Protein AF-A0A132MLM7-F1 (afdb_monomer_lite)

InterPro domains:
  IPR025350 Protein of unknown function DUF4254 [PF14063] (19-151)
  IPR027417 P-loop containing nucleoside triphosphate hydrolase [G3DSA:3.40.50.300] (175-339)
  IPR027417 P-loop containing nucleoside triphosphate hydrolase [SSF52540] (177-334)
  IPR043519 Nucleotidyltransferase superfamily [SSF81301] (377-439)

Structure (mmCIF, N/CA/C/O backbone):
data_AF-A0A132MLM7-F1
#
_entry.id   AF-A0A132MLM7-F1
#
loop_
_atom_site.group_PDB
_atom_site.id
_atom_site.type_symbol
_atom_site.label_atom_id
_atom_site.label_alt_id
_atom_site.label_comp_id
_atom_site.label_asym_id
_atom_site.label_entity_id
_atom_site.label_seq_id
_atom_site.pdbx_PDB_ins_code
_atom_site.Cartn_x
_atom_site.Cartn_y
_atom_site.Cartn_z
_atom_site.occupancy
_atom_site.B_iso_or_equiv
_atom_site.auth_seq_id
_atom_site.auth_comp_id
_atom_site.auth_asym_id
_atom_site.auth_atom_id
_atom_site.pdbx_PDB_model_num
ATOM 1 N N . MET A 1 1 ? 36.325 6.917 -54.478 1.00 78.69 1 MET A N 1
ATOM 2 C CA . MET A 1 1 ? 35.221 6.171 -53.817 1.00 78.69 1 MET A CA 1
ATOM 3 C C . MET A 1 1 ? 33.818 6.693 -54.154 1.00 78.69 1 MET A C 1
ATOM 5 O O . MET A 1 1 ? 33.014 5.922 -54.661 1.00 78.69 1 MET A O 1
ATOM 9 N N . ALA A 1 2 ? 33.492 7.973 -53.915 1.00 78.25 2 ALA A N 1
ATOM 10 C CA . ALA A 1 2 ? 32.126 8.503 -54.102 1.00 78.25 2 ALA A CA 1
ATOM 11 C C . ALA A 1 2 ? 31.542 8.255 -55.511 1.00 78.25 2 ALA A C 1
ATOM 13 O O . ALA A 1 2 ? 30.411 7.796 -55.640 1.00 78.25 2 ALA A O 1
ATOM 14 N N . ALA A 1 3 ? 32.341 8.464 -56.561 1.00 80.19 3 ALA A N 1
ATOM 15 C CA . ALA A 1 3 ? 31.939 8.183 -57.941 1.00 80.19 3 ALA A CA 1
ATOM 16 C C . ALA A 1 3 ? 31.713 6.684 -58.226 1.00 80.19 3 ALA A C 1
ATOM 18 O O . ALA A 1 3 ? 30.869 6.340 -59.048 1.00 80.19 3 ALA A O 1
ATOM 19 N N . ALA A 1 4 ? 32.436 5.791 -57.542 1.00 80.62 4 ALA A N 1
ATOM 20 C CA . ALA A 1 4 ? 32.274 4.345 -57.687 1.00 80.62 4 ALA A CA 1
ATOM 21 C C . ALA A 1 4 ? 30.987 3.866 -57.000 1.00 80.62 4 ALA A C 1
ATOM 23 O O . ALA A 1 4 ? 30.211 3.132 -57.599 1.00 80.62 4 ALA A O 1
ATOM 24 N N . VAL A 1 5 ? 30.695 4.369 -55.794 1.00 84.00 5 VAL A N 1
ATOM 25 C CA . VAL A 1 5 ? 29.453 4.060 -55.062 1.00 84.00 5 VAL A CA 1
ATOM 26 C C . VAL A 1 5 ? 28.213 4.468 -55.860 1.00 84.00 5 VAL A C 1
ATOM 28 O O . VAL A 1 5 ? 27.213 3.763 -55.818 1.00 84.00 5 VAL A O 1
ATOM 31 N N . LEU A 1 6 ? 28.265 5.549 -56.650 1.00 85.94 6 LEU A N 1
ATOM 32 C CA . LEU A 1 6 ? 27.147 5.947 -57.516 1.00 85.94 6 LEU A CA 1
ATOM 33 C C . LEU A 1 6 ? 26.788 4.905 -58.587 1.00 85.94 6 LEU A C 1
ATOM 35 O O . LEU A 1 6 ? 25.643 4.915 -59.038 1.00 85.94 6 LEU A O 1
ATOM 39 N N . ARG A 1 7 ? 27.714 4.009 -58.952 1.00 83.38 7 ARG A N 1
ATOM 40 C CA . ARG A 1 7 ? 27.500 2.925 -59.927 1.00 83.38 7 ARG A CA 1
ATOM 41 C C . ARG A 1 7 ? 26.785 1.705 -59.338 1.00 83.38 7 ARG A C 1
ATOM 43 O O . ARG A 1 7 ? 26.352 0.844 -60.093 1.00 83.38 7 ARG A O 1
ATOM 50 N N . LEU A 1 8 ? 26.659 1.626 -58.012 1.00 84.56 8 LEU A N 1
ATOM 51 C CA . LEU A 1 8 ? 25.918 0.559 -57.341 1.00 84.56 8 LEU A CA 1
ATOM 52 C C . LEU A 1 8 ? 24.407 0.719 -57.542 1.00 84.56 8 LEU A C 1
ATOM 54 O O . LEU A 1 8 ? 23.899 1.827 -57.753 1.00 84.56 8 LEU A O 1
ATOM 58 N N . SER A 1 9 ? 23.681 -0.391 -57.390 1.00 86.56 9 SER A N 1
ATOM 59 C CA . SER A 1 9 ? 22.220 -0.370 -57.338 1.00 86.56 9 SER A CA 1
ATOM 60 C C . SER A 1 9 ? 21.731 0.569 -56.225 1.00 86.56 9 SER A C 1
ATOM 62 O O . SER A 1 9 ? 22.404 0.774 -55.212 1.00 86.56 9 SER A O 1
ATOM 64 N N . GLU A 1 10 ? 20.535 1.141 -56.373 1.00 83.19 10 GLU A N 1
ATOM 65 C CA . GLU A 1 10 ? 19.950 2.000 -55.334 1.00 83.19 10 GLU A CA 1
ATOM 66 C C . GLU A 1 10 ? 19.873 1.294 -53.971 1.00 83.19 10 GLU A C 1
ATOM 68 O O . GLU A 1 10 ? 20.215 1.874 -52.937 1.00 83.19 10 GLU A O 1
ATOM 73 N N . LYS A 1 11 ? 19.509 0.009 -53.992 1.00 72.94 11 LYS A N 1
ATOM 74 C CA . LYS A 1 11 ? 19.444 -0.861 -52.818 1.00 72.94 11 LYS A CA 1
ATOM 75 C C . LYS A 1 11 ? 20.802 -0.997 -52.126 1.00 72.94 11 LYS A C 1
ATOM 77 O O . LYS A 1 11 ? 20.870 -0.875 -50.903 1.00 72.94 11 LYS A O 1
ATOM 82 N N . ASP A 1 12 ? 21.871 -1.227 -52.883 1.00 78.50 12 ASP A N 1
ATOM 83 C CA . ASP A 1 12 ? 23.207 -1.442 -52.320 1.00 78.50 12 ASP A CA 1
ATOM 84 C C . ASP A 1 12 ? 23.856 -0.133 -51.868 1.00 78.50 12 ASP A C 1
ATOM 86 O O . ASP A 1 12 ? 24.480 -0.104 -50.808 1.00 78.50 12 ASP A O 1
ATOM 90 N N . ARG A 1 13 ? 23.608 0.985 -52.567 1.00 86.25 13 ARG A N 1
ATOM 91 C CA . ARG A 1 13 ? 23.995 2.325 -52.086 1.00 86.25 13 ARG A CA 1
ATOM 92 C C . ARG A 1 13 ? 23.377 2.635 -50.733 1.00 86.25 13 ARG A C 1
ATOM 94 O O . ARG A 1 13 ? 24.079 3.073 -49.826 1.00 86.25 13 ARG A O 1
ATOM 101 N N . ARG A 1 14 ? 22.075 2.380 -50.580 1.00 75.62 14 ARG A N 1
ATOM 102 C CA . ARG A 1 14 ? 21.373 2.611 -49.315 1.00 75.62 14 ARG A CA 1
ATOM 103 C C . ARG A 1 14 ? 21.950 1.747 -48.192 1.00 75.62 14 ARG A C 1
ATOM 105 O O . ARG A 1 14 ? 22.264 2.273 -47.127 1.00 75.62 14 ARG A O 1
ATOM 112 N N . ARG A 1 15 ? 22.141 0.447 -48.441 1.00 74.12 15 ARG A N 1
ATOM 113 C CA . ARG A 1 15 ? 22.740 -0.488 -47.471 1.00 74.12 15 ARG A CA 1
ATOM 114 C C . ARG A 1 15 ? 24.150 -0.072 -47.062 1.00 74.12 15 ARG A C 1
ATOM 116 O O . ARG A 1 15 ? 24.459 -0.105 -45.872 1.00 74.12 15 ARG A O 1
ATOM 123 N N . PHE A 1 16 ? 24.965 0.356 -48.024 1.00 88.12 16 PHE A N 1
ATOM 124 C CA . PHE A 1 16 ? 26.307 0.874 -47.786 1.00 88.12 16 PHE A CA 1
ATOM 125 C C . PHE A 1 16 ? 26.282 2.120 -46.892 1.00 88.12 16 PHE A C 1
ATOM 127 O O . PHE A 1 16 ? 26.961 2.147 -45.868 1.00 88.12 16 PHE A O 1
ATOM 134 N N . SER A 1 17 ? 25.475 3.131 -47.232 1.00 85.25 17 SER A N 1
ATOM 135 C CA . SER A 1 17 ? 25.379 4.373 -46.454 1.00 85.25 17 SER A CA 1
ATOM 136 C C . SER A 1 17 ? 24.868 4.138 -45.030 1.00 85.25 17 SER A C 1
ATOM 138 O O . SER A 1 17 ? 25.435 4.684 -44.084 1.00 85.25 17 SER A O 1
ATOM 140 N N . GLU A 1 18 ? 23.837 3.304 -44.863 1.00 76.25 18 GLU A N 1
ATOM 141 C CA . GLU A 1 18 ? 23.308 2.931 -43.545 1.00 76.25 18 GLU A CA 1
ATOM 142 C C . GLU A 1 18 ? 24.368 2.206 -42.704 1.00 76.25 18 GLU A C 1
ATOM 144 O O . GLU A 1 18 ? 24.607 2.585 -41.556 1.00 76.25 18 GLU A O 1
ATOM 149 N N . ALA A 1 19 ? 25.039 1.198 -43.273 1.00 78.00 19 ALA A N 1
ATOM 150 C CA . ALA A 1 19 ? 26.051 0.422 -42.561 1.00 78.00 19 ALA A CA 1
ATOM 151 C C . ALA A 1 19 ? 27.287 1.265 -42.205 1.00 78.00 19 ALA A C 1
ATOM 153 O O . ALA A 1 19 ? 27.805 1.139 -41.099 1.00 78.00 19 ALA A O 1
ATOM 154 N N . LEU A 1 20 ? 27.730 2.166 -43.089 1.00 92.19 20 LEU A N 1
ATOM 155 C CA . LEU A 1 20 ? 28.864 3.058 -42.832 1.00 92.19 20 LEU A CA 1
ATOM 156 C C . LEU A 1 20 ? 28.552 4.093 -41.741 1.00 92.19 20 LEU A C 1
ATOM 158 O O . LEU A 1 20 ? 29.384 4.334 -40.865 1.00 92.19 20 LEU A O 1
ATOM 162 N N . GLY A 1 21 ? 27.349 4.676 -41.755 1.00 87.19 21 GLY A N 1
ATOM 163 C CA . GLY A 1 21 ? 26.901 5.586 -40.697 1.00 87.19 21 GLY A CA 1
ATOM 164 C C . GLY A 1 21 ? 26.808 4.886 -39.338 1.00 87.19 21 GLY A C 1
ATOM 165 O O . GLY A 1 21 ? 27.305 5.402 -38.335 1.00 87.19 21 GLY A O 1
ATOM 166 N N . GLN A 1 22 ? 26.243 3.674 -39.314 1.00 78.88 22 GLN A N 1
ATOM 167 C CA . GLN A 1 22 ? 26.187 2.830 -38.117 1.00 78.88 22 GLN A CA 1
ATOM 168 C C . GLN A 1 22 ? 27.589 2.449 -37.627 1.00 78.88 22 GLN A C 1
ATOM 170 O O . GLN A 1 22 ? 27.855 2.543 -36.431 1.00 78.88 22 GLN A O 1
ATOM 175 N N . LEU A 1 23 ? 28.505 2.091 -38.531 1.00 93.06 23 LEU A N 1
ATOM 176 C CA . LEU A 1 23 ? 29.886 1.741 -38.192 1.00 93.06 23 LEU A CA 1
ATOM 177 C C . LEU A 1 23 ? 30.597 2.907 -37.500 1.00 93.06 23 LEU A C 1
ATOM 179 O O . LEU A 1 23 ? 31.260 2.709 -36.483 1.00 93.06 23 LEU A O 1
ATOM 183 N N . HIS A 1 24 ? 30.430 4.128 -38.014 1.00 95.81 24 HIS A N 1
ATOM 184 C CA . HIS A 1 24 ? 31.017 5.316 -37.399 1.00 95.81 24 HIS A CA 1
ATOM 185 C C . HIS A 1 24 ? 30.456 5.577 -35.994 1.00 95.81 24 HIS A C 1
ATOM 187 O O . HIS A 1 24 ? 31.220 5.827 -35.061 1.00 95.81 24 HIS A O 1
ATOM 193 N N . ALA A 1 25 ? 29.138 5.442 -35.817 1.00 87.00 25 ALA A N 1
ATOM 194 C CA . ALA A 1 25 ? 28.491 5.588 -34.515 1.00 87.00 25 ALA A CA 1
ATOM 195 C C . ALA A 1 25 ? 28.935 4.509 -33.508 1.00 87.00 25 ALA A C 1
ATOM 197 O O . ALA A 1 25 ? 29.196 4.824 -32.348 1.00 87.00 25 ALA A O 1
ATOM 198 N N . VAL A 1 26 ? 29.064 3.250 -33.942 1.00 86.19 26 VAL A N 1
ATOM 199 C CA . VAL A 1 26 ? 29.566 2.143 -33.108 1.00 86.19 26 VAL A CA 1
ATOM 200 C C . VAL A 1 26 ? 31.018 2.382 -32.704 1.00 86.19 26 VAL A C 1
ATOM 202 O O . VAL A 1 26 ? 31.356 2.203 -31.537 1.00 86.19 26 VAL A O 1
ATOM 205 N N . ASN A 1 27 ? 31.863 2.845 -33.626 1.00 95.88 27 ASN A N 1
ATOM 206 C CA . ASN A 1 27 ? 33.251 3.190 -33.324 1.00 95.88 27 ASN A CA 1
ATOM 207 C C . ASN A 1 27 ? 33.361 4.351 -32.315 1.00 95.88 27 ASN A C 1
ATOM 209 O O . ASN A 1 27 ? 34.233 4.312 -31.449 1.00 95.88 27 ASN A O 1
ATOM 213 N N . ALA A 1 28 ? 32.466 5.344 -32.371 1.00 92.38 28 ALA A N 1
ATOM 214 C CA . ALA A 1 28 ? 32.408 6.419 -31.377 1.00 92.38 28 ALA A CA 1
ATOM 215 C C . ALA A 1 28 ? 31.999 5.895 -29.988 1.00 92.38 28 ALA A C 1
ATOM 217 O O . ALA A 1 28 ? 32.657 6.189 -28.993 1.00 92.38 28 ALA A O 1
ATOM 218 N N . GLN A 1 29 ? 30.971 5.042 -29.920 1.00 86.81 29 GLN A N 1
ATOM 219 C CA . GLN A 1 29 ? 30.553 4.405 -28.664 1.00 86.81 29 GLN A CA 1
ATOM 220 C C . GLN A 1 29 ? 31.630 3.479 -28.086 1.00 86.81 29 GLN A C 1
ATOM 222 O O . GLN A 1 29 ? 31.764 3.370 -26.868 1.00 86.81 29 GLN A O 1
ATOM 227 N N . LEU A 1 30 ? 32.385 2.792 -28.947 1.00 92.50 30 LEU A N 1
ATOM 228 C CA . LEU A 1 30 ? 33.493 1.934 -28.537 1.00 92.50 30 LEU A CA 1
ATOM 229 C C . LEU A 1 30 ? 34.613 2.763 -27.908 1.00 92.50 30 LEU A C 1
ATOM 231 O O . LEU A 1 30 ? 35.115 2.380 -26.856 1.00 92.50 30 LEU A O 1
ATOM 235 N N . TRP A 1 31 ? 34.940 3.916 -28.501 1.00 92.88 31 TRP A N 1
ATOM 236 C CA . TRP A 1 31 ? 35.901 4.859 -27.933 1.00 92.88 31 TRP A CA 1
ATOM 237 C C . TRP A 1 31 ? 35.491 5.301 -26.522 1.00 92.88 31 TRP A C 1
ATOM 239 O O . TRP A 1 31 ? 36.283 5.190 -25.589 1.00 92.88 31 TRP A O 1
ATOM 249 N N . GLU A 1 32 ? 34.244 5.746 -26.344 1.00 89.25 32 GLU A N 1
ATOM 250 C CA . GLU A 1 32 ? 33.725 6.172 -25.036 1.00 89.25 32 GLU A CA 1
ATOM 251 C C . GLU A 1 32 ? 33.744 5.038 -24.004 1.00 89.25 32 GLU A C 1
ATOM 253 O O . GLU A 1 32 ? 34.167 5.236 -22.865 1.00 89.25 32 GLU A O 1
ATOM 258 N N . ALA A 1 33 ? 33.314 3.834 -24.394 1.00 86.44 33 ALA A N 1
ATOM 259 C CA . ALA A 1 33 ? 33.304 2.675 -23.507 1.00 86.44 33 ALA A CA 1
ATOM 260 C C . ALA A 1 33 ? 34.720 2.262 -23.075 1.00 86.44 33 ALA A C 1
ATOM 262 O O . ALA A 1 33 ? 34.916 1.879 -21.923 1.00 86.44 33 ALA A O 1
ATOM 263 N N . GLU A 1 34 ? 35.701 2.342 -23.978 1.00 91.62 34 GLU A N 1
ATOM 264 C CA . GLU A 1 34 ? 37.106 2.090 -23.656 1.00 91.62 34 GLU A CA 1
ATOM 265 C C . GLU A 1 34 ? 37.690 3.156 -22.728 1.00 91.62 34 GLU A C 1
ATOM 267 O O . GLU A 1 34 ? 38.397 2.801 -21.788 1.00 91.62 34 GLU A O 1
ATOM 272 N N . ASP A 1 35 ? 37.393 4.439 -22.948 1.00 88.00 35 ASP A N 1
ATOM 273 C CA . ASP A 1 35 ? 37.866 5.517 -22.071 1.00 88.00 35 ASP A CA 1
ATOM 274 C C . ASP A 1 35 ? 37.289 5.384 -20.655 1.00 88.00 35 ASP A C 1
ATOM 276 O O . ASP A 1 35 ? 38.031 5.496 -19.681 1.00 88.00 35 ASP A O 1
ATOM 280 N N . LEU A 1 36 ? 36.003 5.040 -20.524 1.00 86.44 36 LEU A N 1
ATOM 281 C CA . LEU A 1 36 ? 35.380 4.765 -19.224 1.00 86.44 36 LEU A CA 1
ATOM 282 C C . LEU A 1 36 ? 35.962 3.519 -18.537 1.00 86.44 36 LEU A C 1
ATOM 284 O O . LEU A 1 36 ? 36.077 3.485 -17.315 1.00 86.44 36 LEU A O 1
ATOM 288 N N . ALA A 1 37 ? 36.350 2.497 -19.305 1.00 87.69 37 ALA A N 1
ATOM 289 C CA . ALA A 1 37 ? 36.972 1.286 -18.768 1.00 87.69 37 ALA A CA 1
ATOM 290 C C . ALA A 1 37 ? 38.424 1.493 -18.301 1.00 87.69 37 ALA A C 1
ATOM 292 O O . ALA A 1 37 ? 38.935 0.667 -17.547 1.00 87.69 37 ALA A O 1
ATOM 293 N N . ARG A 1 38 ? 39.098 2.554 -18.768 1.00 86.31 38 ARG A N 1
ATOM 294 C CA . ARG A 1 38 ? 40.483 2.900 -18.397 1.00 86.31 38 ARG A CA 1
ATOM 295 C C . ARG A 1 38 ? 40.584 3.654 -17.068 1.00 86.31 38 ARG A C 1
ATOM 297 O O . ARG A 1 38 ? 41.701 3.856 -16.595 1.00 86.31 38 ARG A O 1
ATOM 304 N N . ASP A 1 39 ? 39.463 4.066 -16.476 1.00 86.62 39 ASP A N 1
ATOM 305 C CA . ASP A 1 39 ? 39.448 4.721 -15.167 1.00 86.62 39 ASP A CA 1
ATOM 306 C C . ASP A 1 39 ? 39.923 3.750 -14.071 1.00 86.62 39 ASP A C 1
ATOM 308 O O . ASP A 1 39 ? 39.298 2.722 -13.803 1.00 86.62 39 ASP A O 1
ATOM 312 N N . SER A 1 40 ? 41.048 4.075 -13.430 1.00 79.81 40 SER A N 1
ATOM 313 C CA . SER A 1 40 ? 41.656 3.254 -12.380 1.00 79.81 40 SER A CA 1
ATOM 314 C C . SER A 1 40 ? 40.859 3.248 -11.074 1.00 79.81 40 SER A C 1
ATOM 316 O O . SER A 1 40 ? 41.064 2.359 -10.249 1.00 79.81 40 SER A O 1
ATOM 318 N N . ALA A 1 41 ? 39.938 4.197 -10.885 1.00 87.31 41 ALA A N 1
ATOM 319 C CA . ALA A 1 41 ? 39.039 4.240 -9.736 1.00 87.31 41 ALA A CA 1
ATOM 320 C C . ALA A 1 41 ? 37.776 3.378 -9.932 1.00 87.31 41 ALA A C 1
ATOM 322 O O . ALA A 1 41 ? 36.927 3.306 -9.038 1.00 87.31 41 ALA A O 1
ATOM 323 N N . LEU A 1 42 ? 37.620 2.729 -11.091 1.00 83.25 42 LEU A N 1
ATOM 324 C CA . LEU A 1 42 ? 36.395 2.029 -11.439 1.00 83.25 42 LEU A CA 1
ATOM 325 C C . LEU A 1 42 ? 36.225 0.711 -10.644 1.00 83.25 42 LEU A C 1
ATOM 327 O O . LEU A 1 42 ? 37.085 -0.171 -10.713 1.00 83.25 42 LEU A O 1
ATOM 331 N N . PRO A 1 43 ? 35.091 0.497 -9.944 1.00 83.69 43 PRO A N 1
ATOM 332 C CA . PRO A 1 43 ? 34.832 -0.753 -9.228 1.00 83.69 43 PRO A CA 1
ATOM 333 C C . PRO A 1 43 ? 34.821 -1.984 -10.152 1.00 83.69 43 PRO A C 1
ATOM 335 O O . PRO A 1 43 ? 34.245 -1.945 -11.241 1.00 83.69 43 PRO A O 1
ATOM 338 N N . LEU A 1 44 ? 35.348 -3.124 -9.682 1.00 73.25 44 LEU A N 1
ATOM 339 C CA . LEU A 1 44 ? 35.445 -4.371 -10.466 1.00 73.25 44 LEU A CA 1
ATOM 340 C C . LEU A 1 44 ? 34.130 -4.816 -11.148 1.00 73.25 44 LEU A C 1
ATOM 342 O O . LEU A 1 44 ? 34.172 -5.180 -12.329 1.00 73.25 44 LEU A O 1
ATOM 346 N N . PRO A 1 45 ? 32.945 -4.755 -10.500 1.00 69.62 45 PRO A N 1
ATOM 347 C CA . PRO A 1 45 ? 31.689 -5.098 -11.173 1.00 69.62 45 PRO A CA 1
ATOM 348 C C . PRO A 1 45 ? 31.365 -4.179 -12.362 1.00 69.62 45 PRO A C 1
ATOM 350 O O . PRO A 1 45 ? 30.800 -4.629 -13.362 1.00 69.62 45 PRO A O 1
ATOM 353 N N . GLN A 1 46 ? 31.743 -2.900 -12.276 1.00 70.94 46 GLN A N 1
ATOM 354 C CA . GLN A 1 46 ? 31.550 -1.925 -13.348 1.00 70.94 46 GLN A CA 1
ATOM 355 C C . GLN A 1 46 ? 32.554 -2.144 -14.487 1.00 70.94 46 GLN A C 1
ATOM 357 O O . GLN A 1 46 ? 32.165 -2.085 -15.652 1.00 70.94 46 GLN A O 1
ATOM 362 N N . LEU A 1 47 ? 33.805 -2.505 -14.181 1.00 78.12 47 LEU A N 1
ATOM 363 C CA . LEU A 1 47 ? 34.797 -2.873 -15.198 1.00 78.12 47 LEU A CA 1
ATOM 364 C C . LEU A 1 47 ? 34.330 -4.075 -16.033 1.00 78.12 47 LEU A C 1
ATOM 366 O O . LEU A 1 47 ? 34.382 -4.048 -17.264 1.00 78.12 47 LEU A O 1
ATOM 370 N N . GLY A 1 48 ? 33.778 -5.101 -15.376 1.00 72.75 48 GLY A N 1
ATOM 371 C CA . GLY A 1 48 ? 33.182 -6.250 -16.061 1.00 72.75 48 GLY A CA 1
ATOM 372 C C . GLY A 1 48 ? 32.030 -5.862 -17.001 1.00 72.75 48 GLY A C 1
ATOM 373 O O . GLY A 1 48 ? 31.879 -6.461 -18.068 1.00 72.75 48 GLY A O 1
ATOM 374 N N . ARG A 1 49 ? 31.239 -4.836 -16.650 1.00 72.19 49 ARG A N 1
ATOM 375 C CA . ARG A 1 49 ? 30.182 -4.284 -17.517 1.00 72.19 49 ARG A CA 1
ATOM 376 C C . ARG A 1 49 ? 30.773 -3.631 -18.766 1.00 72.19 49 ARG A C 1
ATOM 378 O O . ARG A 1 49 ? 30.317 -3.945 -19.865 1.00 72.19 49 ARG A O 1
ATOM 385 N N . TYR A 1 50 ? 31.792 -2.782 -18.622 1.00 81.69 50 TYR A N 1
ATOM 386 C CA . TYR A 1 50 ? 32.420 -2.147 -19.783 1.00 81.69 50 TYR A CA 1
ATOM 387 C C . TYR A 1 50 ? 33.129 -3.151 -20.682 1.00 81.69 50 TYR A C 1
ATOM 389 O O . TYR A 1 50 ? 32.989 -3.057 -21.896 1.00 81.69 50 TYR A O 1
ATOM 397 N N . LYS A 1 51 ? 33.800 -4.169 -20.127 1.00 82.56 51 LYS A N 1
ATOM 398 C CA . LYS A 1 51 ? 34.424 -5.217 -20.946 1.00 82.56 51 LYS A CA 1
ATOM 399 C C . LYS A 1 51 ? 33.402 -5.936 -21.827 1.00 82.56 51 LYS A C 1
ATOM 401 O O . LYS A 1 51 ? 33.627 -6.088 -23.024 1.00 82.56 51 LYS A O 1
ATOM 406 N N . ARG A 1 52 ? 32.250 -6.312 -21.262 1.00 73.12 52 ARG A N 1
ATOM 407 C CA . ARG A 1 52 ? 31.158 -6.927 -22.032 1.00 73.12 52 ARG A CA 1
ATOM 408 C C . ARG A 1 52 ? 30.580 -5.965 -23.077 1.00 73.12 52 ARG A C 1
ATOM 410 O O . ARG A 1 52 ? 30.309 -6.384 -24.200 1.00 73.12 52 ARG A O 1
ATOM 417 N N . ARG A 1 53 ? 30.423 -4.676 -22.744 1.00 77.69 53 ARG A N 1
ATOM 418 C CA . ARG A 1 53 ? 29.981 -3.640 -23.697 1.00 77.69 53 ARG A CA 1
ATOM 419 C C . ARG A 1 53 ? 30.951 -3.504 -24.873 1.00 77.69 53 ARG A C 1
ATOM 421 O O . ARG A 1 53 ? 30.510 -3.490 -26.017 1.00 77.69 53 ARG A O 1
ATOM 428 N N . ILE A 1 54 ? 32.249 -3.447 -24.588 1.00 84.81 54 ILE A N 1
ATOM 429 C CA . ILE A 1 54 ? 33.332 -3.402 -25.577 1.00 84.81 54 ILE A CA 1
ATOM 430 C C . ILE A 1 54 ? 33.289 -4.643 -26.476 1.00 84.81 54 ILE A C 1
ATOM 432 O O . ILE A 1 54 ? 33.448 -4.522 -27.688 1.00 84.81 54 ILE A O 1
ATOM 436 N N . ASP A 1 55 ? 33.033 -5.830 -25.921 1.00 81.06 55 ASP A N 1
ATOM 437 C CA . ASP A 1 55 ? 32.931 -7.061 -26.711 1.00 81.06 55 ASP A CA 1
ATOM 438 C C . ASP A 1 55 ? 31.742 -7.034 -27.688 1.00 81.06 55 ASP A C 1
ATOM 440 O O . ASP A 1 55 ? 31.933 -7.359 -28.861 1.00 81.06 55 ASP A O 1
ATOM 444 N N . LEU A 1 56 ? 30.554 -6.576 -27.262 1.00 73.06 56 LEU A N 1
ATOM 445 C CA . LEU A 1 56 ? 29.402 -6.412 -28.166 1.00 73.06 56 LEU A CA 1
ATOM 446 C C . LEU A 1 56 ? 29.635 -5.342 -29.230 1.00 73.06 56 LEU A C 1
ATOM 448 O O . LEU A 1 56 ? 29.323 -5.567 -30.395 1.00 73.06 56 LEU A O 1
ATOM 452 N N . LEU A 1 57 ? 30.183 -4.187 -28.851 1.00 81.38 57 LEU A N 1
ATOM 453 C CA . LEU A 1 57 ? 30.482 -3.121 -29.807 1.00 81.38 57 LEU A CA 1
ATOM 454 C C . LEU A 1 57 ? 31.503 -3.591 -30.847 1.00 81.38 57 LEU A C 1
ATOM 456 O O . LEU A 1 57 ? 31.354 -3.297 -32.028 1.00 81.38 57 LEU A O 1
ATOM 460 N N . ASN A 1 58 ? 32.491 -4.392 -30.444 1.00 87.25 58 ASN A N 1
ATOM 461 C CA . ASN A 1 58 ? 33.419 -5.019 -31.379 1.00 87.25 58 ASN A CA 1
ATOM 462 C C . ASN A 1 58 ? 32.749 -6.083 -32.264 1.00 87.25 58 ASN A C 1
ATOM 464 O O . ASN A 1 58 ? 33.114 -6.209 -33.432 1.00 87.25 58 ASN A O 1
ATOM 468 N N . GLN A 1 59 ? 31.786 -6.846 -31.740 1.00 79.25 59 GLN A N 1
ATOM 469 C CA . GLN A 1 59 ? 31.001 -7.787 -32.542 1.00 79.25 59 GLN A CA 1
ATOM 470 C C . GLN A 1 59 ? 30.180 -7.044 -33.603 1.00 79.25 59 GLN A C 1
ATOM 472 O O . GLN A 1 59 ? 30.234 -7.393 -34.780 1.00 79.25 59 GLN A O 1
ATOM 477 N N . GLU A 1 60 ? 29.471 -5.988 -33.207 1.00 81.94 60 GLU A N 1
ATOM 478 C CA . GLU A 1 60 ? 28.650 -5.185 -34.114 1.00 81.94 60 GLU A CA 1
ATOM 479 C C . GLU A 1 60 ? 29.498 -4.440 -35.147 1.00 81.94 60 GLU A C 1
ATOM 481 O O . GLU A 1 60 ? 29.181 -4.456 -36.333 1.00 81.94 60 GLU A O 1
ATOM 486 N N . ARG A 1 61 ? 30.642 -3.881 -34.734 1.00 90.06 61 ARG A N 1
ATOM 487 C CA . ARG A 1 61 ? 31.640 -3.301 -35.642 1.00 90.06 61 ARG A CA 1
ATOM 488 C C . ARG A 1 61 ? 32.036 -4.293 -36.735 1.00 90.06 61 ARG A C 1
ATOM 490 O O . ARG A 1 61 ? 32.032 -3.934 -37.907 1.00 90.06 61 ARG A O 1
ATOM 497 N N . ASN A 1 62 ? 32.330 -5.546 -36.378 1.00 86.56 62 ASN A N 1
ATOM 498 C CA . ASN A 1 62 ? 32.674 -6.578 -37.359 1.00 86.56 62 ASN A CA 1
ATOM 499 C C . ASN A 1 62 ? 31.517 -6.887 -38.316 1.00 86.56 62 ASN A C 1
ATOM 501 O O . ASN A 1 62 ? 31.746 -6.915 -39.523 1.00 86.56 62 ASN A O 1
ATOM 505 N N . ARG A 1 63 ? 30.286 -7.048 -37.807 1.00 82.69 63 ARG A N 1
ATOM 506 C CA . ARG A 1 63 ? 29.095 -7.272 -38.648 1.00 82.69 63 ARG A CA 1
ATOM 507 C C . ARG A 1 63 ? 28.858 -6.125 -39.629 1.00 82.69 63 ARG A C 1
ATOM 509 O O . ARG A 1 63 ? 28.491 -6.349 -40.779 1.00 82.69 63 ARG A O 1
ATOM 516 N N . LEU A 1 64 ? 29.056 -4.885 -39.188 1.00 83.69 64 LEU A N 1
ATOM 517 C CA . LEU A 1 64 ? 28.884 -3.706 -40.034 1.00 83.69 64 LEU A CA 1
ATOM 518 C C . LEU A 1 64 ? 29.955 -3.626 -41.123 1.00 83.69 64 LEU A C 1
ATOM 520 O O . LEU A 1 64 ? 29.629 -3.277 -42.255 1.00 83.69 64 LEU A O 1
ATOM 524 N N . ILE A 1 65 ? 31.196 -4.015 -40.819 1.00 90.75 65 ILE A N 1
ATOM 525 C CA . ILE A 1 65 ? 32.258 -4.126 -41.827 1.00 90.75 65 ILE A CA 1
ATOM 526 C C . ILE A 1 65 ? 31.897 -5.174 -42.888 1.00 90.75 65 ILE A C 1
ATOM 528 O O . ILE A 1 65 ? 31.972 -4.876 -44.077 1.00 90.75 65 ILE A O 1
ATOM 532 N N . GLU A 1 66 ? 31.417 -6.350 -42.479 1.00 82.88 66 GLU A N 1
ATOM 533 C CA . GLU A 1 66 ? 30.949 -7.387 -43.410 1.00 82.88 66 GLU A CA 1
ATOM 534 C C . GLU A 1 66 ? 29.789 -6.897 -44.285 1.00 82.88 66 GLU A C 1
ATOM 536 O O . GLU A 1 66 ? 29.783 -7.100 -45.497 1.00 82.88 66 GLU A O 1
ATOM 541 N N . ARG A 1 67 ? 28.812 -6.194 -43.696 1.00 79.75 67 ARG A N 1
ATOM 542 C CA . ARG A 1 67 ? 27.692 -5.598 -44.444 1.00 79.75 67 ARG A CA 1
ATOM 543 C C . ARG A 1 67 ? 28.156 -4.559 -45.463 1.00 79.75 67 ARG A C 1
ATOM 545 O O . ARG A 1 67 ? 27.562 -4.468 -46.540 1.00 79.75 67 ARG A O 1
ATOM 552 N N . ILE A 1 68 ? 29.179 -3.774 -45.131 1.00 89.56 68 ILE A N 1
ATOM 553 C CA . ILE A 1 68 ? 29.801 -2.833 -46.066 1.00 89.56 68 ILE A CA 1
ATOM 554 C C . ILE A 1 68 ? 30.444 -3.605 -47.218 1.00 89.56 68 ILE A C 1
ATOM 556 O O . ILE A 1 68 ? 30.133 -3.309 -48.367 1.00 89.56 68 ILE A O 1
ATOM 560 N N . ASP A 1 69 ? 31.255 -4.625 -46.932 1.00 88.69 69 ASP A N 1
ATOM 561 C CA . ASP A 1 69 ? 31.911 -5.446 -47.959 1.00 88.69 69 ASP A CA 1
ATOM 562 C C . ASP A 1 69 ? 30.893 -6.122 -48.901 1.00 88.69 69 ASP A C 1
ATOM 564 O O . ASP A 1 69 ? 31.036 -6.061 -50.125 1.00 88.69 69 ASP A O 1
ATOM 568 N N . LEU A 1 70 ? 29.798 -6.662 -48.356 1.00 83.75 70 LEU A N 1
ATOM 569 C CA . LEU A 1 70 ? 28.692 -7.224 -49.143 1.00 83.75 70 LEU A CA 1
ATOM 570 C C . LEU A 1 70 ? 28.014 -6.176 -50.037 1.00 83.75 70 LEU A C 1
ATOM 572 O O . LEU A 1 70 ? 27.690 -6.453 -51.188 1.00 83.75 70 LEU A O 1
ATOM 576 N N . SER A 1 71 ? 27.821 -4.954 -49.534 1.00 85.62 71 SER A N 1
ATOM 577 C CA . SER A 1 71 ? 27.198 -3.869 -50.311 1.00 85.62 71 SER A CA 1
ATOM 578 C C . SER A 1 71 ? 28.114 -3.347 -51.426 1.00 85.62 71 SER A C 1
ATOM 580 O O . SER A 1 71 ? 27.637 -2.760 -52.393 1.00 85.62 71 SER A O 1
ATOM 582 N N . LEU A 1 72 ? 29.426 -3.561 -51.304 1.00 87.38 72 LEU A N 1
ATOM 583 C CA . LEU A 1 72 ? 30.435 -3.146 -52.280 1.00 87.38 72 LEU A CA 1
ATOM 584 C C . LEU A 1 72 ? 30.812 -4.254 -53.273 1.00 87.38 72 LEU A C 1
ATOM 586 O O . LEU A 1 72 ? 31.613 -4.003 -54.171 1.00 87.38 72 LEU A O 1
ATOM 590 N N . THR A 1 73 ? 30.233 -5.453 -53.157 1.00 81.19 73 THR A N 1
ATOM 591 C CA . THR A 1 73 ? 30.568 -6.593 -54.031 1.00 81.19 73 THR A CA 1
ATOM 592 C C . THR A 1 73 ? 30.320 -6.274 -55.512 1.00 81.19 73 THR A C 1
ATOM 594 O O . THR A 1 73 ? 31.092 -6.693 -56.366 1.00 81.19 73 THR A O 1
ATOM 597 N N . GLY A 1 74 ? 29.316 -5.444 -55.820 1.00 73.50 74 GLY A N 1
ATOM 598 C CA . GLY A 1 74 ? 29.016 -4.994 -57.186 1.00 73.50 74 GLY A CA 1
ATOM 599 C C . GLY A 1 74 ? 29.970 -3.944 -57.776 1.00 73.50 74 GLY A C 1
ATOM 600 O O . GLY A 1 74 ? 29.711 -3.466 -58.875 1.00 73.50 74 GLY A O 1
ATOM 601 N N . LEU A 1 75 ? 31.032 -3.531 -57.065 1.00 78.94 75 LEU A N 1
ATOM 602 C CA . LEU A 1 75 ? 32.045 -2.612 -57.609 1.00 78.94 75 LEU A CA 1
ATOM 603 C C . LEU A 1 75 ? 33.108 -3.310 -58.465 1.00 78.94 75 LEU A C 1
ATOM 605 O O . LEU A 1 75 ? 33.747 -2.644 -59.278 1.00 78.94 75 LEU A O 1
ATOM 609 N N . GLY A 1 76 ? 33.334 -4.608 -58.259 1.00 67.50 76 GLY A N 1
ATOM 610 C CA . GLY A 1 76 ? 34.318 -5.367 -59.024 1.00 67.50 76 GLY A CA 1
ATOM 611 C C . GLY A 1 76 ? 33.764 -5.780 -60.384 1.00 67.50 76 GLY A C 1
ATOM 612 O O . GLY A 1 76 ? 32.651 -6.293 -60.463 1.00 67.50 76 GLY A O 1
ATOM 613 N N . HIS A 1 77 ? 34.549 -5.592 -61.446 1.00 61.62 77 HIS A N 1
ATOM 614 C CA . HIS A 1 77 ? 34.405 -6.435 -62.639 1.00 61.62 77 HIS A CA 1
ATOM 615 C C . HIS A 1 77 ? 34.850 -7.864 -62.292 1.00 61.62 77 HIS A C 1
ATOM 617 O O . HIS A 1 77 ? 35.543 -8.046 -61.287 1.00 61.62 77 HIS A O 1
ATOM 623 N N . ASP A 1 78 ? 34.496 -8.856 -63.116 1.00 59.25 78 ASP A N 1
ATOM 624 C CA . ASP A 1 78 ? 35.094 -10.196 -63.055 1.00 59.25 78 ASP A CA 1
ATOM 625 C C . ASP A 1 78 ? 36.612 -10.059 -63.236 1.00 59.25 78 ASP A C 1
ATOM 627 O O . ASP A 1 78 ? 37.137 -10.029 -64.349 1.00 59.25 78 ASP A O 1
ATOM 631 N N . ALA A 1 79 ? 37.321 -9.857 -62.124 1.00 61.25 79 ALA A N 1
ATOM 632 C CA . ALA A 1 79 ? 38.759 -9.698 -62.120 1.00 61.25 79 ALA A CA 1
ATOM 633 C C . ALA A 1 79 ? 39.359 -10.995 -62.652 1.00 61.25 79 ALA A C 1
ATOM 635 O O . ALA A 1 79 ? 38.958 -12.087 -62.238 1.00 61.25 79 ALA A O 1
ATOM 636 N N . ALA A 1 80 ? 40.325 -10.875 -63.559 1.00 61.44 80 ALA A N 1
ATOM 637 C CA . ALA A 1 80 ? 41.043 -12.035 -64.048 1.00 61.44 80 ALA A CA 1
ATOM 638 C C . ALA A 1 80 ? 41.620 -12.806 -62.844 1.00 61.44 80 ALA A C 1
ATOM 640 O O . ALA A 1 80 ? 42.097 -12.210 -61.870 1.00 61.44 80 ALA A O 1
ATOM 641 N N . ASN A 1 81 ? 41.511 -14.139 -62.866 1.00 63.31 81 ASN A N 1
ATOM 642 C CA . ASN A 1 81 ? 41.880 -14.996 -61.730 1.00 63.31 81 ASN A CA 1
ATOM 643 C C . ASN A 1 81 ? 43.346 -14.807 -61.273 1.00 63.31 81 ASN A C 1
ATOM 645 O O . ASN A 1 81 ? 43.697 -15.181 -60.153 1.00 63.31 81 ASN A O 1
ATOM 649 N N . ASP A 1 82 ? 44.186 -14.209 -62.117 1.00 76.81 82 ASP A N 1
ATOM 650 C CA . ASP A 1 82 ? 45.601 -13.899 -61.920 1.00 76.81 82 ASP A CA 1
ATOM 651 C C . ASP A 1 82 ? 45.886 -12.493 -61.348 1.00 76.81 82 ASP A C 1
ATOM 653 O O . ASP A 1 82 ? 47.023 -12.220 -60.960 1.00 76.81 82 ASP A O 1
ATOM 657 N N . ALA A 1 83 ? 44.887 -11.611 -61.211 1.00 86.38 83 ALA A N 1
ATOM 658 C CA . ALA A 1 83 ? 45.100 -10.276 -60.652 1.00 86.38 83 ALA A CA 1
ATOM 659 C C . ALA A 1 83 ? 45.663 -10.348 -59.210 1.00 86.38 83 ALA A C 1
ATOM 661 O O . ALA A 1 83 ? 45.251 -11.213 -58.423 1.00 86.38 83 ALA A O 1
ATOM 662 N N . PRO A 1 84 ? 46.583 -9.453 -58.803 1.00 89.69 84 PRO A N 1
ATOM 663 C CA . PRO A 1 84 ? 47.152 -9.477 -57.457 1.00 89.69 84 PRO A CA 1
ATOM 664 C C . PRO A 1 84 ? 46.091 -9.320 -56.356 1.00 89.69 84 PRO A C 1
ATOM 666 O O . PRO A 1 84 ? 45.187 -8.488 -56.457 1.00 89.69 84 PRO A O 1
ATOM 669 N N . LEU A 1 85 ? 46.226 -10.096 -55.278 1.00 89.38 85 LEU A N 1
ATOM 670 C CA . LEU A 1 85 ? 45.352 -10.026 -54.104 1.00 89.38 85 LEU A CA 1
ATOM 671 C C . LEU A 1 85 ? 45.810 -8.911 -53.149 1.00 89.38 85 LEU A C 1
ATOM 673 O O . LEU A 1 85 ? 46.994 -8.802 -52.835 1.00 89.38 85 LEU A O 1
ATOM 677 N N . HIS A 1 86 ? 44.873 -8.096 -52.672 1.00 92.81 86 HIS A N 1
ATOM 678 C CA . HIS A 1 86 ? 45.108 -7.102 -51.627 1.00 92.81 86 HIS A CA 1
ATOM 679 C C . HIS A 1 86 ? 45.064 -7.729 -50.220 1.00 92.81 86 HIS A C 1
ATOM 681 O O . HIS A 1 86 ? 44.472 -8.786 -50.013 1.00 92.81 86 HIS A O 1
ATOM 687 N N . THR A 1 87 ? 45.667 -7.076 -49.225 1.00 89.00 87 THR A N 1
ATOM 688 C CA . THR A 1 87 ? 45.777 -7.607 -47.851 1.00 89.00 87 THR A CA 1
ATOM 689 C C . THR A 1 87 ? 44.548 -7.349 -46.974 1.00 89.00 87 THR A C 1
ATOM 691 O O . THR A 1 87 ? 44.355 -8.034 -45.974 1.00 89.00 87 THR A O 1
ATOM 694 N N . GLU A 1 88 ? 43.704 -6.381 -47.330 1.00 91.38 88 GLU A N 1
ATOM 695 C CA . GLU A 1 88 ? 42.483 -6.022 -46.592 1.00 91.38 88 GLU A CA 1
ATOM 696 C C . GLU A 1 88 ? 41.293 -5.763 -47.524 1.00 91.38 88 GLU A C 1
ATOM 698 O O . GLU A 1 88 ? 41.474 -5.472 -48.710 1.00 91.38 88 GLU A O 1
ATOM 703 N N . THR A 1 89 ? 40.080 -5.841 -46.970 1.00 92.81 89 THR A N 1
ATOM 704 C CA . THR A 1 89 ? 38.826 -5.494 -47.657 1.00 92.81 89 THR A CA 1
ATOM 705 C C . THR A 1 89 ? 38.558 -3.985 -47.659 1.00 92.81 89 THR A C 1
ATOM 707 O O . THR A 1 89 ? 39.120 -3.238 -46.852 1.00 92.81 89 THR A O 1
ATOM 710 N N . LEU A 1 90 ? 37.650 -3.521 -48.527 1.00 93.62 90 LEU A N 1
ATOM 711 C CA . LEU A 1 90 ? 37.240 -2.110 -48.564 1.00 93.62 90 LEU A CA 1
ATOM 712 C C . LEU A 1 90 ? 36.546 -1.677 -47.264 1.00 93.62 90 LEU A C 1
ATOM 714 O O . LEU A 1 90 ? 36.808 -0.583 -46.763 1.00 93.62 90 LEU A O 1
ATOM 718 N N . GLY A 1 91 ? 35.710 -2.533 -46.679 1.00 93.62 91 GLY A N 1
ATOM 719 C CA . GLY A 1 91 ? 35.067 -2.302 -45.390 1.00 93.62 91 GLY A CA 1
ATOM 720 C C . GLY A 1 91 ? 36.074 -2.167 -44.248 1.00 93.62 91 GLY A C 1
ATOM 721 O O . GLY A 1 91 ? 35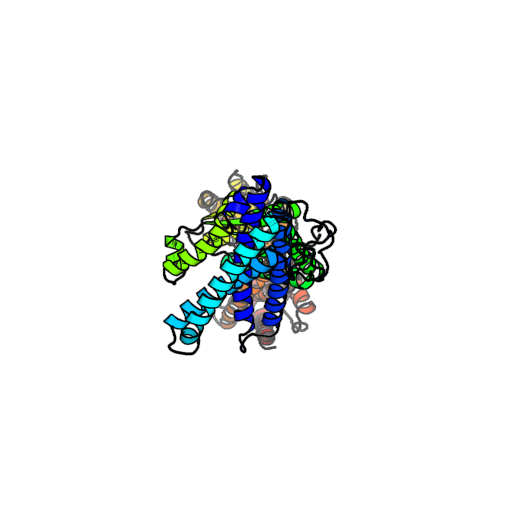.906 -1.313 -43.380 1.00 93.62 91 GLY A O 1
ATOM 722 N N . SER A 1 92 ? 37.170 -2.931 -44.279 1.00 94.56 92 SER A N 1
ATOM 723 C CA . SER A 1 92 ? 38.261 -2.817 -43.298 1.00 94.56 92 SER A CA 1
ATOM 724 C C . SER A 1 92 ? 39.018 -1.487 -43.422 1.00 94.56 92 SER A C 1
ATOM 726 O O . SER A 1 92 ? 39.302 -0.832 -42.414 1.00 94.56 92 SER A O 1
ATOM 728 N N . ALA A 1 93 ? 39.281 -1.037 -44.652 1.00 95.19 93 ALA A N 1
ATOM 729 C CA . ALA A 1 93 ? 39.906 0.260 -44.903 1.00 95.19 93 ALA A CA 1
ATOM 730 C C . ALA A 1 93 ? 38.999 1.433 -44.473 1.00 95.19 93 ALA A C 1
ATOM 732 O O . ALA A 1 93 ? 39.478 2.412 -43.892 1.00 95.19 93 ALA A O 1
ATOM 733 N N . LEU A 1 94 ? 37.683 1.321 -44.694 1.00 96.06 94 LEU A N 1
ATOM 734 C CA . LEU A 1 94 ? 36.679 2.297 -44.249 1.00 96.06 94 LEU A CA 1
ATOM 735 C C . LEU A 1 94 ? 36.523 2.343 -42.722 1.00 96.06 94 LEU A C 1
ATOM 737 O O . LEU A 1 94 ? 36.365 3.421 -42.149 1.00 96.06 94 LEU A O 1
ATOM 741 N N . ASP A 1 95 ? 36.615 1.204 -42.042 1.00 97.06 95 ASP A N 1
ATOM 742 C CA . ASP A 1 95 ? 36.638 1.148 -40.580 1.00 97.06 95 ASP A CA 1
ATOM 743 C C . ASP A 1 95 ? 37.862 1.868 -39.998 1.00 97.06 95 ASP A C 1
ATOM 745 O O . ASP A 1 95 ? 37.731 2.714 -39.110 1.00 97.06 95 ASP A O 1
ATOM 749 N N . ARG A 1 96 ? 39.051 1.624 -40.560 1.00 96.50 96 ARG A N 1
ATOM 750 C CA . ARG A 1 96 ? 40.263 2.379 -40.209 1.00 96.50 96 ARG A CA 1
ATOM 751 C C . ARG A 1 96 ? 40.106 3.873 -40.453 1.00 96.50 96 ARG A C 1
ATOM 753 O O . ARG A 1 96 ? 40.561 4.664 -39.626 1.00 96.50 96 ARG A O 1
ATOM 760 N N . LEU A 1 97 ? 39.461 4.256 -41.556 1.00 96.56 97 LEU A N 1
ATOM 761 C CA . LEU A 1 97 ? 39.170 5.654 -41.860 1.00 96.56 97 LEU A CA 1
ATOM 762 C C . LEU A 1 97 ? 38.293 6.266 -40.762 1.00 96.56 97 LEU A C 1
ATOM 764 O O . LEU A 1 97 ? 38.659 7.296 -40.204 1.00 96.56 97 LEU A O 1
ATOM 768 N N . SER A 1 98 ? 37.212 5.582 -40.372 1.00 97.31 98 SER A N 1
ATOM 769 C CA . SER A 1 98 ? 36.345 5.994 -39.262 1.00 97.31 98 SER A CA 1
ATOM 770 C C . SER A 1 98 ? 37.118 6.167 -37.949 1.00 97.31 98 SER A C 1
ATOM 772 O O . SER A 1 98 ? 36.975 7.189 -37.277 1.00 97.31 98 SER A O 1
ATOM 774 N N . VAL A 1 99 ? 37.951 5.191 -37.574 1.00 96.88 99 VAL A N 1
ATOM 775 C CA . VAL A 1 99 ? 38.748 5.248 -36.336 1.00 96.88 99 VAL A CA 1
ATOM 776 C C . VAL A 1 99 ? 39.757 6.398 -36.370 1.00 96.88 99 VAL A C 1
ATOM 778 O O . VAL A 1 99 ? 39.910 7.102 -35.371 1.00 96.88 99 VAL A O 1
ATOM 781 N N . LEU A 1 100 ? 40.432 6.631 -37.500 1.00 96.50 100 LEU A N 1
ATOM 782 C CA . LEU A 1 100 ? 41.360 7.755 -37.650 1.00 96.50 100 LEU A CA 1
ATOM 783 C C . LEU A 1 100 ? 40.642 9.107 -37.591 1.00 96.50 100 LEU A C 1
ATOM 785 O O . LEU A 1 100 ? 41.154 10.027 -36.953 1.00 96.50 100 LEU A O 1
ATOM 789 N N . THR A 1 101 ? 39.447 9.221 -38.175 1.00 96.44 101 THR A N 1
ATOM 790 C CA . THR A 1 101 ? 38.608 10.423 -38.069 1.00 96.44 101 THR A CA 1
ATOM 791 C C . THR A 1 101 ? 38.238 10.722 -36.615 1.00 96.44 101 THR A C 1
ATOM 793 O O . THR A 1 101 ? 38.421 11.854 -36.165 1.00 96.44 101 THR A O 1
ATOM 796 N N . LEU A 1 102 ? 37.788 9.717 -35.853 1.00 95.94 102 LEU A N 1
ATOM 797 C CA . LEU A 1 102 ? 37.476 9.877 -34.426 1.00 95.94 102 LEU A CA 1
ATOM 798 C C . LEU A 1 102 ? 38.723 10.240 -33.616 1.00 95.94 102 LEU A C 1
ATOM 800 O O . LEU A 1 102 ? 38.702 11.176 -32.817 1.00 95.94 102 LEU A O 1
ATOM 804 N N . ARG A 1 103 ? 39.847 9.565 -33.869 1.00 94.38 103 ARG A N 1
ATOM 805 C CA . ARG A 1 103 ? 41.123 9.854 -33.204 1.00 94.38 103 ARG A CA 1
ATOM 806 C C . ARG A 1 103 ? 41.579 11.289 -33.456 1.00 94.38 103 ARG A C 1
ATOM 808 O O . ARG A 1 103 ? 42.014 11.955 -32.518 1.00 94.38 103 ARG A O 1
ATOM 815 N N . LEU A 1 104 ? 41.462 11.780 -34.691 1.00 93.88 104 LEU A N 1
ATOM 816 C CA . LEU A 1 104 ? 41.756 13.171 -35.032 1.00 93.88 104 LEU A CA 1
ATOM 817 C C . LEU A 1 104 ? 40.816 14.133 -34.294 1.00 93.88 104 LEU A C 1
ATOM 819 O O . LEU A 1 104 ? 41.295 15.113 -33.728 1.00 93.88 104 LEU A O 1
ATOM 823 N N . PHE A 1 105 ? 39.512 13.842 -34.249 1.00 93.00 105 PHE A N 1
ATOM 824 C CA . PHE A 1 105 ? 38.519 14.649 -33.535 1.00 93.00 105 PHE A CA 1
ATOM 825 C C . PHE A 1 105 ? 38.832 14.765 -32.035 1.00 93.00 105 PHE A C 1
ATOM 827 O O . PHE A 1 105 ? 38.976 15.877 -31.522 1.00 93.00 105 PHE A O 1
ATOM 834 N N . HIS A 1 106 ? 39.007 13.637 -31.340 1.00 90.12 106 HIS A N 1
ATOM 835 C CA . HIS A 1 106 ? 39.294 13.626 -29.903 1.00 90.12 106 HIS A CA 1
ATOM 836 C C . HIS A 1 106 ? 40.659 14.250 -29.584 1.00 90.12 106 HIS A C 1
ATOM 838 O O . HIS A 1 106 ? 40.767 15.031 -28.639 1.00 90.12 106 HIS A O 1
ATOM 844 N N . THR A 1 107 ? 41.685 14.003 -30.408 1.00 89.06 107 THR A N 1
ATOM 845 C CA . THR A 1 107 ? 43.007 14.636 -30.238 1.00 89.06 107 THR A CA 1
ATOM 846 C C . THR A 1 107 ? 42.932 16.148 -30.448 1.00 89.06 107 THR A C 1
ATOM 848 O O . THR A 1 107 ? 43.524 16.907 -29.682 1.00 89.06 107 THR A O 1
ATOM 851 N N . ALA A 1 108 ? 42.181 16.610 -31.454 1.00 89.44 108 ALA A N 1
ATOM 852 C CA . ALA A 1 108 ? 42.001 18.034 -31.722 1.00 89.44 108 ALA A CA 1
ATOM 853 C C . ALA A 1 108 ? 41.218 18.730 -30.608 1.00 89.44 108 ALA A C 1
ATOM 855 O O . ALA A 1 108 ? 41.528 19.874 -30.287 1.00 89.44 108 ALA A O 1
ATOM 856 N N . ARG A 1 109 ? 40.238 18.046 -30.005 1.00 87.62 109 ARG A N 1
ATOM 857 C CA . ARG A 1 109 ? 39.523 18.532 -28.822 1.00 87.62 109 ARG A CA 1
ATOM 858 C C . ARG A 1 109 ? 40.463 18.640 -27.621 1.00 87.62 109 ARG A C 1
ATOM 860 O O . ARG A 1 109 ? 40.590 19.723 -27.069 1.00 87.62 109 ARG A O 1
ATOM 867 N N . ALA A 1 110 ? 41.195 17.577 -27.289 1.00 84.50 110 ALA A N 1
ATOM 868 C CA . ALA A 1 110 ? 42.139 17.577 -26.169 1.00 84.50 110 ALA A CA 1
ATOM 869 C C . ALA A 1 110 ? 43.253 18.631 -26.321 1.00 84.50 110 ALA A C 1
ATOM 871 O O . ALA A 1 110 ? 43.668 19.240 -25.341 1.00 84.50 110 ALA A O 1
ATOM 872 N N . ALA A 1 111 ? 43.716 18.889 -27.549 1.00 83.56 111 ALA A N 1
ATOM 873 C CA . ALA A 1 111 ? 44.718 19.916 -27.838 1.00 83.56 111 ALA A CA 1
ATOM 874 C C . ALA A 1 111 ? 44.216 21.364 -27.660 1.00 83.56 111 ALA A C 1
ATOM 876 O O . ALA A 1 111 ? 45.037 22.282 -27.672 1.00 83.56 111 ALA A O 1
ATOM 877 N N . ARG A 1 112 ? 42.897 21.590 -27.529 1.00 82.19 112 ARG A N 1
ATOM 878 C CA . ARG A 1 112 ? 42.338 22.899 -27.140 1.00 82.19 112 ARG A CA 1
ATOM 879 C C . ARG A 1 112 ? 42.457 23.140 -25.638 1.00 82.19 112 ARG A C 1
ATOM 881 O O . ARG A 1 112 ? 42.662 24.279 -25.238 1.00 82.19 112 ARG A O 1
ATOM 888 N N . ASP A 1 113 ? 42.375 22.070 -24.851 1.00 72.69 113 ASP A N 1
ATOM 889 C CA . ASP A 1 113 ? 42.282 22.132 -23.391 1.00 72.69 113 ASP A CA 1
ATOM 890 C C . ASP A 1 113 ? 43.647 21.931 -22.699 1.00 72.69 113 ASP A C 1
ATOM 892 O O . ASP A 1 113 ? 43.812 22.311 -21.543 1.00 72.69 113 ASP A O 1
ATOM 896 N N . SER A 1 114 ? 44.657 21.371 -23.385 1.00 63.25 114 SER A N 1
ATOM 897 C CA . SER A 1 114 ? 46.027 21.253 -22.864 1.00 63.25 114 SER A CA 1
ATOM 898 C C . SER A 1 114 ? 47.114 21.465 -23.928 1.00 63.25 114 SER A C 1
ATOM 900 O O . SER A 1 114 ? 47.017 21.014 -25.074 1.00 63.25 114 SER A O 1
ATOM 902 N N . VAL A 1 115 ? 48.193 22.160 -23.544 1.00 57.22 115 VAL A N 1
ATOM 903 C CA . VAL A 1 115 ? 49.342 22.465 -24.414 1.00 57.22 115 VAL A CA 1
ATOM 904 C C . VAL A 1 115 ? 50.425 21.409 -24.187 1.00 57.22 115 VAL A C 1
ATOM 906 O O . VAL A 1 115 ? 51.273 21.545 -23.314 1.00 57.22 115 VAL A O 1
ATOM 909 N N . GLY A 1 116 ? 50.370 20.313 -24.942 1.00 66.56 116 GLY A N 1
ATOM 910 C CA . GLY A 1 116 ? 51.319 19.206 -24.793 1.00 66.56 116 GLY A CA 1
ATOM 911 C C . GLY A 1 116 ? 51.300 18.216 -25.959 1.00 66.56 116 GLY A C 1
ATOM 912 O O . GLY A 1 116 ? 51.058 18.589 -27.109 1.00 66.56 116 GLY A O 1
ATOM 913 N N . ILE A 1 117 ? 51.525 16.935 -25.647 1.00 67.12 117 ILE A N 1
ATOM 914 C CA . ILE A 1 117 ? 51.680 15.807 -26.590 1.00 67.12 117 ILE A CA 1
ATOM 915 C C . ILE A 1 117 ? 50.519 15.694 -27.600 1.00 67.12 117 ILE A C 1
ATOM 917 O O . ILE A 1 117 ? 50.714 15.280 -28.742 1.00 67.12 117 ILE A O 1
ATOM 921 N N . SER A 1 118 ? 49.303 16.091 -27.221 1.00 74.38 118 SER A N 1
ATOM 922 C CA . SER A 1 118 ? 48.135 16.058 -28.111 1.00 74.38 118 SER A CA 1
ATOM 923 C C . SER A 1 118 ? 48.282 16.999 -29.314 1.00 74.38 118 SER A C 1
ATOM 925 O O . SER A 1 118 ? 47.912 16.631 -30.427 1.00 74.38 118 SER A O 1
ATOM 927 N N . ARG A 1 119 ? 48.876 18.190 -29.135 1.00 75.38 119 ARG A N 1
ATOM 928 C CA . ARG A 1 119 ? 49.019 19.185 -30.213 1.00 75.38 119 ARG A CA 1
ATOM 929 C C . ARG A 1 119 ? 50.100 18.792 -31.222 1.00 75.38 119 ARG A C 1
ATOM 931 O O . ARG A 1 119 ? 49.911 19.015 -32.416 1.00 75.38 119 ARG A O 1
ATOM 938 N N . SER A 1 120 ? 51.185 18.152 -30.773 1.00 82.25 120 SER A N 1
ATOM 939 C CA . SER A 1 120 ? 52.276 17.693 -31.650 1.00 82.25 120 SER A CA 1
ATOM 940 C C . SER A 1 120 ? 51.899 16.486 -32.519 1.00 82.25 120 SER A C 1
ATOM 942 O O . SER A 1 120 ? 52.501 16.279 -33.568 1.00 82.25 120 SER A O 1
ATOM 944 N N . ARG A 1 121 ? 50.867 15.717 -32.139 1.00 87.19 121 ARG A N 1
ATOM 945 C CA . ARG A 1 121 ? 50.370 14.556 -32.905 1.00 87.19 121 ARG A CA 1
ATOM 946 C C . ARG A 1 121 ? 49.411 14.917 -34.046 1.00 87.19 121 ARG A C 1
ATOM 948 O O . ARG A 1 121 ? 49.207 14.099 -34.942 1.00 87.19 121 ARG A O 1
ATOM 955 N N . LEU A 1 122 ? 48.827 16.120 -34.046 1.00 90.81 122 LEU A N 1
ATOM 956 C CA . LEU A 1 122 ? 47.824 16.526 -35.042 1.00 90.81 122 LEU A CA 1
ATOM 957 C C . LEU A 1 122 ? 48.333 16.527 -36.494 1.00 90.81 122 LEU A C 1
ATOM 959 O O . LEU A 1 122 ? 47.598 16.027 -37.348 1.00 90.81 122 LEU A O 1
ATOM 963 N N . PRO A 1 123 ? 49.543 17.036 -36.813 1.00 92.44 123 PRO A N 1
ATOM 964 C CA . PRO A 1 123 ? 50.065 16.971 -38.177 1.00 92.44 123 PRO A CA 1
ATOM 965 C C . PRO A 1 123 ? 50.200 15.527 -38.669 1.00 92.44 123 PRO A C 1
ATOM 967 O O . PRO A 1 123 ? 49.719 15.207 -39.749 1.00 92.44 123 PRO A O 1
ATOM 970 N N . ALA A 1 124 ? 50.749 14.635 -37.837 1.00 92.81 124 ALA A N 1
ATOM 971 C CA . ALA A 1 124 ? 50.912 13.225 -38.181 1.00 92.81 124 ALA A CA 1
ATOM 972 C C . ALA A 1 124 ? 49.566 12.520 -38.430 1.00 92.81 124 ALA A C 1
ATOM 974 O O . ALA A 1 124 ? 49.438 11.777 -39.399 1.00 92.81 124 ALA A O 1
ATOM 975 N N . LEU A 1 125 ? 48.544 12.784 -37.605 1.00 93.38 125 LEU A N 1
ATOM 976 C CA . LEU A 1 125 ? 47.202 12.216 -37.796 1.00 93.38 125 LEU A CA 1
ATOM 977 C C . LEU A 1 125 ? 46.525 12.718 -39.079 1.00 93.38 125 LEU A C 1
ATOM 979 O O . LEU A 1 125 ? 45.840 11.943 -39.742 1.00 93.38 125 LEU A O 1
ATOM 983 N N . ARG A 1 126 ? 46.723 13.992 -39.448 1.00 94.62 126 ARG A N 1
ATOM 984 C CA . ARG A 1 126 ? 46.229 14.539 -40.724 1.00 94.62 126 ARG A CA 1
ATOM 985 C C . ARG A 1 126 ? 46.914 13.868 -41.911 1.00 94.62 126 ARG A C 1
ATOM 987 O O . ARG A 1 126 ? 46.222 13.394 -42.803 1.00 94.62 126 ARG A O 1
ATOM 994 N N . THR A 1 127 ? 48.240 13.730 -41.865 1.00 95.69 127 THR A N 1
ATOM 995 C CA . THR A 1 127 ? 49.001 13.012 -42.896 1.00 95.69 127 THR A CA 1
ATOM 996 C C . THR A 1 127 ? 48.531 11.564 -43.041 1.00 95.69 127 THR A C 1
ATOM 998 O O . THR A 1 127 ? 48.283 11.119 -44.157 1.00 95.69 127 THR A O 1
ATOM 1001 N N . GLN A 1 128 ? 48.337 10.838 -41.934 1.00 96.00 128 GLN A N 1
ATOM 1002 C CA . GLN A 1 128 ? 47.814 9.465 -41.964 1.00 96.00 128 GLN A CA 1
ATOM 1003 C C . GLN A 1 128 ? 46.410 9.386 -42.577 1.00 96.00 128 GLN A C 1
ATOM 1005 O O . GLN A 1 128 ? 46.116 8.454 -43.326 1.00 96.00 128 GLN A O 1
ATOM 1010 N N . LEU A 1 129 ? 45.544 10.358 -42.273 1.00 95.25 129 LEU A N 1
ATOM 1011 C CA . LEU A 1 129 ? 44.198 10.424 -42.836 1.00 95.25 129 LEU A CA 1
ATOM 1012 C C . LEU A 1 129 ? 44.238 10.645 -44.355 1.00 95.25 129 LEU A C 1
ATOM 1014 O O . LEU A 1 129 ? 43.547 9.938 -45.087 1.00 95.25 129 LEU A O 1
ATOM 1018 N N . ASP A 1 130 ? 45.060 11.578 -44.835 1.00 95.00 130 ASP A N 1
ATOM 1019 C CA . ASP A 1 130 ? 45.187 11.875 -46.267 1.00 95.00 130 ASP A CA 1
ATOM 1020 C C . ASP A 1 130 ? 45.843 10.726 -47.045 1.00 95.00 130 ASP A C 1
ATOM 1022 O O . ASP A 1 130 ? 45.383 10.373 -48.135 1.00 95.00 130 ASP A O 1
ATOM 1026 N N . GLN A 1 131 ? 46.850 10.069 -46.462 1.00 96.00 131 GLN A N 1
ATOM 1027 C CA . GLN A 1 131 ? 47.455 8.855 -47.020 1.00 96.00 131 GLN A CA 1
ATOM 1028 C C . GLN A 1 131 ? 46.429 7.725 -47.148 1.00 96.00 131 GLN A C 1
ATOM 1030 O O . GLN A 1 131 ? 46.344 7.091 -48.200 1.00 96.00 131 GLN A O 1
ATOM 1035 N N . LEU A 1 132 ? 45.610 7.498 -46.114 1.00 95.50 132 LEU A N 1
ATOM 1036 C CA . LEU A 1 132 ? 44.576 6.467 -46.150 1.00 95.50 132 LEU A CA 1
ATOM 1037 C C . LEU A 1 132 ? 43.498 6.768 -47.196 1.00 95.50 132 LEU A C 1
ATOM 1039 O O . LEU A 1 132 ? 43.075 5.862 -47.908 1.00 95.50 132 LEU A O 1
ATOM 1043 N N . ARG A 1 133 ? 43.065 8.028 -47.313 1.00 94.50 133 ARG A N 1
ATOM 1044 C CA . ARG A 1 133 ? 42.091 8.449 -48.334 1.00 94.50 133 ARG A CA 1
ATOM 1045 C C . ARG A 1 133 ? 42.628 8.215 -49.742 1.00 94.50 133 ARG A C 1
ATOM 1047 O O . ARG A 1 133 ? 41.940 7.606 -50.554 1.00 94.50 133 ARG A O 1
ATOM 1054 N N . THR A 1 134 ? 43.870 8.629 -49.990 1.00 94.44 134 THR A N 1
ATOM 1055 C CA . THR A 1 134 ? 44.540 8.459 -51.287 1.00 94.44 134 THR A CA 1
ATOM 1056 C C . THR A 1 134 ? 44.698 6.979 -51.639 1.00 94.44 134 THR A C 1
ATOM 1058 O O . THR A 1 134 ? 44.351 6.565 -52.742 1.00 94.44 134 THR A O 1
ATOM 1061 N N . GLY A 1 135 ? 45.159 6.162 -50.687 1.00 94.88 135 GLY A N 1
ATOM 1062 C CA . GLY A 1 135 ? 45.296 4.717 -50.878 1.00 94.88 135 GLY A CA 1
ATOM 1063 C C . GLY A 1 135 ? 43.956 4.018 -51.118 1.00 94.88 135 GLY A C 1
ATOM 1064 O O . GLY A 1 135 ? 43.864 3.153 -51.983 1.00 94.88 135 GLY A O 1
ATOM 1065 N N . LEU A 1 136 ? 42.898 4.423 -50.408 1.00 94.31 136 LEU A N 1
ATOM 1066 C CA . LEU A 1 136 ? 41.552 3.888 -50.614 1.00 94.31 136 LEU A CA 1
ATOM 1067 C C . LEU A 1 136 ? 40.999 4.252 -51.998 1.00 94.31 136 LEU A C 1
ATOM 1069 O O . LEU A 1 136 ? 40.395 3.404 -52.650 1.00 94.31 136 LEU A O 1
ATOM 1073 N N . ASP A 1 137 ? 41.207 5.485 -52.466 1.00 93.44 137 ASP A N 1
ATOM 1074 C CA . ASP A 1 137 ? 40.779 5.892 -53.806 1.00 93.44 137 ASP A CA 1
ATOM 1075 C C . ASP A 1 137 ? 41.517 5.115 -54.907 1.00 93.44 137 ASP A C 1
ATOM 1077 O O . ASP A 1 137 ? 40.871 4.666 -55.857 1.00 93.44 137 ASP A O 1
ATOM 1081 N N . ALA A 1 138 ? 42.825 4.884 -54.746 1.00 93.44 138 ALA A N 1
ATOM 1082 C CA . ALA A 1 138 ? 43.608 4.043 -55.651 1.00 93.44 138 ALA A CA 1
ATOM 1083 C C . ALA A 1 138 ? 43.111 2.587 -55.655 1.00 93.44 138 ALA A C 1
ATOM 1085 O O . ALA A 1 138 ? 42.829 2.040 -56.719 1.00 93.44 138 ALA A O 1
ATOM 1086 N N . LEU A 1 139 ? 42.906 1.988 -54.476 1.00 92.88 139 LEU A N 1
ATOM 1087 C CA . LEU A 1 139 ? 42.404 0.617 -54.348 1.00 92.88 139 LEU A CA 1
ATOM 1088 C C . LEU A 1 139 ? 41.028 0.448 -55.003 1.00 92.88 139 LEU A C 1
ATOM 1090 O O . LEU A 1 139 ? 40.791 -0.523 -55.715 1.00 92.88 139 LEU A O 1
ATOM 1094 N N . VAL A 1 140 ? 40.116 1.403 -54.802 1.00 92.31 140 VAL A N 1
ATOM 1095 C CA . VAL A 1 140 ? 38.788 1.372 -55.432 1.00 92.31 140 VAL A CA 1
ATOM 1096 C C . VAL A 1 140 ? 38.900 1.455 -56.954 1.00 92.31 140 VAL A C 1
ATOM 1098 O O . VAL A 1 140 ? 38.163 0.752 -57.645 1.00 92.31 140 VAL A O 1
ATOM 1101 N N . ALA A 1 141 ? 39.807 2.279 -57.488 1.00 90.56 141 ALA A N 1
ATOM 1102 C CA . ALA A 1 141 ? 40.032 2.374 -58.928 1.00 90.56 141 ALA A CA 1
ATOM 1103 C C . ALA A 1 141 ? 40.564 1.053 -59.509 1.00 90.56 141 ALA A C 1
ATOM 1105 O O . ALA A 1 141 ? 40.025 0.579 -60.507 1.00 90.56 141 ALA A O 1
ATOM 1106 N N . GLU A 1 142 ? 41.546 0.429 -58.854 1.00 91.12 142 GLU A N 1
ATOM 1107 C CA . GLU A 1 142 ? 42.104 -0.867 -59.264 1.00 91.12 142 GLU A CA 1
ATOM 1108 C C . GLU A 1 142 ? 41.060 -1.996 -59.217 1.00 91.12 142 GLU A C 1
ATOM 1110 O O . GLU A 1 142 ? 40.937 -2.773 -60.163 1.00 91.12 142 GLU A O 1
ATOM 1115 N N . VAL A 1 143 ? 40.252 -2.063 -58.151 1.00 89.88 143 VAL A N 1
ATOM 1116 C CA . VAL A 1 143 ? 39.167 -3.054 -58.016 1.00 89.88 143 VAL A CA 1
ATOM 1117 C C . VAL A 1 143 ? 38.091 -2.839 -59.082 1.00 89.88 143 VAL A C 1
ATOM 1119 O O . VAL A 1 143 ? 37.636 -3.795 -59.706 1.00 89.88 143 VAL A O 1
ATOM 1122 N N . THR A 1 144 ? 37.718 -1.583 -59.351 1.00 88.69 144 THR A N 1
ATOM 1123 C CA . THR A 1 144 ? 36.719 -1.256 -60.384 1.00 88.69 144 THR A CA 1
ATOM 1124 C C . THR A 1 144 ? 37.230 -1.583 -61.790 1.00 88.69 144 THR A C 1
ATOM 1126 O O . THR A 1 144 ? 36.441 -1.966 -62.652 1.00 88.69 144 THR A O 1
ATOM 1129 N N . ALA A 1 145 ? 38.539 -1.445 -62.024 1.00 87.81 145 ALA A N 1
ATOM 1130 C CA . ALA A 1 145 ? 39.205 -1.787 -63.280 1.00 87.81 145 ALA A CA 1
ATOM 1131 C C . ALA A 1 145 ? 39.520 -3.289 -63.425 1.00 87.81 145 ALA A C 1
ATOM 1133 O O . ALA A 1 145 ? 40.017 -3.700 -64.470 1.00 87.81 145 ALA A O 1
ATOM 1134 N N . GLY A 1 146 ? 39.264 -4.103 -62.394 1.00 87.06 146 GLY A N 1
ATOM 1135 C CA . GLY A 1 146 ? 39.575 -5.535 -62.392 1.00 87.06 146 GLY A CA 1
ATOM 1136 C C . GLY A 1 146 ? 41.070 -5.862 -62.276 1.00 87.06 146 GLY A C 1
ATOM 1137 O O . GLY A 1 146 ? 41.451 -7.013 -62.468 1.00 87.06 146 GLY A O 1
ATOM 1138 N N . THR A 1 147 ? 41.927 -4.887 -61.950 1.00 89.69 147 THR A N 1
ATOM 1139 C CA . THR A 1 147 ? 43.389 -5.065 -61.841 1.00 89.69 147 THR A CA 1
ATOM 1140 C C . THR A 1 147 ? 43.854 -5.457 -60.434 1.00 89.69 147 THR A C 1
ATOM 1142 O O . THR A 1 147 ? 45.034 -5.746 -60.229 1.00 89.69 147 THR A O 1
ATOM 1145 N N . ARG A 1 148 ? 42.938 -5.508 -59.456 1.00 90.62 148 ARG A N 1
ATOM 1146 C CA . ARG A 1 148 ? 43.193 -5.944 -58.074 1.00 90.62 148 ARG A CA 1
ATOM 1147 C C . ARG A 1 148 ? 42.035 -6.784 -57.536 1.00 90.62 148 ARG A C 1
ATOM 1149 O O . ARG A 1 148 ? 40.875 -6.411 -57.691 1.00 90.62 148 ARG A O 1
ATOM 1156 N N . ARG A 1 149 ? 42.355 -7.871 -56.825 1.00 88.88 149 ARG A N 1
ATOM 1157 C CA . ARG A 1 149 ? 41.386 -8.686 -56.068 1.00 88.88 149 ARG A CA 1
ATOM 1158 C C . ARG A 1 149 ? 41.383 -8.325 -54.586 1.00 88.88 149 ARG A C 1
ATOM 1160 O O . ARG A 1 149 ? 42.419 -7.971 -54.026 1.00 88.88 149 ARG A O 1
ATOM 1167 N N . LEU A 1 150 ? 40.231 -8.471 -53.937 1.00 89.81 150 LEU A N 1
ATOM 1168 C CA . LEU A 1 150 ? 40.070 -8.305 -52.489 1.00 89.81 150 LEU A CA 1
ATOM 1169 C C . LEU A 1 150 ? 39.969 -9.677 -51.797 1.00 89.81 150 LEU A C 1
ATOM 1171 O O . LEU A 1 150 ? 39.475 -10.626 -52.409 1.00 89.81 150 LEU A O 1
ATOM 1175 N N . PRO A 1 151 ? 40.423 -9.806 -50.538 1.00 87.31 151 PRO A N 1
ATOM 1176 C CA . PRO A 1 151 ? 40.244 -11.031 -49.763 1.00 87.31 151 PRO A CA 1
ATOM 1177 C C . PRO A 1 151 ? 38.772 -11.227 -49.362 1.00 87.31 151 PRO A C 1
ATOM 1179 O O . PRO A 1 151 ? 37.959 -10.308 -49.462 1.00 87.31 151 PRO A O 1
ATOM 1182 N N . SER A 1 152 ? 38.426 -12.427 -48.879 1.00 80.25 152 SER A N 1
ATOM 1183 C CA . SER A 1 152 ? 37.081 -12.708 -48.353 1.00 80.25 152 SER A CA 1
ATOM 1184 C C . SER A 1 152 ? 36.737 -11.769 -47.194 1.00 80.25 152 SER A C 1
ATOM 1186 O O . SER A 1 152 ? 37.545 -11.568 -46.288 1.00 80.25 152 SER A O 1
ATOM 1188 N N . GLY A 1 153 ? 35.518 -11.225 -47.210 1.00 72.69 153 GLY A N 1
ATOM 1189 C CA . GLY A 1 153 ? 35.004 -10.364 -46.142 1.00 72.69 153 GLY A CA 1
ATOM 1190 C C . GLY A 1 153 ? 34.551 -11.104 -44.886 1.00 72.69 153 GLY A C 1
ATOM 1191 O O . GLY A 1 153 ? 34.276 -10.448 -43.889 1.00 72.69 153 GLY A O 1
ATOM 1192 N N . GLN A 1 154 ? 34.478 -12.439 -44.902 1.00 70.81 154 GLN A N 1
ATOM 1193 C CA . GLN A 1 154 ? 34.002 -13.230 -43.761 1.00 70.81 154 GLN A CA 1
ATOM 1194 C C . GLN A 1 154 ? 34.950 -13.125 -42.560 1.00 70.81 154 GLN A C 1
ATOM 1196 O O . GLN A 1 154 ? 36.153 -13.371 -42.684 1.00 70.81 154 GLN A O 1
ATOM 1201 N N . ARG A 1 155 ? 34.415 -12.815 -41.373 1.00 70.19 155 ARG A N 1
ATOM 1202 C CA . ARG A 1 155 ? 35.179 -12.756 -40.121 1.00 70.19 155 ARG A CA 1
ATOM 1203 C C . ARG A 1 155 ? 34.783 -13.914 -39.205 1.00 70.19 155 ARG A C 1
ATOM 1205 O O . ARG A 1 155 ? 33.650 -14.030 -38.761 1.00 70.19 155 ARG A O 1
ATOM 1212 N N . PHE A 1 156 ? 35.755 -14.745 -38.834 1.00 60.06 156 PHE A N 1
ATOM 1213 C CA . PHE A 1 156 ? 35.534 -15.967 -38.038 1.00 60.06 156 PHE A CA 1
ATOM 1214 C C . PHE A 1 156 ? 35.696 -15.776 -36.522 1.00 60.06 156 PHE A C 1
ATOM 1216 O O . PHE A 1 156 ? 35.941 -16.729 -35.782 1.00 60.06 156 PHE A O 1
ATOM 1223 N N . LYS A 1 157 ? 35.610 -14.537 -36.024 1.00 56.06 157 LYS A N 1
ATOM 1224 C CA . LYS A 1 157 ? 35.800 -14.273 -34.594 1.00 56.06 157 LYS A CA 1
ATOM 1225 C C . LYS A 1 157 ? 34.532 -14.632 -33.817 1.00 56.06 157 LYS A C 1
ATOM 1227 O O . LYS A 1 157 ? 33.499 -13.990 -33.976 1.00 56.06 157 LYS A O 1
ATOM 1232 N N . LEU A 1 158 ? 34.635 -15.637 -32.951 1.00 53.53 158 LEU A N 1
ATOM 1233 C CA . LEU A 1 158 ? 33.541 -16.106 -32.099 1.00 53.53 158 LEU A CA 1
ATOM 1234 C C . LEU A 1 158 ? 33.345 -15.151 -30.910 1.00 53.53 158 LEU A C 1
ATOM 1236 O O . LEU A 1 158 ? 34.233 -14.996 -30.072 1.00 53.53 158 LEU A O 1
ATOM 1240 N N . TYR A 1 159 ? 32.177 -14.515 -30.830 1.00 50.56 159 TYR A N 1
ATOM 1241 C CA . TYR A 1 159 ? 31.789 -13.614 -29.740 1.00 50.56 159 TYR A CA 1
ATOM 1242 C C . TYR A 1 159 ? 30.604 -14.207 -28.972 1.00 50.56 159 TYR A C 1
ATOM 1244 O O . TYR A 1 159 ? 29.462 -13.857 -29.253 1.00 50.56 159 TYR A O 1
ATOM 1252 N N . GLY A 1 160 ? 30.876 -15.092 -28.005 1.00 49.59 160 GLY A N 1
ATOM 1253 C CA . GLY A 1 160 ? 29.854 -15.660 -27.111 1.00 49.59 160 GLY A CA 1
ATOM 1254 C C . GLY A 1 160 ? 28.741 -16.448 -27.823 1.00 49.59 160 GLY A C 1
ATOM 1255 O O . GLY A 1 160 ? 28.670 -16.497 -29.046 1.00 49.59 160 GLY A O 1
ATOM 1256 N N . ARG A 1 161 ? 27.877 -17.126 -27.058 1.00 42.97 161 ARG A N 1
ATOM 1257 C CA . ARG A 1 161 ? 26.733 -17.859 -27.627 1.00 42.97 161 ARG A CA 1
ATOM 1258 C C . ARG A 1 161 ? 25.706 -16.871 -28.183 1.00 42.97 161 ARG A C 1
ATOM 1260 O O . ARG A 1 161 ? 25.286 -15.967 -27.463 1.00 42.97 161 ARG A O 1
ATOM 1267 N N . GLU A 1 162 ? 25.266 -17.080 -29.423 1.00 42.97 162 GLU A N 1
ATOM 1268 C CA . GLU A 1 162 ? 24.015 -16.497 -29.911 1.00 42.97 162 GLU A CA 1
ATOM 1269 C C . GLU A 1 162 ? 22.897 -16.878 -28.937 1.00 42.97 162 GLU A C 1
ATOM 1271 O O . GLU A 1 162 ? 22.803 -18.031 -28.507 1.00 42.97 162 GLU A O 1
ATOM 1276 N N . ALA A 1 163 ? 22.095 -15.895 -28.525 1.00 46.19 163 ALA A N 1
ATOM 1277 C CA . ALA A 1 163 ? 20.964 -16.127 -27.645 1.00 46.19 163 ALA A CA 1
ATOM 1278 C C . ALA A 1 163 ? 19.955 -17.016 -28.383 1.00 46.19 163 ALA A C 1
ATOM 1280 O O . ALA A 1 163 ? 19.161 -16.547 -29.193 1.00 46.19 163 ALA A O 1
ATOM 1281 N N . THR A 1 164 ? 20.039 -18.319 -28.131 1.00 41.84 164 THR A N 1
ATOM 1282 C CA . THR A 1 164 ? 19.102 -19.321 -28.623 1.00 41.84 164 THR A CA 1
ATOM 1283 C C . THR A 1 164 ? 17.688 -18.961 -28.192 1.00 41.84 164 THR A C 1
ATOM 1285 O O . THR A 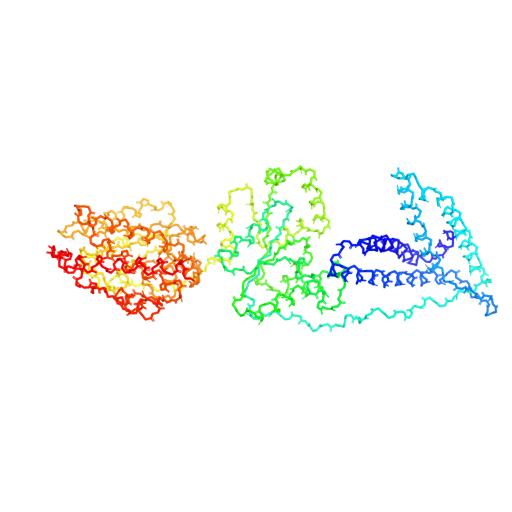1 164 ? 17.478 -18.545 -27.049 1.00 41.84 164 THR A O 1
ATOM 1288 N N . VAL A 1 165 ? 16.746 -19.157 -29.119 1.00 38.25 165 VAL A N 1
ATOM 1289 C CA . VAL A 1 165 ? 15.293 -19.060 -28.935 1.00 38.25 165 VAL A CA 1
ATOM 1290 C C . VAL A 1 165 ? 14.914 -19.651 -27.576 1.00 38.25 165 VAL A C 1
ATOM 1292 O O . VAL A 1 165 ? 15.080 -20.848 -27.344 1.00 38.25 165 VAL A O 1
ATOM 1295 N N . ARG A 1 166 ? 14.481 -18.787 -26.654 1.00 55.19 166 ARG A N 1
ATOM 1296 C CA . ARG A 1 166 ? 13.998 -19.192 -25.333 1.00 55.19 166 ARG A CA 1
ATOM 1297 C C . ARG A 1 166 ? 12.535 -19.594 -25.455 1.00 55.19 166 ARG A C 1
ATOM 1299 O O . ARG A 1 166 ? 11.790 -18.991 -26.223 1.00 55.19 166 ARG A O 1
ATOM 1306 N N . GLU A 1 167 ? 12.134 -20.603 -24.690 1.00 55.84 167 GLU A N 1
ATOM 1307 C CA . GLU A 1 167 ? 10.718 -20.897 -24.480 1.00 55.84 167 GLU A CA 1
ATOM 1308 C C . GLU A 1 167 ? 9.968 -19.624 -24.050 1.00 55.84 167 GLU A C 1
ATOM 1310 O O . GLU A 1 167 ? 10.535 -18.794 -23.328 1.00 55.84 167 GLU A O 1
ATOM 1315 N N . PRO A 1 168 ? 8.703 -19.450 -24.472 1.00 65.06 168 PRO A N 1
ATOM 1316 C CA . PRO A 1 168 ? 7.919 -18.280 -24.107 1.00 65.06 168 PRO A CA 1
ATOM 1317 C C . PRO A 1 168 ? 7.824 -18.154 -22.582 1.00 65.06 168 PRO A C 1
ATOM 1319 O O . PRO A 1 168 ? 7.399 -19.082 -21.889 1.00 65.06 168 PRO A O 1
ATOM 1322 N N . VAL A 1 169 ? 8.210 -16.987 -22.059 1.00 79.38 169 VAL A N 1
ATOM 1323 C CA . VAL A 1 169 ? 8.227 -16.717 -20.617 1.00 79.38 169 VAL A CA 1
ATOM 1324 C C . VAL A 1 169 ? 6.788 -16.698 -20.092 1.00 79.38 169 VAL A C 1
ATOM 1326 O O . VAL A 1 169 ? 6.023 -15.767 -20.352 1.00 79.38 169 VAL A O 1
ATOM 1329 N N . ARG A 1 170 ? 6.403 -17.741 -19.350 1.00 88.44 170 ARG A N 1
ATOM 1330 C CA . ARG A 1 170 ? 5.098 -17.822 -18.676 1.00 88.44 170 ARG A CA 1
ATOM 1331 C C . ARG A 1 170 ? 5.092 -16.943 -17.436 1.00 88.44 170 ARG A C 1
ATOM 1333 O O . ARG A 1 170 ? 6.086 -16.891 -16.724 1.00 88.44 170 ARG A O 1
ATOM 1340 N N . VAL A 1 171 ? 3.977 -16.280 -17.147 1.00 93.56 171 VAL A N 1
ATOM 1341 C CA . VAL A 1 171 ? 3.836 -15.484 -15.919 1.00 93.56 171 VAL A CA 1
ATOM 1342 C C . VAL A 1 171 ? 3.757 -16.415 -14.710 1.00 93.56 171 VAL A C 1
ATOM 1344 O O . VAL A 1 171 ? 2.941 -17.338 -14.701 1.00 93.56 171 VAL A O 1
ATOM 1347 N N . SER A 1 172 ? 4.572 -16.154 -13.688 1.00 93.38 172 SER A N 1
ATOM 1348 C CA . SER A 1 172 ? 4.533 -16.902 -12.430 1.00 93.38 172 SER A CA 1
ATOM 1349 C C . SER A 1 172 ? 3.145 -16.805 -11.770 1.00 93.38 172 SER A C 1
ATOM 1351 O O . SER A 1 172 ? 2.527 -15.729 -11.764 1.00 93.38 172 SER A O 1
ATOM 1353 N N . PRO A 1 173 ? 2.616 -17.900 -11.189 1.00 92.62 173 PRO A N 1
ATOM 1354 C CA . PRO A 1 173 ? 1.379 -17.856 -10.411 1.00 92.62 173 PRO A CA 1
ATOM 1355 C C . PRO A 1 173 ? 1.506 -16.993 -9.147 1.00 92.62 173 PRO A C 1
ATOM 1357 O O . PRO A 1 173 ? 0.486 -16.530 -8.647 1.00 92.62 173 PRO A O 1
ATOM 1360 N N . ASN A 1 174 ? 2.730 -16.728 -8.679 1.00 93.88 174 ASN A N 1
ATOM 1361 C CA . ASN A 1 174 ? 2.994 -15.906 -7.500 1.00 93.88 174 ASN A CA 1
ATOM 1362 C C . ASN A 1 174 ? 2.921 -14.404 -7.798 1.00 93.88 174 ASN A C 1
ATOM 1364 O O . ASN A 1 174 ? 2.932 -13.606 -6.876 1.00 93.88 174 ASN A O 1
ATOM 1368 N N . ILE A 1 175 ? 2.812 -13.985 -9.063 1.00 95.44 175 ILE A N 1
ATOM 1369 C CA . ILE A 1 175 ? 2.596 -12.576 -9.411 1.00 95.44 175 ILE A CA 1
ATOM 1370 C C . ILE A 1 175 ? 1.093 -12.301 -9.472 1.00 95.44 175 ILE A C 1
ATOM 1372 O O . ILE A 1 175 ? 0.457 -12.580 -10.490 1.00 95.44 175 ILE A O 1
ATOM 1376 N N . ASP A 1 176 ? 0.536 -11.688 -8.430 1.00 93.56 176 ASP A N 1
ATOM 1377 C CA . ASP A 1 176 ? -0.865 -11.251 -8.415 1.00 93.56 176 ASP A CA 1
ATOM 1378 C C . ASP A 1 176 ? -1.035 -9.914 -9.151 1.00 93.56 176 ASP A C 1
ATOM 1380 O O . ASP A 1 176 ? -2.000 -9.709 -9.893 1.00 93.56 176 ASP A O 1
ATOM 1384 N N . GLN A 1 177 ? -0.097 -8.982 -8.946 1.00 95.50 177 GLN A N 1
ATOM 1385 C CA . GLN A 1 177 ? -0.188 -7.625 -9.484 1.00 95.50 177 GLN A CA 1
ATOM 1386 C C . GLN A 1 177 ? 1.186 -6.977 -9.689 1.00 95.50 177 GLN A C 1
ATOM 1388 O O . GLN A 1 177 ? 2.076 -7.080 -8.848 1.00 95.50 177 GLN A O 1
ATOM 1393 N N . VAL A 1 178 ? 1.317 -6.208 -10.769 1.00 97.94 178 VAL A N 1
ATOM 1394 C CA . VAL A 1 178 ? 2.439 -5.307 -11.044 1.00 97.94 178 VAL A CA 1
ATOM 1395 C C . VAL A 1 178 ? 1.893 -3.912 -11.350 1.00 97.94 178 VAL A C 1
ATOM 1397 O O . VAL A 1 178 ? 1.056 -3.753 -12.234 1.00 97.94 178 VAL A O 1
ATOM 1400 N N . ILE A 1 179 ? 2.372 -2.878 -10.659 1.00 98.38 179 ILE A N 1
ATOM 1401 C CA . ILE A 1 179 ? 2.046 -1.474 -10.948 1.00 98.38 179 ILE A CA 1
ATOM 1402 C C . ILE A 1 179 ? 3.276 -0.784 -11.529 1.00 98.38 179 ILE A C 1
ATOM 1404 O O . ILE A 1 179 ? 4.308 -0.646 -10.874 1.00 98.38 179 ILE A O 1
ATOM 1408 N N . ALA A 1 180 ? 3.167 -0.320 -12.765 1.00 98.19 180 ALA A N 1
ATOM 1409 C CA . ALA A 1 180 ? 4.262 0.306 -13.483 1.00 98.19 180 ALA A CA 1
ATOM 1410 C C . ALA A 1 180 ? 4.108 1.827 -13.507 1.00 98.19 180 ALA A C 1
ATOM 1412 O O . ALA A 1 180 ? 3.112 2.350 -14.003 1.00 98.19 180 ALA A O 1
ATOM 1413 N N . PHE A 1 181 ? 5.105 2.545 -12.989 1.00 98.31 181 PHE A N 1
ATOM 1414 C CA . PHE A 1 181 ? 5.067 4.003 -12.891 1.00 98.31 181 PHE A CA 1
ATOM 1415 C C . PHE A 1 181 ? 5.812 4.684 -14.046 1.00 98.31 181 PHE A C 1
ATOM 1417 O O . PHE A 1 181 ? 7.046 4.632 -14.137 1.00 98.31 181 PHE A O 1
ATOM 1424 N N . GLY A 1 182 ? 5.048 5.382 -14.889 1.00 96.44 182 GLY A N 1
ATOM 1425 C CA . GLY A 1 182 ? 5.503 6.245 -15.980 1.00 96.44 182 GLY A CA 1
ATOM 1426 C C . GLY A 1 182 ? 5.409 7.742 -15.659 1.00 96.44 182 GLY A C 1
ATOM 1427 O O . GLY A 1 182 ? 4.872 8.157 -14.630 1.00 96.44 182 GLY A O 1
ATOM 1428 N N . GLY A 1 183 ? 6.001 8.566 -16.526 1.00 95.00 183 GLY A N 1
ATOM 1429 C CA . GLY A 1 183 ? 5.993 10.031 -16.426 1.00 95.00 183 GLY A CA 1
ATOM 1430 C C . GLY A 1 183 ? 7.369 10.677 -16.602 1.00 95.00 183 GLY A C 1
ATOM 1431 O O . GLY A 1 183 ? 8.410 10.025 -16.459 1.00 95.00 183 GLY A O 1
ATOM 1432 N N . LEU A 1 184 ? 7.389 11.989 -16.838 1.00 94.25 184 LEU A N 1
ATOM 1433 C CA . LEU A 1 184 ? 8.611 12.789 -17.018 1.00 94.25 184 LEU A CA 1
ATOM 1434 C C . LEU A 1 184 ? 9.414 12.990 -15.715 1.00 94.25 184 LEU A C 1
ATOM 1436 O O . LEU A 1 184 ? 9.093 12.448 -14.656 1.00 94.25 184 LEU A O 1
ATOM 1440 N N . SER A 1 185 ? 10.544 13.690 -15.761 1.00 91.56 185 SER A N 1
ATOM 1441 C CA . SER A 1 185 ? 11.402 13.892 -14.581 1.00 91.56 185 SER A CA 1
ATOM 1442 C C . SER A 1 185 ? 10.689 14.663 -13.485 1.00 91.56 185 SER A C 1
ATOM 1444 O O . SER A 1 185 ? 9.939 15.578 -13.778 1.00 91.56 185 SER A O 1
ATOM 1446 N N . GLU A 1 186 ? 10.931 14.307 -12.222 1.00 92.75 186 GLU A N 1
ATOM 1447 C CA . GLU A 1 186 ? 10.397 15.054 -11.069 1.00 92.75 186 GLU A CA 1
ATOM 1448 C C . GLU A 1 186 ? 8.852 15.044 -10.952 1.00 92.75 186 GLU A C 1
ATOM 1450 O O . GLU A 1 186 ? 8.258 15.859 -10.252 1.00 92.75 186 GLU A O 1
ATOM 1455 N N . CYS A 1 187 ? 8.176 14.074 -11.588 1.00 93.75 187 CYS A N 1
ATOM 1456 C CA . CYS A 1 187 ? 6.721 13.878 -11.468 1.00 93.75 187 CYS A CA 1
ATOM 1457 C C . CYS A 1 187 ? 6.280 12.983 -10.288 1.00 93.75 187 CYS A C 1
ATOM 1459 O O . CYS A 1 187 ? 5.087 12.774 -10.092 1.00 93.75 187 CYS A O 1
ATOM 1461 N N . GLY A 1 188 ? 7.217 12.443 -9.495 1.00 94.44 188 GLY A N 1
ATOM 1462 C CA . GLY A 1 188 ? 6.901 11.668 -8.282 1.00 94.44 188 GLY A CA 1
ATOM 1463 C C . GLY A 1 188 ? 6.781 10.143 -8.438 1.00 94.44 188 GLY A C 1
ATOM 1464 O O . GLY A 1 188 ? 6.212 9.497 -7.563 1.00 94.44 188 GLY A O 1
ATOM 1465 N N . LYS A 1 189 ? 7.327 9.531 -9.502 1.00 94.94 189 LYS A N 1
ATOM 1466 C CA . LYS A 1 189 ? 7.310 8.056 -9.690 1.00 94.94 189 LYS A CA 1
ATOM 1467 C C . LYS A 1 189 ? 7.918 7.298 -8.509 1.00 94.94 189 LYS A C 1
ATOM 1469 O O . LYS A 1 189 ? 7.275 6.438 -7.924 1.00 94.94 189 LYS A O 1
ATOM 1474 N N . SER A 1 190 ? 9.157 7.643 -8.142 1.00 93.94 190 SER A N 1
ATOM 1475 C CA . SER A 1 190 ? 9.891 6.951 -7.074 1.00 93.94 190 SER A CA 1
ATOM 1476 C C . SER A 1 190 ? 9.204 7.097 -5.715 1.00 93.94 190 SER A C 1
ATOM 1478 O O . SER A 1 190 ? 9.151 6.130 -4.966 1.00 93.94 190 SER A O 1
ATOM 1480 N N . SER A 1 191 ? 8.663 8.279 -5.397 1.00 95.06 191 SER A N 1
ATOM 1481 C CA . SER A 1 191 ? 7.940 8.504 -4.140 1.00 95.06 191 SER A CA 1
ATOM 1482 C C . SER A 1 191 ? 6.584 7.795 -4.114 1.00 95.06 191 SER A C 1
ATOM 1484 O O . SER A 1 191 ? 6.171 7.334 -3.055 1.00 95.06 191 SER A O 1
ATOM 1486 N N . SER A 1 192 ? 5.921 7.652 -5.265 1.00 97.31 192 SER A N 1
ATOM 1487 C CA . SER A 1 192 ? 4.671 6.891 -5.403 1.00 97.31 192 SER A CA 1
ATOM 1488 C C . SER A 1 192 ? 4.891 5.390 -5.208 1.00 97.31 192 SER A C 1
ATOM 1490 O O . SER A 1 192 ? 4.189 4.770 -4.414 1.00 97.31 192 SER A O 1
ATOM 1492 N N . ALA A 1 193 ? 5.919 4.824 -5.849 1.00 97.00 193 ALA A N 1
ATOM 1493 C CA . ALA A 1 193 ? 6.313 3.431 -5.644 1.00 97.00 193 ALA A CA 1
ATOM 1494 C C . ALA A 1 193 ? 6.752 3.171 -4.191 1.00 97.00 193 ALA A C 1
ATOM 1496 O O . ALA A 1 193 ? 6.363 2.178 -3.583 1.00 97.00 193 ALA A O 1
ATOM 1497 N N . GLN A 1 194 ? 7.508 4.102 -3.594 1.00 96.75 194 GLN A N 1
ATOM 1498 C CA . GLN A 1 194 ? 7.907 4.018 -2.187 1.00 96.75 194 GLN A CA 1
ATOM 1499 C C . GLN A 1 194 ? 6.703 4.051 -1.241 1.00 96.75 194 GLN A C 1
ATOM 1501 O O . GLN A 1 194 ? 6.667 3.306 -0.266 1.00 96.75 194 GLN A O 1
ATOM 1506 N N . TYR A 1 195 ? 5.724 4.913 -1.518 1.00 95.69 195 TYR A N 1
ATOM 1507 C CA . TYR A 1 195 ? 4.490 4.957 -0.748 1.00 95.69 195 TYR A CA 1
ATOM 1508 C C . TYR A 1 195 ? 3.754 3.618 -0.813 1.00 95.69 195 TYR A C 1
ATOM 1510 O O . TYR A 1 195 ? 3.422 3.085 0.240 1.00 95.69 195 TYR A O 1
ATOM 1518 N N . LEU A 1 196 ? 3.557 3.053 -2.012 1.00 94.62 196 LEU A N 1
ATOM 1519 C CA . LEU A 1 196 ? 2.877 1.765 -2.163 1.00 94.62 196 LEU A CA 1
ATOM 1520 C C . LEU A 1 196 ? 3.591 0.630 -1.425 1.00 94.62 196 LEU A C 1
ATOM 1522 O O . LEU A 1 196 ? 2.909 -0.169 -0.789 1.00 94.62 196 LEU A O 1
ATOM 1526 N N . ARG A 1 197 ? 4.929 0.618 -1.389 1.00 93.00 197 ARG A N 1
ATOM 1527 C CA . ARG A 1 197 ? 5.688 -0.343 -0.572 1.00 93.00 197 ARG A CA 1
ATOM 1528 C C . ARG A 1 197 ? 5.261 -0.317 0.895 1.00 93.00 197 ARG A C 1
ATOM 1530 O O . ARG A 1 197 ? 4.889 -1.347 1.435 1.00 93.00 197 ARG A O 1
ATOM 1537 N N . TYR A 1 198 ? 5.257 0.859 1.522 1.00 89.19 198 TYR A N 1
ATOM 1538 C CA . TYR A 1 198 ? 4.861 0.998 2.933 1.00 89.19 198 TYR A CA 1
ATOM 1539 C C . TYR A 1 198 ? 3.366 0.837 3.183 1.00 89.19 198 TYR A C 1
ATOM 1541 O O . TYR A 1 198 ? 2.931 0.621 4.309 1.00 89.19 198 TYR A O 1
ATOM 1549 N N . ALA A 1 199 ? 2.571 1.073 2.152 1.00 87.31 199 ALA A N 1
ATOM 1550 C CA . ALA A 1 199 ? 1.130 1.085 2.240 1.00 87.31 199 ALA A CA 1
ATOM 1551 C C . ALA A 1 199 ? 0.547 -0.327 2.067 1.00 87.31 199 ALA A C 1
ATOM 1553 O O . ALA A 1 199 ? -0.377 -0.701 2.780 1.00 87.31 199 ALA A O 1
ATOM 1554 N N . THR A 1 200 ? 1.077 -1.090 1.116 1.00 84.56 200 THR A N 1
ATOM 1555 C CA . THR A 1 200 ? 0.456 -2.318 0.590 1.00 84.56 200 THR A CA 1
ATOM 1556 C C . THR A 1 200 ? 1.384 -3.533 0.616 1.00 84.56 200 THR A C 1
ATOM 1558 O O . THR A 1 200 ? 1.019 -4.574 0.075 1.00 84.56 200 THR A O 1
ATOM 1561 N N . GLY A 1 201 ? 2.596 -3.390 1.165 1.00 85.19 201 GLY A N 1
ATOM 1562 C CA . GLY A 1 201 ? 3.609 -4.450 1.178 1.00 85.19 201 GLY A CA 1
ATOM 1563 C C . GLY A 1 201 ? 4.226 -4.745 -0.195 1.00 85.19 201 GLY A C 1
ATOM 1564 O O . GLY A 1 201 ? 4.939 -5.727 -0.349 1.00 85.19 201 GLY A O 1
ATOM 1565 N N . THR A 1 202 ? 3.971 -3.922 -1.223 1.00 91.50 202 THR A N 1
ATOM 1566 C CA . THR A 1 202 ? 4.487 -4.191 -2.575 1.00 91.50 202 THR A CA 1
ATOM 1567 C C . THR A 1 202 ? 6.009 -4.121 -2.635 1.00 91.50 202 THR A C 1
ATOM 1569 O O . THR A 1 202 ? 6.603 -3.131 -2.197 1.00 91.50 202 THR A O 1
ATOM 1572 N N . TYR A 1 203 ? 6.634 -5.069 -3.323 1.00 95.00 203 TYR A N 1
ATOM 1573 C CA . TYR A 1 203 ? 8.064 -5.027 -3.615 1.00 95.00 203 TYR A CA 1
ATOM 1574 C C . TYR A 1 203 ? 8.344 -4.013 -4.722 1.00 95.00 203 TYR A C 1
ATOM 1576 O O . TYR A 1 203 ? 7.602 -3.900 -5.698 1.00 95.00 203 TYR A O 1
ATOM 1584 N N . ARG A 1 204 ? 9.403 -3.220 -4.560 1.00 96.19 204 ARG A N 1
ATOM 1585 C CA . ARG A 1 204 ? 9.694 -2.074 -5.425 1.00 96.19 204 ARG A CA 1
ATOM 1586 C C . ARG A 1 204 ? 10.953 -2.307 -6.239 1.00 96.19 204 ARG A C 1
ATOM 1588 O O . ARG A 1 204 ? 12.029 -2.455 -5.666 1.00 96.19 204 ARG A O 1
ATOM 1595 N N . PHE A 1 205 ? 10.835 -2.221 -7.560 1.00 96.25 205 PHE A N 1
ATOM 1596 C CA . PHE A 1 205 ? 11.934 -2.485 -8.477 1.00 96.25 205 PHE A CA 1
ATOM 1597 C C . PHE A 1 205 ? 12.205 -1.349 -9.449 1.00 96.25 205 PHE A C 1
ATOM 1599 O O . PHE A 1 205 ? 11.309 -0.747 -10.043 1.00 96.25 205 PHE A O 1
ATOM 1606 N N . LYS A 1 206 ? 13.497 -1.114 -9.694 1.00 92.81 206 LYS A N 1
ATOM 1607 C CA . LYS A 1 206 ? 13.916 -0.294 -10.823 1.00 92.81 206 LYS A CA 1
ATOM 1608 C C . LYS A 1 206 ? 13.972 -1.142 -12.092 1.00 92.81 206 LYS A C 1
ATOM 1610 O O . LYS A 1 206 ? 14.748 -2.087 -12.133 1.00 92.81 206 LYS A O 1
ATOM 1615 N N . ILE A 1 207 ? 13.242 -0.769 -13.145 1.00 91.56 207 ILE A N 1
ATOM 1616 C CA . ILE A 1 207 ? 13.270 -1.464 -14.449 1.00 91.56 207 ILE A CA 1
ATOM 1617 C C . ILE A 1 207 ? 14.705 -1.597 -14.960 1.00 91.56 207 ILE A C 1
ATOM 1619 O O . ILE A 1 207 ? 15.113 -2.681 -15.350 1.00 91.56 207 ILE A O 1
ATOM 1623 N N . GLY A 1 208 ? 15.497 -0.521 -14.880 1.00 84.62 208 GLY A N 1
ATOM 1624 C CA . GLY A 1 208 ? 16.901 -0.564 -15.292 1.00 84.62 208 GLY A CA 1
ATOM 1625 C C . GLY A 1 208 ? 17.738 -1.567 -14.493 1.00 84.62 208 GLY A C 1
ATOM 1626 O O . GLY A 1 208 ? 18.585 -2.229 -15.071 1.00 84.62 208 GLY A O 1
ATOM 1627 N N . TYR A 1 209 ? 17.457 -1.739 -13.197 1.00 85.56 209 TYR A N 1
ATOM 1628 C CA . TYR A 1 209 ? 18.133 -2.738 -12.363 1.00 85.56 209 TYR A CA 1
ATOM 1629 C C . TYR A 1 209 ? 17.709 -4.168 -12.718 1.00 85.56 209 TYR A C 1
ATOM 1631 O O . TYR A 1 209 ? 18.556 -5.056 -12.784 1.00 85.56 209 TYR A O 1
ATOM 1639 N N . LEU A 1 210 ? 16.413 -4.394 -12.970 1.00 88.00 210 LEU A N 1
ATOM 1640 C CA . LEU A 1 210 ? 15.912 -5.698 -13.411 1.00 88.00 210 LEU A CA 1
ATOM 1641 C C . LEU A 1 210 ? 16.507 -6.081 -14.764 1.00 88.00 210 LEU A C 1
ATOM 1643 O O . LEU A 1 210 ? 17.010 -7.185 -14.912 1.00 88.00 210 LEU A O 1
ATOM 1647 N N . LEU A 1 211 ? 16.521 -5.154 -15.721 1.00 83.62 211 LEU A N 1
ATOM 1648 C CA . LEU A 1 211 ? 17.129 -5.368 -17.030 1.00 83.62 211 LEU A CA 1
ATOM 1649 C C . LEU A 1 211 ? 18.635 -5.636 -16.921 1.00 83.62 211 LEU A C 1
ATOM 1651 O O . LEU A 1 211 ? 19.108 -6.606 -17.507 1.00 83.62 211 LEU A O 1
ATOM 1655 N N . ASP A 1 212 ? 19.368 -4.841 -16.133 1.00 76.81 212 ASP A N 1
ATOM 1656 C CA . ASP A 1 212 ? 20.800 -5.051 -15.881 1.00 76.81 212 ASP A CA 1
ATOM 1657 C C . ASP A 1 212 ? 21.057 -6.438 -15.251 1.00 76.81 212 ASP A C 1
ATOM 1659 O O . ASP A 1 212 ? 21.977 -7.151 -15.655 1.00 76.81 212 ASP A O 1
ATOM 1663 N N . SER A 1 213 ? 20.207 -6.872 -14.315 1.00 78.31 213 SER A N 1
ATOM 1664 C CA . SER A 1 213 ? 20.289 -8.206 -13.702 1.00 78.31 213 SER A CA 1
ATOM 1665 C C . SER A 1 213 ? 19.983 -9.317 -14.708 1.00 78.31 213 SER A C 1
ATOM 1667 O O . SER A 1 213 ? 20.714 -10.307 -14.785 1.00 78.31 213 SER A O 1
ATOM 1669 N N . ALA A 1 214 ? 18.946 -9.133 -15.526 1.00 81.19 214 ALA A N 1
ATOM 1670 C CA . ALA A 1 214 ? 18.522 -10.089 -16.538 1.00 81.19 214 ALA A CA 1
ATOM 1671 C C . ALA A 1 214 ? 19.623 -10.333 -17.572 1.00 81.19 214 ALA A C 1
ATOM 1673 O O . ALA A 1 214 ? 19.910 -11.482 -17.912 1.00 81.19 214 ALA A O 1
ATOM 1674 N N . VAL A 1 215 ? 20.282 -9.268 -18.045 1.00 71.19 215 VAL A N 1
ATOM 1675 C CA . VAL A 1 215 ? 21.359 -9.401 -19.033 1.00 71.19 215 VAL A CA 1
ATOM 1676 C C . VAL A 1 215 ? 22.601 -10.050 -18.446 1.00 71.19 215 VAL A C 1
ATOM 1678 O O . VAL A 1 215 ? 23.187 -10.902 -19.107 1.00 71.19 215 VAL A O 1
ATOM 1681 N N . VAL A 1 216 ? 22.955 -9.750 -17.189 1.00 68.12 216 VAL A N 1
ATOM 1682 C CA . VAL A 1 216 ? 24.074 -10.414 -16.503 1.00 68.12 216 VAL A CA 1
ATOM 1683 C C . VAL A 1 216 ? 23.839 -11.919 -16.445 1.00 68.12 216 VAL A C 1
ATOM 1685 O O . VAL A 1 216 ? 24.732 -12.693 -16.782 1.00 68.12 216 VAL A O 1
ATOM 1688 N N . ARG A 1 217 ? 22.626 -12.348 -16.088 1.00 73.81 217 ARG A N 1
ATOM 1689 C CA . ARG A 1 217 ? 22.280 -13.774 -16.016 1.00 73.81 217 ARG A CA 1
ATOM 1690 C C . ARG A 1 217 ? 22.148 -14.428 -17.386 1.00 73.81 217 ARG A C 1
ATOM 1692 O O . ARG A 1 217 ? 22.441 -15.608 -17.531 1.00 73.81 217 ARG A O 1
ATOM 1699 N N . ALA A 1 218 ? 21.701 -13.673 -18.383 1.00 70.19 218 ALA A N 1
ATOM 1700 C CA . ALA A 1 218 ? 21.578 -14.142 -19.754 1.00 70.19 218 ALA A CA 1
ATOM 1701 C C . ALA A 1 218 ? 22.908 -14.135 -20.528 1.00 70.19 218 ALA A C 1
ATOM 1703 O O . ALA A 1 218 ? 22.939 -14.640 -21.645 1.00 70.19 218 ALA A O 1
ATOM 1704 N N . GLY A 1 219 ? 23.983 -13.564 -19.970 1.00 64.31 219 GLY A N 1
ATOM 1705 C CA . GLY A 1 219 ? 25.249 -13.375 -20.681 1.00 64.31 219 GLY A CA 1
ATOM 1706 C C . GLY A 1 219 ? 25.184 -12.314 -21.790 1.00 64.31 219 GLY A C 1
ATOM 1707 O O . GLY A 1 219 ? 25.992 -12.347 -22.713 1.00 64.31 219 GLY A O 1
ATOM 1708 N N . LEU A 1 220 ? 24.231 -11.381 -21.714 1.00 65.56 220 LEU A N 1
ATOM 1709 C CA . LEU A 1 220 ? 24.034 -10.275 -22.658 1.00 65.56 220 LEU A CA 1
ATOM 1710 C C . LEU A 1 220 ? 24.718 -9.005 -22.113 1.00 65.56 220 LEU A C 1
ATOM 1712 O O . LEU A 1 220 ? 24.859 -8.857 -20.899 1.00 65.56 220 LEU A O 1
ATOM 1716 N N . ALA A 1 221 ? 25.168 -8.079 -22.971 1.00 52.53 221 ALA A N 1
ATOM 1717 C CA . ALA A 1 221 ? 25.937 -6.915 -22.489 1.00 52.53 221 ALA A CA 1
ATOM 1718 C C . ALA A 1 221 ? 25.172 -5.592 -22.370 1.00 52.53 221 ALA A C 1
ATOM 1720 O O . ALA A 1 221 ? 25.562 -4.774 -21.538 1.00 52.53 221 ALA A O 1
ATOM 1721 N N . ASP A 1 222 ? 24.118 -5.357 -23.158 1.00 64.69 222 ASP A N 1
ATOM 1722 C CA . ASP A 1 222 ? 23.266 -4.173 -22.989 1.00 64.69 222 ASP A CA 1
ATOM 1723 C C . ASP A 1 222 ? 21.788 -4.513 -23.224 1.00 64.69 222 ASP A C 1
ATOM 1725 O O . ASP A 1 222 ? 21.436 -4.901 -24.341 1.00 64.69 222 ASP A O 1
ATOM 1729 N N . PRO A 1 223 ? 20.916 -4.356 -22.211 1.00 67.00 223 PRO A N 1
ATOM 1730 C CA . PRO A 1 223 ? 19.491 -4.594 -22.388 1.00 67.00 223 PRO A CA 1
ATOM 1731 C C . PRO A 1 223 ? 18.854 -3.597 -23.356 1.00 67.00 223 PRO A C 1
ATOM 1733 O O . PRO A 1 223 ? 17.921 -3.959 -24.060 1.00 67.00 223 PRO A O 1
ATOM 1736 N N . TYR A 1 224 ? 19.357 -2.363 -23.435 1.00 68.19 224 TYR A N 1
ATOM 1737 C CA . TYR A 1 224 ? 18.732 -1.293 -24.214 1.00 68.19 224 TYR A CA 1
ATOM 1738 C C . TYR A 1 224 ? 19.011 -1.385 -25.720 1.00 68.19 224 TYR A C 1
ATOM 1740 O O . TYR A 1 224 ? 18.369 -0.679 -26.495 1.00 68.19 224 TYR A O 1
ATOM 1748 N N . LEU A 1 225 ? 19.941 -2.250 -26.145 1.00 67.94 225 LEU A N 1
ATOM 1749 C CA . LEU A 1 225 ? 20.146 -2.579 -27.561 1.00 67.94 225 LEU A CA 1
ATOM 1750 C C . LEU A 1 225 ? 19.194 -3.669 -28.064 1.00 67.94 225 LEU A C 1
ATOM 1752 O O . LEU A 1 225 ? 19.090 -3.884 -29.270 1.00 67.94 225 LEU A O 1
ATOM 1756 N N . LEU A 1 226 ? 18.521 -4.377 -27.157 1.00 72.81 226 LEU A N 1
ATOM 1757 C CA . LEU A 1 226 ? 17.599 -5.442 -27.525 1.00 72.81 226 LEU A CA 1
ATOM 1758 C C . LEU A 1 226 ? 16.271 -4.847 -28.014 1.00 72.81 226 LEU A C 1
ATOM 1760 O O . LEU A 1 226 ? 15.854 -3.792 -27.527 1.00 72.81 226 LEU A O 1
ATOM 1764 N N . PRO A 1 227 ? 15.551 -5.525 -28.922 1.00 82.88 227 PRO A N 1
ATOM 1765 C CA . PRO A 1 227 ? 14.174 -5.169 -29.238 1.00 82.88 227 PRO A CA 1
ATOM 1766 C C . PRO A 1 227 ? 13.315 -5.097 -27.969 1.00 82.88 227 PRO A C 1
ATOM 1768 O O . PRO A 1 227 ? 13.474 -5.916 -27.062 1.00 82.88 227 PRO A O 1
ATOM 1771 N N . SER A 1 228 ? 12.368 -4.155 -27.917 1.00 86.25 228 SER A N 1
ATOM 1772 C CA . SER A 1 228 ? 11.520 -3.940 -26.735 1.00 86.25 228 SER A CA 1
ATOM 1773 C C . SER A 1 228 ? 10.752 -5.199 -26.290 1.00 86.25 228 SER A C 1
ATOM 1775 O O . SER A 1 228 ? 10.494 -5.348 -25.100 1.00 86.25 228 SER A O 1
ATOM 1777 N N . GLU A 1 229 ? 10.444 -6.124 -27.211 1.00 87.25 229 GLU A N 1
ATOM 1778 C CA . GLU A 1 229 ? 9.844 -7.433 -26.893 1.00 87.25 229 GLU A CA 1
ATOM 1779 C C . GLU A 1 229 ? 10.771 -8.286 -26.019 1.00 87.25 229 GLU A C 1
ATOM 1781 O O . GLU A 1 229 ? 10.391 -8.730 -24.941 1.00 87.25 229 GLU A O 1
ATOM 1786 N N . GLN A 1 230 ? 12.034 -8.430 -26.429 1.00 85.88 230 GLN A N 1
ATOM 1787 C CA . GLN A 1 230 ? 13.028 -9.202 -25.682 1.00 85.88 230 GLN A CA 1
ATOM 1788 C C . GLN A 1 230 ? 13.344 -8.549 -24.334 1.00 85.88 230 GLN A C 1
ATOM 1790 O O . GLN A 1 230 ? 13.556 -9.236 -23.338 1.00 85.88 230 GLN A O 1
ATOM 1795 N N . GLN A 1 231 ? 13.347 -7.214 -24.269 1.00 88.75 231 GLN A N 1
ATOM 1796 C CA . GLN A 1 231 ? 13.484 -6.510 -22.993 1.00 88.75 231 GLN A CA 1
ATOM 1797 C C . GLN A 1 231 ? 12.312 -6.814 -22.046 1.00 88.75 231 GLN A C 1
ATOM 1799 O O . GLN A 1 231 ? 12.529 -6.995 -20.847 1.00 88.75 231 GLN A O 1
ATOM 1804 N N . ALA A 1 232 ? 11.082 -6.892 -22.563 1.00 92.62 232 ALA A N 1
ATOM 1805 C CA . ALA A 1 232 ? 9.910 -7.249 -21.770 1.00 92.62 232 ALA A CA 1
ATOM 1806 C C . ALA A 1 232 ? 9.975 -8.698 -21.263 1.00 92.62 232 ALA A C 1
ATOM 1808 O O . ALA A 1 232 ? 9.696 -8.932 -20.088 1.00 92.62 232 ALA A O 1
ATOM 1809 N N . GLU A 1 233 ? 10.413 -9.645 -22.096 1.00 91.38 233 GLU A N 1
ATOM 1810 C CA . GLU A 1 233 ? 10.637 -11.042 -21.694 1.00 91.38 233 GLU A CA 1
ATOM 1811 C C . GLU A 1 233 ? 11.702 -11.162 -20.599 1.00 91.38 233 GLU A C 1
ATOM 1813 O O . GLU A 1 233 ? 11.503 -11.867 -19.610 1.00 91.38 233 GLU A O 1
ATOM 1818 N N . LEU A 1 234 ? 12.818 -10.439 -20.734 1.00 89.75 234 LEU A N 1
ATOM 1819 C CA . LEU A 1 234 ? 13.874 -10.395 -19.721 1.00 89.75 234 LEU A CA 1
ATOM 1820 C C . LEU A 1 234 ? 13.372 -9.811 -18.398 1.00 89.75 234 LEU A C 1
ATOM 1822 O O . LEU A 1 234 ? 13.678 -10.342 -17.330 1.00 89.75 234 LEU A O 1
ATOM 1826 N N . LEU A 1 235 ? 12.586 -8.737 -18.462 1.00 93.25 235 LEU A N 1
ATOM 1827 C CA . LEU A 1 235 ? 12.009 -8.127 -17.273 1.00 93.25 235 LEU A CA 1
ATOM 1828 C C . LEU A 1 235 ? 10.999 -9.059 -16.591 1.00 93.25 235 LEU A C 1
ATOM 1830 O O . LEU A 1 235 ? 11.032 -9.194 -15.369 1.00 93.25 235 LEU A O 1
ATOM 1834 N N . LEU A 1 236 ? 10.138 -9.725 -17.364 1.00 94.62 236 LEU A N 1
ATOM 1835 C CA . LEU A 1 236 ? 9.206 -10.719 -16.837 1.00 94.62 236 LEU A CA 1
ATOM 1836 C C . LEU A 1 236 ? 9.945 -11.903 -16.207 1.00 94.62 236 LEU A C 1
ATOM 1838 O O . LEU A 1 236 ? 9.568 -12.339 -15.125 1.00 94.62 236 LEU A O 1
ATOM 1842 N N . ALA A 1 237 ? 11.019 -12.387 -16.832 1.00 91.88 237 ALA A N 1
ATOM 1843 C CA . ALA A 1 237 ? 11.816 -13.484 -16.296 1.00 91.88 237 ALA A CA 1
ATOM 1844 C C . ALA A 1 237 ? 12.446 -13.136 -14.936 1.00 91.88 237 ALA A C 1
ATOM 1846 O O . ALA A 1 237 ? 12.443 -13.972 -14.034 1.00 91.88 237 ALA A O 1
ATOM 1847 N N . GLU A 1 238 ? 12.946 -11.910 -14.749 1.00 92.19 238 GLU A N 1
ATOM 1848 C CA . GLU A 1 238 ? 13.469 -11.488 -13.442 1.00 92.19 238 GLU A CA 1
ATOM 1849 C C . GLU A 1 238 ? 12.366 -11.258 -12.404 1.00 92.19 238 GLU A C 1
ATOM 1851 O O . GLU A 1 238 ? 12.569 -11.591 -11.237 1.00 92.19 238 GLU A O 1
ATOM 1856 N N . LEU A 1 239 ? 11.196 -10.748 -12.806 1.00 94.62 239 LEU A N 1
ATOM 1857 C CA . LEU A 1 239 ? 10.040 -10.656 -11.908 1.00 94.62 239 LEU A CA 1
ATOM 1858 C C . LEU A 1 239 ? 9.575 -12.043 -11.451 1.00 94.62 239 LEU A C 1
ATOM 1860 O O . LEU A 1 239 ? 9.390 -12.247 -10.256 1.00 94.62 239 LEU A O 1
ATOM 1864 N N . ASN A 1 240 ? 9.445 -12.997 -12.378 1.00 94.06 240 ASN A N 1
ATOM 1865 C CA . ASN A 1 240 ? 9.100 -14.384 -12.067 1.00 94.06 240 ASN A CA 1
ATOM 1866 C C . ASN A 1 240 ? 10.115 -14.996 -11.110 1.00 94.06 240 ASN A C 1
ATOM 1868 O O . ASN A 1 240 ? 9.734 -15.492 -10.063 1.00 94.06 240 ASN A O 1
ATOM 1872 N N . ARG A 1 241 ? 11.413 -14.887 -11.421 1.00 92.19 241 ARG A N 1
ATOM 1873 C CA . ARG A 1 241 ? 12.484 -15.411 -10.565 1.00 92.19 241 ARG A CA 1
ATOM 1874 C C . ARG A 1 241 ? 12.375 -14.874 -9.141 1.00 92.19 241 ARG A C 1
ATOM 1876 O O . ARG A 1 241 ? 12.566 -15.626 -8.192 1.00 92.19 241 ARG A O 1
ATOM 1883 N N . PHE A 1 242 ? 12.112 -13.576 -8.995 1.00 93.69 242 PHE A N 1
ATOM 1884 C CA . PHE A 1 242 ? 11.954 -12.980 -7.677 1.00 93.69 242 PHE A CA 1
ATOM 1885 C C . PHE A 1 242 ? 10.706 -13.517 -6.967 1.00 93.69 242 PHE A C 1
ATOM 1887 O O . PHE A 1 242 ? 10.821 -13.941 -5.823 1.00 93.69 242 PHE A O 1
ATOM 1894 N N . ALA A 1 243 ? 9.554 -13.542 -7.643 1.00 94.25 243 ALA A N 1
ATOM 1895 C CA . ALA A 1 243 ? 8.288 -14.028 -7.089 1.00 94.25 243 ALA A CA 1
ATOM 1896 C C . ALA A 1 243 ? 8.312 -15.530 -6.744 1.00 94.25 243 ALA A C 1
ATOM 1898 O O . ALA A 1 243 ? 7.709 -15.959 -5.769 1.00 94.25 243 ALA A O 1
ATOM 1899 N N . ASP A 1 244 ? 9.019 -16.346 -7.524 1.00 93.12 244 ASP A N 1
ATOM 1900 C CA . ASP A 1 244 ? 9.149 -17.788 -7.292 1.00 93.12 244 ASP A CA 1
ATOM 1901 C C . ASP A 1 244 ? 10.092 -18.097 -6.122 1.00 93.12 244 ASP A C 1
ATOM 1903 O O . ASP A 1 244 ? 9.908 -19.093 -5.429 1.00 93.12 244 ASP A O 1
ATOM 1907 N N . ALA A 1 245 ? 11.084 -17.235 -5.876 1.00 93.12 245 ALA A N 1
ATOM 1908 C CA . ALA A 1 245 ? 11.999 -17.359 -4.743 1.00 93.12 245 ALA A CA 1
ATOM 1909 C C . ALA A 1 245 ? 11.435 -16.793 -3.425 1.00 93.12 245 ALA A C 1
ATOM 1911 O O . ALA A 1 245 ? 11.984 -17.088 -2.367 1.00 93.12 245 ALA A O 1
ATOM 1912 N N . HIS A 1 246 ? 10.372 -15.986 -3.488 1.00 90.94 246 HIS A N 1
ATOM 1913 C CA . HIS A 1 246 ? 9.782 -15.278 -2.349 1.00 90.94 246 HIS A CA 1
ATOM 1914 C C . HIS A 1 246 ? 8.260 -15.423 -2.417 1.00 90.94 246 HIS A C 1
ATOM 1916 O O . HIS A 1 246 ? 7.576 -14.598 -3.026 1.00 90.94 246 HIS A O 1
ATOM 1922 N N . ALA A 1 247 ? 7.723 -16.499 -1.839 1.00 83.06 247 ALA A N 1
ATOM 1923 C CA . ALA A 1 247 ? 6.301 -16.842 -1.936 1.00 83.06 247 ALA A CA 1
ATOM 1924 C C . ALA A 1 247 ? 5.367 -15.747 -1.374 1.00 83.06 247 ALA A C 1
ATOM 1926 O O . ALA A 1 247 ? 4.213 -15.628 -1.790 1.00 83.06 247 ALA A O 1
ATOM 1927 N N . GLU A 1 248 ? 5.869 -14.926 -0.453 1.00 82.62 248 GLU A N 1
ATOM 1928 C CA . GLU A 1 248 ? 5.195 -13.764 0.122 1.00 82.62 248 GLU A CA 1
ATOM 1929 C C . GLU A 1 248 ? 5.170 -12.549 -0.826 1.00 82.62 248 GLU A C 1
ATOM 1931 O O . GLU A 1 248 ? 4.281 -11.694 -0.754 1.00 82.62 248 GLU A O 1
ATOM 1936 N N . ALA A 1 249 ? 6.112 -12.472 -1.770 1.00 86.25 249 ALA A N 1
ATOM 1937 C CA . ALA A 1 249 ? 6.238 -11.369 -2.710 1.00 86.25 249 ALA A CA 1
ATOM 1938 C C . ALA A 1 249 ? 5.264 -11.526 -3.880 1.00 86.25 249 ALA A C 1
ATOM 1940 O O . ALA A 1 249 ? 5.628 -11.960 -4.970 1.00 86.25 249 ALA A O 1
ATOM 1941 N N . ARG A 1 250 ? 4.007 -11.126 -3.663 1.00 90.62 250 ARG A N 1
ATOM 1942 C CA . ARG A 1 250 ? 2.953 -11.293 -4.679 1.00 90.62 250 ARG A CA 1
ATOM 1943 C C . ARG A 1 250 ? 2.598 -10.040 -5.469 1.00 90.62 250 ARG A C 1
ATOM 1945 O O . ARG A 1 250 ? 1.993 -10.109 -6.542 1.00 90.62 250 ARG A O 1
ATOM 1952 N N . ARG A 1 251 ? 2.959 -8.867 -4.945 1.00 94.31 251 ARG A N 1
ATOM 1953 C CA . ARG A 1 251 ? 2.593 -7.560 -5.507 1.00 94.31 251 ARG A CA 1
ATOM 1954 C C . ARG A 1 251 ? 3.833 -6.710 -5.721 1.00 94.31 251 ARG A C 1
ATOM 1956 O O . ARG A 1 251 ? 4.653 -6.547 -4.819 1.00 94.31 251 ARG A O 1
ATOM 1963 N N 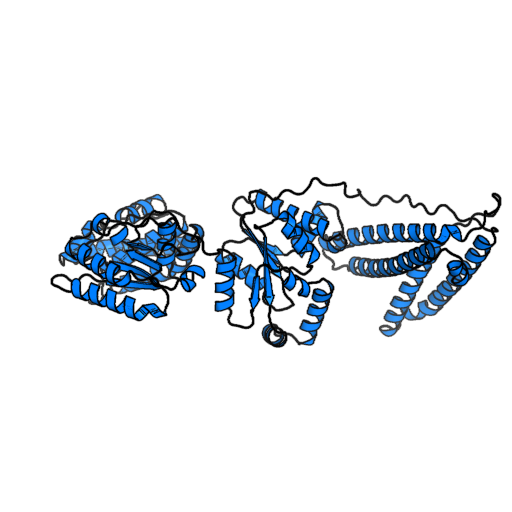. PHE A 1 252 ? 3.935 -6.110 -6.900 1.00 97.12 252 PHE A N 1
ATOM 1964 C CA . PHE A 1 252 ? 5.145 -5.433 -7.348 1.00 97.12 252 PHE A CA 1
ATOM 1965 C C . PHE A 1 252 ? 4.868 -4.022 -7.846 1.00 97.12 252 PHE A C 1
ATOM 1967 O O . PHE A 1 252 ? 3.829 -3.738 -8.435 1.00 97.12 252 PHE A O 1
ATOM 1974 N N . THR A 1 253 ? 5.849 -3.142 -7.683 1.00 98.19 253 THR A N 1
ATOM 1975 C CA . THR A 1 253 ? 5.930 -1.868 -8.393 1.00 98.19 253 THR A CA 1
ATOM 1976 C C . THR A 1 253 ? 7.195 -1.845 -9.241 1.00 98.19 253 THR A C 1
ATOM 1978 O O . THR A 1 253 ? 8.251 -2.292 -8.790 1.00 98.19 253 THR A O 1
ATOM 1981 N N . ILE A 1 254 ? 7.095 -1.341 -10.472 1.00 97.88 254 ILE A N 1
ATOM 1982 C CA . ILE A 1 254 ? 8.244 -1.166 -11.366 1.00 97.88 254 ILE A CA 1
ATOM 1983 C C . ILE A 1 254 ? 8.361 0.288 -11.824 1.00 97.88 254 ILE A C 1
ATOM 1985 O O . ILE A 1 254 ? 7.386 0.914 -12.249 1.00 97.88 254 ILE A O 1
ATOM 1989 N N . GLU A 1 255 ? 9.568 0.850 -11.772 1.00 94.94 255 GLU A N 1
ATOM 1990 C CA . GLU A 1 255 ? 9.815 2.212 -12.243 1.00 94.94 255 GLU A CA 1
ATOM 1991 C C . GLU A 1 255 ? 11.263 2.442 -12.728 1.00 94.94 255 GLU A C 1
ATOM 1993 O O . GLU A 1 255 ? 12.179 1.715 -12.411 1.00 94.94 255 GLU A O 1
ATOM 1998 N N . SER A 1 256 ? 11.617 3.472 -13.483 1.00 91.00 256 SER A N 1
ATOM 1999 C CA . SER A 1 256 ? 10.734 4.358 -14.226 1.00 91.00 256 SER A CA 1
ATOM 2000 C C . SER A 1 256 ? 10.449 3.733 -15.579 1.00 91.00 256 SER A C 1
ATOM 2002 O O . SER A 1 256 ? 11.388 3.434 -16.317 1.00 91.00 256 SER A O 1
ATOM 2004 N N . VAL A 1 257 ? 9.172 3.590 -15.911 1.00 89.44 257 VAL A N 1
ATOM 2005 C CA . VAL A 1 257 ? 8.753 3.245 -17.267 1.00 89.44 257 VAL A CA 1
ATOM 2006 C C . VAL A 1 257 ? 9.075 4.430 -18.168 1.00 89.44 257 VAL A C 1
ATOM 2008 O O . VAL A 1 257 ? 8.632 5.550 -17.901 1.00 89.44 257 VAL A O 1
ATOM 2011 N N . HIS A 1 258 ? 9.897 4.200 -19.185 1.00 85.12 258 HIS A N 1
ATOM 2012 C CA . HIS A 1 258 ? 10.375 5.254 -20.078 1.00 85.12 258 HIS A CA 1
ATOM 2013 C C . HIS A 1 258 ? 10.414 4.850 -21.556 1.00 85.12 258 HIS A C 1
ATOM 2015 O O . HIS A 1 258 ? 10.824 5.672 -22.364 1.00 85.12 258 HIS A O 1
ATOM 2021 N N . ASP A 1 259 ? 9.969 3.634 -21.883 1.00 88.94 259 ASP A N 1
ATOM 2022 C CA . ASP A 1 259 ? 9.792 3.108 -23.239 1.00 88.94 259 ASP A CA 1
ATOM 2023 C C . ASP A 1 259 ? 8.359 2.558 -23.339 1.00 88.94 259 ASP A C 1
ATOM 2025 O O . ASP A 1 259 ? 7.960 1.671 -22.576 1.00 88.94 259 ASP A O 1
ATOM 2029 N N . ASP A 1 260 ? 7.571 3.143 -24.241 1.00 89.94 260 ASP A N 1
ATOM 2030 C CA . ASP A 1 260 ? 6.176 2.796 -24.499 1.00 89.94 260 ASP A CA 1
ATOM 2031 C C . ASP A 1 260 ? 6.020 1.425 -25.172 1.00 89.94 260 ASP A C 1
ATOM 2033 O O . ASP A 1 260 ? 5.092 0.681 -24.854 1.00 89.94 260 ASP A O 1
ATOM 2037 N N . ARG A 1 261 ? 6.956 1.039 -26.044 1.00 92.25 261 ARG A N 1
ATOM 2038 C CA . ARG A 1 261 ? 6.927 -0.258 -26.732 1.00 92.25 261 ARG A CA 1
ATOM 2039 C C . ARG A 1 261 ? 7.247 -1.393 -25.768 1.00 92.25 261 ARG A C 1
ATOM 2041 O O . ARG A 1 261 ? 6.564 -2.414 -25.792 1.00 92.25 261 ARG A O 1
ATOM 2048 N N . LEU A 1 262 ? 8.232 -1.191 -24.890 1.00 92.69 262 LEU A N 1
ATOM 2049 C CA . LEU A 1 262 ? 8.614 -2.163 -23.860 1.00 92.69 262 LEU A CA 1
ATOM 2050 C C . LEU A 1 262 ? 7.462 -2.447 -22.903 1.00 92.69 262 LEU A C 1
ATOM 2052 O O . LEU A 1 262 ? 7.147 -3.603 -22.628 1.00 92.69 262 LEU A O 1
ATOM 2056 N N . ILE A 1 263 ? 6.810 -1.401 -22.390 1.00 95.44 263 ILE A N 1
ATOM 2057 C CA . ILE A 1 263 ? 5.739 -1.608 -21.413 1.00 95.44 263 ILE A CA 1
ATOM 2058 C C . ILE A 1 263 ? 4.469 -2.162 -22.068 1.00 95.44 263 ILE A C 1
ATOM 2060 O O . ILE A 1 263 ? 3.775 -2.965 -21.448 1.00 95.44 263 ILE A O 1
ATOM 2064 N N . ALA A 1 264 ? 4.196 -1.815 -23.333 1.00 95.00 264 ALA A N 1
ATOM 2065 C CA . ALA A 1 264 ? 3.124 -2.433 -24.109 1.00 95.00 264 ALA A CA 1
ATOM 2066 C C . ALA A 1 264 ? 3.379 -3.930 -24.355 1.00 95.00 264 ALA A C 1
ATOM 2068 O O . ALA A 1 264 ? 2.451 -4.731 -24.246 1.00 95.00 264 ALA A O 1
ATOM 2069 N N . ALA A 1 265 ? 4.626 -4.323 -24.638 1.00 94.69 265 ALA A N 1
ATOM 2070 C CA . ALA A 1 265 ? 5.020 -5.728 -24.733 1.00 94.69 265 ALA A CA 1
ATOM 2071 C C . ALA A 1 265 ? 4.820 -6.460 -23.403 1.00 94.69 265 ALA A C 1
ATOM 2073 O O . ALA A 1 265 ? 4.135 -7.479 -23.349 1.00 94.69 265 ALA A O 1
ATOM 2074 N N . LEU A 1 266 ? 5.289 -5.879 -22.297 1.00 96.19 266 LEU A N 1
ATOM 2075 C CA . LEU A 1 266 ? 5.084 -6.451 -20.967 1.00 96.19 266 LEU A CA 1
ATOM 2076 C C . LEU A 1 266 ? 3.590 -6.604 -20.617 1.00 96.19 266 LEU A C 1
ATOM 2078 O O . LEU A 1 266 ? 3.194 -7.604 -20.017 1.00 96.19 266 LEU A O 1
ATOM 2082 N N . LYS A 1 267 ? 2.745 -5.645 -21.024 1.00 96.88 267 LYS A N 1
ATOM 2083 C CA . LYS A 1 267 ? 1.284 -5.703 -20.849 1.00 96.88 267 LYS A CA 1
ATOM 2084 C C . LYS A 1 267 ? 0.655 -6.874 -21.600 1.00 96.88 267 LYS A C 1
ATOM 2086 O O . LYS A 1 267 ? -0.268 -7.477 -21.059 1.00 96.88 267 LYS A O 1
ATOM 2091 N N . ARG A 1 268 ? 1.154 -7.238 -22.787 1.00 95.56 268 ARG A N 1
ATOM 2092 C CA . ARG A 1 268 ? 0.673 -8.430 -23.512 1.00 95.56 268 ARG A CA 1
ATOM 2093 C C . ARG A 1 268 ? 0.928 -9.721 -22.737 1.00 95.56 268 ARG A C 1
ATOM 2095 O O . ARG A 1 268 ? 0.070 -10.594 -22.752 1.00 95.56 268 ARG A O 1
ATOM 2102 N N . HIS A 1 269 ? 2.049 -9.820 -22.020 1.00 94.81 269 HIS A N 1
ATOM 2103 C CA . HIS A 1 269 ? 2.343 -10.993 -21.192 1.00 94.81 269 HIS A CA 1
ATOM 2104 C C . HIS A 1 269 ? 1.566 -11.006 -19.867 1.00 94.81 269 HIS A C 1
ATOM 2106 O O . HIS A 1 269 ? 0.971 -12.018 -19.512 1.00 94.81 269 HIS A O 1
ATOM 2112 N N . LEU A 1 270 ? 1.570 -9.895 -19.120 1.00 95.94 270 LEU A N 1
ATOM 2113 C CA . LEU A 1 270 ? 0.960 -9.823 -17.783 1.00 95.94 270 LEU A CA 1
ATOM 2114 C C . LEU A 1 270 ? -0.563 -9.603 -17.806 1.00 95.94 270 LEU A C 1
ATOM 2116 O O . LEU A 1 270 ? -1.231 -9.811 -16.790 1.00 95.94 270 LEU A O 1
ATOM 2120 N N . GLY A 1 271 ? -1.126 -9.158 -18.931 1.00 95.50 271 GLY A N 1
ATOM 2121 C CA . GLY A 1 271 ? -2.553 -8.885 -19.082 1.00 95.50 271 GLY A CA 1
ATOM 2122 C C . GLY A 1 271 ? -3.087 -7.945 -17.996 1.00 95.50 271 GLY A C 1
ATOM 2123 O O . GLY A 1 271 ? -2.513 -6.888 -17.719 1.00 95.50 271 GLY A O 1
ATOM 2124 N N . GLY A 1 272 ? -4.182 -8.349 -17.345 1.00 93.88 272 GLY A N 1
ATOM 2125 C CA . GLY A 1 272 ? -4.817 -7.589 -16.260 1.00 93.88 272 GLY A CA 1
ATOM 2126 C C . GLY A 1 272 ? -3.996 -7.486 -14.968 1.00 93.88 272 GLY A C 1
ATOM 2127 O O . GLY A 1 272 ? -4.322 -6.658 -14.115 1.00 93.88 272 GLY A O 1
ATOM 2128 N N . ARG A 1 273 ? -2.924 -8.281 -14.818 1.00 96.12 273 ARG A N 1
ATOM 2129 C CA . ARG A 1 273 ? -2.032 -8.218 -13.648 1.00 96.12 273 ARG A CA 1
ATOM 2130 C C . ARG A 1 273 ? -1.134 -6.983 -13.682 1.00 96.12 273 ARG A C 1
ATOM 2132 O O . ARG A 1 273 ? -0.739 -6.505 -12.625 1.00 96.12 273 ARG A O 1
ATOM 2139 N N . LEU A 1 274 ? -0.831 -6.436 -14.864 1.00 97.81 274 LEU A N 1
ATOM 2140 C CA . LEU A 1 274 ? -0.074 -5.190 -15.002 1.00 97.81 274 LEU A CA 1
ATOM 2141 C C . LEU A 1 274 ? -1.020 -3.988 -15.056 1.00 97.81 274 LEU A C 1
ATOM 2143 O O . LEU A 1 274 ? -1.902 -3.942 -15.909 1.00 97.81 274 LEU A O 1
ATOM 2147 N N . ARG A 1 275 ? -0.796 -2.984 -14.206 1.00 98.00 275 ARG A N 1
ATOM 2148 C CA . ARG A 1 275 ? -1.452 -1.669 -14.260 1.00 98.00 275 ARG A CA 1
ATOM 2149 C C . ARG A 1 275 ? -0.421 -0.580 -14.523 1.00 98.00 275 ARG A C 1
ATOM 2151 O O . ARG A 1 275 ? 0.531 -0.426 -13.763 1.00 98.00 275 ARG A O 1
ATOM 2158 N N . ILE A 1 276 ? -0.607 0.188 -15.585 1.00 98.31 276 ILE A N 1
ATOM 2159 C CA . ILE A 1 276 ? 0.286 1.264 -16.008 1.00 98.31 276 ILE A CA 1
ATOM 2160 C C . ILE A 1 276 ? -0.267 2.586 -15.475 1.00 98.31 276 ILE A C 1
ATOM 2162 O O . ILE A 1 276 ? -1.347 3.031 -15.861 1.00 98.31 276 ILE A O 1
ATOM 2166 N N . VAL A 1 277 ? 0.490 3.223 -14.586 1.00 98.50 277 VAL A N 1
ATOM 2167 C CA . VAL A 1 277 ? 0.151 4.513 -13.981 1.00 98.50 277 VAL A CA 1
ATOM 2168 C C . VAL A 1 277 ? 1.086 5.576 -14.534 1.00 98.50 277 VAL A C 1
ATOM 2170 O O . VAL A 1 277 ? 2.289 5.560 -14.265 1.00 98.50 277 VAL A O 1
ATOM 2173 N N . TYR A 1 278 ? 0.539 6.534 -15.274 1.00 98.12 278 TYR A N 1
ATOM 2174 C CA . TYR A 1 278 ? 1.282 7.700 -15.731 1.00 98.12 278 TYR A CA 1
ATOM 2175 C C . TYR A 1 278 ? 1.016 8.884 -14.802 1.00 98.12 278 TYR A C 1
ATOM 2177 O O . TYR A 1 278 ? -0.118 9.346 -14.672 1.00 98.12 278 TYR A O 1
ATOM 2185 N N . LEU A 1 279 ? 2.071 9.376 -14.148 1.00 97.75 279 LEU A N 1
ATOM 2186 C CA . LEU A 1 279 ? 1.988 10.558 -13.294 1.00 97.75 279 LEU A CA 1
ATOM 2187 C C . LEU A 1 279 ? 2.199 11.813 -14.137 1.00 97.75 279 LEU A C 1
ATOM 2189 O O . LEU A 1 279 ? 3.337 12.132 -14.509 1.00 97.75 279 LEU A O 1
ATOM 2193 N N . ASP A 1 280 ? 1.104 12.518 -14.401 1.00 96.06 280 ASP A N 1
ATOM 2194 C CA . ASP A 1 280 ? 1.109 13.766 -15.147 1.00 96.06 280 ASP A CA 1
ATOM 2195 C C . ASP A 1 280 ? 1.278 14.961 -14.206 1.00 96.06 280 ASP A C 1
ATOM 2197 O O . ASP A 1 280 ? 0.565 15.116 -13.211 1.00 96.06 280 ASP A O 1
ATOM 2201 N N . VAL A 1 281 ? 2.284 15.785 -14.491 1.00 95.94 281 VAL A N 1
ATOM 2202 C CA . VAL A 1 281 ? 2.598 16.976 -13.703 1.00 95.94 281 VAL A CA 1
ATOM 2203 C C . VAL A 1 281 ? 3.114 18.064 -14.647 1.00 95.94 281 VAL A C 1
ATOM 2205 O O . VAL A 1 281 ? 4.146 17.858 -15.302 1.00 95.94 281 VAL A O 1
ATOM 2208 N N . PRO A 1 282 ? 2.475 19.249 -14.670 1.00 95.00 282 PRO A N 1
ATOM 2209 C CA . PRO A 1 282 ? 2.933 20.373 -15.475 1.00 95.00 282 PRO A CA 1
ATOM 2210 C C . PRO A 1 282 ? 4.391 20.740 -15.182 1.00 95.00 282 PRO A C 1
ATOM 2212 O O . PRO A 1 282 ? 4.824 20.740 -14.026 1.00 95.00 282 PRO A O 1
ATOM 2215 N N . PHE A 1 283 ? 5.148 21.093 -16.222 1.00 94.94 283 PHE A N 1
ATOM 2216 C CA . PHE A 1 283 ? 6.575 21.419 -16.111 1.00 94.94 283 PHE A CA 1
ATOM 2217 C C . PHE A 1 283 ? 6.896 22.466 -15.019 1.00 94.94 283 PHE A C 1
ATOM 2219 O O . PHE A 1 283 ? 7.770 22.177 -14.199 1.00 94.94 283 PHE A O 1
ATOM 2226 N N . PRO A 1 284 ? 6.159 23.594 -14.882 1.00 94.19 284 PRO A N 1
ATOM 2227 C CA . PRO A 1 284 ? 6.427 24.572 -13.818 1.00 94.19 284 PRO A CA 1
ATOM 2228 C C . PRO A 1 284 ? 6.319 23.981 -12.405 1.00 94.19 284 PRO A C 1
ATOM 2230 O O . PRO A 1 284 ? 7.113 24.292 -11.517 1.00 94.19 284 PRO A O 1
ATOM 2233 N N . VAL A 1 285 ? 5.370 23.063 -12.194 1.00 93.94 285 VAL A N 1
ATOM 2234 C CA . VAL A 1 285 ? 5.190 22.377 -10.907 1.00 93.94 285 VAL A CA 1
ATOM 2235 C C . VAL A 1 285 ? 6.350 21.418 -10.636 1.00 93.94 285 VAL A C 1
ATOM 2237 O O . VAL A 1 285 ? 6.810 21.326 -9.495 1.00 93.94 285 VAL A O 1
ATOM 2240 N N . ARG A 1 286 ? 6.851 20.726 -11.668 1.00 94.25 286 ARG A N 1
ATOM 2241 C CA . ARG A 1 286 ? 8.002 19.815 -11.561 1.00 94.25 286 ARG A CA 1
ATOM 2242 C C . ARG A 1 286 ? 9.278 20.571 -11.201 1.00 94.25 286 ARG A C 1
ATOM 2244 O O . ARG A 1 286 ? 9.948 20.169 -10.257 1.00 94.25 286 ARG A O 1
ATOM 2251 N N . VAL A 1 287 ? 9.557 21.696 -11.862 1.00 94.06 287 VAL A N 1
ATOM 2252 C CA . VAL A 1 287 ? 10.716 22.559 -11.558 1.00 94.06 287 VAL A CA 1
ATOM 2253 C C . VAL A 1 287 ? 10.671 23.048 -10.111 1.00 94.06 287 VAL A C 1
ATOM 2255 O O . VAL A 1 287 ? 11.629 22.850 -9.365 1.00 94.06 287 VAL A O 1
ATOM 2258 N N . ARG A 1 288 ? 9.521 23.578 -9.668 1.00 91.69 288 ARG A N 1
ATOM 2259 C CA . ARG A 1 288 ? 9.323 24.032 -8.282 1.00 91.69 288 ARG A CA 1
ATOM 2260 C C . ARG A 1 288 ? 9.603 22.928 -7.254 1.00 91.69 288 ARG A C 1
ATOM 2262 O O . ARG A 1 288 ? 10.173 23.196 -6.201 1.00 91.69 288 ARG A O 1
ATOM 2269 N N . ARG A 1 289 ? 9.188 21.687 -7.533 1.00 89.06 289 ARG A N 1
ATOM 2270 C CA . ARG A 1 289 ? 9.381 20.537 -6.628 1.00 89.06 289 ARG A CA 1
ATOM 2271 C C . ARG A 1 289 ? 10.807 19.996 -6.635 1.00 89.06 289 ARG A C 1
ATOM 2273 O O . ARG A 1 289 ? 11.257 19.497 -5.610 1.00 89.06 289 ARG A O 1
ATOM 2280 N N . ALA A 1 290 ? 11.489 20.074 -7.772 1.00 88.62 290 ALA A N 1
ATOM 2281 C CA . ALA A 1 290 ? 12.783 19.439 -7.975 1.00 88.62 290 ALA A CA 1
ATOM 2282 C C . ALA A 1 290 ? 13.919 20.097 -7.181 1.00 88.62 290 ALA A C 1
ATOM 2284 O O . ALA A 1 290 ? 14.935 19.450 -6.948 1.00 88.62 290 ALA A O 1
ATOM 2285 N N . ARG A 1 291 ? 13.754 21.367 -6.772 1.00 87.31 291 ARG A N 1
ATOM 2286 C CA . ARG A 1 291 ? 14.788 22.166 -6.082 1.00 87.31 291 ARG A CA 1
ATOM 2287 C C . ARG A 1 291 ? 16.139 22.170 -6.823 1.00 87.31 291 ARG A C 1
ATOM 2289 O O . ARG A 1 291 ? 17.191 22.278 -6.206 1.00 87.31 291 ARG A O 1
ATOM 2296 N N . VAL A 1 292 ? 16.100 22.045 -8.150 1.00 87.88 292 VAL A N 1
ATOM 2297 C CA . VAL A 1 292 ? 17.256 22.112 -9.057 1.00 87.88 292 VAL A CA 1
ATOM 2298 C C . VAL A 1 292 ? 16.969 23.119 -10.173 1.00 87.88 292 VAL A C 1
ATOM 2300 O O . VAL A 1 292 ? 15.794 23.406 -10.429 1.00 87.88 292 VAL A O 1
ATOM 2303 N N . PRO A 1 293 ? 18.000 23.637 -10.866 1.00 90.94 293 PRO A N 1
ATOM 2304 C CA . PRO A 1 293 ? 17.804 24.556 -11.979 1.00 90.94 293 PRO A CA 1
ATOM 2305 C C . PRO A 1 293 ? 16.885 23.979 -13.061 1.00 90.94 293 PRO A C 1
ATOM 2307 O O . PRO A 1 293 ? 16.961 22.793 -13.394 1.00 90.94 293 PRO A O 1
ATOM 2310 N N . GLU A 1 294 ? 16.062 24.837 -13.663 1.00 93.75 294 GLU A N 1
ATOM 2311 C CA . GLU A 1 294 ? 15.121 24.463 -14.724 1.00 93.75 294 GLU A CA 1
ATOM 2312 C C . GLU A 1 294 ? 15.801 23.694 -15.872 1.00 93.75 294 GLU A C 1
ATOM 2314 O O . GLU A 1 294 ? 15.294 22.666 -16.331 1.00 93.75 294 GLU A O 1
ATOM 2319 N N . ALA A 1 295 ? 16.985 24.150 -16.290 1.00 90.75 295 ALA A N 1
ATOM 2320 C CA . ALA A 1 295 ? 17.773 23.526 -17.351 1.00 90.75 295 ALA A CA 1
ATOM 2321 C C . ALA A 1 295 ? 18.108 22.052 -17.056 1.00 90.75 295 ALA A C 1
ATOM 2323 O O . ALA A 1 295 ? 18.063 21.216 -17.959 1.00 90.75 295 ALA A O 1
ATOM 2324 N N . ALA A 1 296 ? 18.366 21.703 -15.790 1.00 88.31 296 ALA A N 1
ATOM 2325 C CA . ALA A 1 296 ? 18.643 20.325 -15.392 1.00 88.31 296 ALA A CA 1
ATOM 2326 C C . ALA A 1 296 ? 17.400 19.431 -15.539 1.00 88.31 296 ALA A C 1
ATOM 2328 O O . ALA A 1 296 ? 17.511 18.270 -15.940 1.00 88.31 296 ALA A O 1
ATOM 2329 N N . VAL A 1 297 ? 16.205 19.965 -15.260 1.00 91.06 297 VAL A N 1
ATOM 2330 C CA . VAL A 1 297 ? 14.941 19.239 -15.470 1.00 91.06 297 VAL A CA 1
ATOM 2331 C C . VAL A 1 297 ? 14.692 19.025 -16.964 1.00 91.06 297 VAL A C 1
ATOM 2333 O O . VAL A 1 297 ? 14.362 17.906 -17.358 1.00 91.06 297 VAL A O 1
ATOM 2336 N N . ARG A 1 298 ? 14.920 20.049 -17.804 1.00 91.19 298 ARG A N 1
ATOM 2337 C CA . ARG A 1 298 ? 14.791 19.938 -19.271 1.00 91.19 298 ARG A CA 1
ATOM 2338 C C . ARG A 1 298 ? 15.742 18.900 -19.858 1.00 91.19 298 ARG A C 1
ATOM 2340 O O . ARG A 1 298 ? 15.300 18.059 -20.633 1.00 91.19 298 ARG A O 1
ATOM 2347 N N . ALA A 1 299 ? 17.010 18.900 -19.446 1.00 85.69 299 ALA A N 1
ATOM 2348 C CA . ALA A 1 299 ? 17.995 17.927 -19.919 1.00 85.69 299 ALA A CA 1
ATOM 2349 C C . ALA A 1 299 ? 17.580 16.480 -19.592 1.00 85.69 299 ALA A C 1
ATOM 2351 O O . ALA A 1 299 ? 17.612 15.608 -20.460 1.00 85.69 299 ALA A O 1
ATOM 2352 N N . LYS A 1 300 ? 17.112 16.222 -18.360 1.00 85.50 300 LYS A N 1
ATOM 2353 C CA . LYS A 1 300 ? 16.592 14.897 -17.977 1.00 85.50 300 LYS A CA 1
ATOM 2354 C C . LYS A 1 300 ? 15.326 14.518 -18.751 1.00 85.50 300 LYS A C 1
ATOM 2356 O O . LYS A 1 300 ? 15.118 13.338 -19.037 1.00 85.50 300 LYS A O 1
ATOM 2361 N N . ASP A 1 301 ? 14.456 15.484 -19.039 1.00 89.56 301 ASP A N 1
ATOM 2362 C CA . ASP A 1 301 ? 13.242 15.255 -19.822 1.00 89.56 301 ASP A CA 1
ATOM 2363 C C . ASP A 1 301 ? 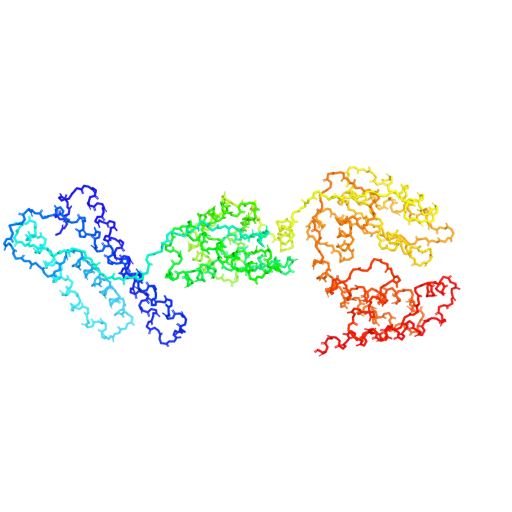13.548 14.929 -21.276 1.00 89.56 301 ASP A C 1
ATOM 2365 O O . ASP A 1 301 ? 12.902 14.033 -21.806 1.00 89.56 301 ASP A O 1
ATOM 2369 N N . GLN A 1 302 ? 14.545 15.571 -21.892 1.00 86.56 302 GLN A N 1
ATOM 2370 C CA . GLN A 1 302 ? 14.959 15.258 -23.259 1.00 86.56 302 GLN A CA 1
ATOM 2371 C C . GLN A 1 302 ? 15.335 13.778 -23.383 1.00 86.56 302 GLN A C 1
ATOM 2373 O O . GLN A 1 302 ? 14.701 13.045 -24.135 1.00 86.56 302 GLN A O 1
ATOM 2378 N N . VAL A 1 303 ? 16.240 13.301 -22.518 1.00 80.31 303 VAL A N 1
ATOM 2379 C CA . VAL A 1 303 ? 16.671 11.891 -22.492 1.00 80.31 303 VAL A CA 1
ATOM 2380 C C . VAL A 1 303 ? 15.490 10.926 -22.331 1.00 80.31 303 VAL A C 1
ATOM 2382 O O . VAL A 1 303 ? 15.475 9.844 -22.913 1.00 80.31 303 VAL A O 1
ATOM 2385 N N . LYS A 1 304 ? 14.486 11.283 -21.523 1.00 82.88 304 LYS A N 1
ATOM 2386 C CA . LYS A 1 304 ? 13.298 10.440 -21.308 1.00 82.88 304 LYS A CA 1
ATOM 2387 C C . LYS A 1 304 ? 12.325 10.494 -22.477 1.00 82.88 304 LYS A C 1
ATOM 2389 O O . LYS A 1 304 ? 11.718 9.479 -22.806 1.00 82.88 304 LYS A O 1
ATOM 2394 N N . THR A 1 305 ? 12.163 11.661 -23.082 1.00 84.94 305 THR A N 1
ATOM 2395 C CA . THR A 1 305 ? 11.306 11.871 -24.246 1.00 84.94 305 THR A CA 1
ATOM 2396 C C . THR A 1 305 ? 11.837 11.099 -25.444 1.00 84.94 305 THR A C 1
ATOM 2398 O O . THR A 1 305 ? 11.047 10.396 -26.073 1.00 84.94 305 THR A O 1
ATOM 2401 N N . ASP A 1 306 ? 13.152 11.127 -25.674 1.00 77.44 306 ASP A N 1
ATOM 2402 C CA . ASP A 1 306 ? 13.823 10.382 -26.747 1.00 77.44 306 ASP A CA 1
ATOM 2403 C C . ASP A 1 306 ? 13.563 8.873 -26.638 1.00 77.44 306 ASP A C 1
ATOM 2405 O O . ASP A 1 306 ? 13.347 8.192 -27.638 1.00 77.44 306 ASP A O 1
ATOM 2409 N N . ARG A 1 307 ? 13.487 8.354 -25.407 1.00 77.50 307 ARG A N 1
ATOM 2410 C CA . ARG A 1 307 ? 13.176 6.942 -25.137 1.00 77.50 307 ARG A CA 1
ATOM 2411 C C . ARG A 1 307 ? 11.685 6.600 -25.202 1.00 77.50 307 ARG A C 1
ATOM 2413 O O . ARG A 1 307 ? 11.345 5.426 -25.228 1.00 77.50 307 ARG A O 1
ATOM 2420 N N . GLY A 1 308 ? 10.800 7.596 -25.274 1.00 83.38 308 GLY A N 1
ATOM 2421 C CA . GLY A 1 308 ? 9.351 7.393 -25.380 1.00 83.38 308 GLY A CA 1
ATOM 2422 C C . GLY A 1 308 ? 8.553 7.592 -24.098 1.00 83.38 308 GLY A C 1
ATOM 2423 O O . GLY A 1 308 ? 7.356 7.316 -24.085 1.00 83.38 308 GLY A O 1
ATOM 2424 N N . ALA A 1 309 ? 9.151 8.132 -23.031 1.00 88.56 309 ALA A N 1
ATOM 2425 C CA . ALA A 1 309 ? 8.479 8.254 -21.738 1.00 88.56 309 ALA A CA 1
ATOM 2426 C C . ALA A 1 309 ? 7.148 9.016 -21.811 1.00 88.56 309 ALA A C 1
ATOM 2428 O O . ALA A 1 309 ? 6.208 8.628 -21.133 1.00 88.56 309 ALA A O 1
ATOM 2429 N N . HIS A 1 310 ? 7.050 10.063 -22.636 1.00 90.56 310 HIS A N 1
ATOM 2430 C CA . HIS A 1 310 ? 5.821 10.841 -22.834 1.00 90.56 310 HIS A CA 1
ATOM 2431 C C . HIS A 1 310 ? 4.701 10.036 -23.518 1.00 90.56 310 HIS A C 1
ATOM 2433 O O . HIS A 1 310 ? 3.532 10.233 -23.201 1.00 90.56 310 HIS A O 1
ATOM 2439 N N . ARG A 1 311 ? 5.043 9.091 -24.405 1.00 94.56 311 ARG A N 1
ATOM 2440 C CA . ARG A 1 311 ? 4.068 8.248 -25.118 1.00 94.56 311 ARG A CA 1
ATOM 2441 C C . ARG A 1 311 ? 3.449 7.173 -24.233 1.00 94.56 311 ARG A C 1
ATOM 2443 O O . ARG A 1 311 ? 2.372 6.686 -24.553 1.00 94.56 311 ARG A O 1
ATOM 2450 N N . VAL A 1 312 ? 4.064 6.860 -23.087 1.00 95.31 312 VAL A N 1
ATOM 2451 C CA . VAL A 1 312 ? 3.488 5.945 -22.083 1.00 95.31 312 VAL A CA 1
ATOM 2452 C C . VAL A 1 312 ? 2.110 6.430 -21.618 1.00 95.31 312 VAL A C 1
ATOM 2454 O O . VAL A 1 312 ? 1.263 5.607 -21.288 1.00 95.31 312 VAL A O 1
ATOM 2457 N N . ALA A 1 313 ? 1.849 7.743 -21.639 1.00 95.50 313 ALA A N 1
ATOM 2458 C CA . ALA A 1 313 ? 0.535 8.301 -21.323 1.00 95.50 313 ALA A CA 1
ATOM 2459 C C . ALA A 1 313 ? -0.584 7.749 -22.228 1.00 95.50 313 ALA A C 1
ATOM 2461 O O . ALA A 1 313 ? -1.694 7.545 -21.750 1.00 95.50 313 ALA A O 1
ATOM 2462 N N . ASN A 1 314 ? -0.284 7.440 -23.496 1.00 95.50 314 ASN A N 1
ATOM 2463 C CA . ASN A 1 314 ? -1.264 6.953 -24.475 1.00 95.50 314 ASN A CA 1
ATOM 2464 C C . ASN A 1 314 ? -1.721 5.511 -24.212 1.00 95.50 314 ASN A C 1
ATOM 2466 O O . ASN A 1 314 ? -2.744 5.086 -24.734 1.00 95.50 314 ASN A O 1
ATOM 2470 N N . ILE A 1 315 ? -0.945 4.753 -23.436 1.00 95.19 315 ILE A N 1
ATOM 2471 C CA . ILE A 1 315 ? -1.197 3.339 -23.123 1.00 95.19 315 ILE A CA 1
ATOM 2472 C C . ILE A 1 315 ? -1.390 3.107 -21.619 1.00 95.19 315 ILE A C 1
ATOM 2474 O O . ILE A 1 315 ? -1.403 1.965 -21.163 1.00 95.19 315 ILE A O 1
ATOM 2478 N N . ALA A 1 316 ? -1.483 4.178 -20.829 1.00 97.06 316 ALA A N 1
ATOM 2479 C CA . ALA A 1 316 ? -1.645 4.083 -19.389 1.00 97.06 316 ALA A CA 1
ATOM 2480 C C . ALA A 1 316 ? -3.071 3.648 -19.027 1.00 97.06 316 ALA A C 1
ATOM 2482 O O . ALA A 1 316 ? -4.040 4.233 -19.502 1.00 97.06 316 ALA A O 1
ATOM 2483 N N . ASP A 1 317 ? -3.200 2.686 -18.112 1.00 97.75 317 ASP A N 1
ATOM 2484 C CA . ASP A 1 317 ? -4.493 2.333 -17.512 1.00 97.75 317 ASP A CA 1
ATOM 2485 C C . ASP A 1 317 ? -5.017 3.484 -16.630 1.00 97.75 317 ASP A C 1
ATOM 2487 O O . ASP A 1 317 ? -6.222 3.685 -16.474 1.00 97.75 317 ASP A O 1
ATOM 2491 N N . HIS A 1 318 ? -4.098 4.259 -16.041 1.00 98.00 318 HIS A N 1
ATOM 2492 C CA . HIS A 1 318 ? -4.421 5.394 -15.185 1.00 98.00 318 HIS A CA 1
ATOM 2493 C C . HIS A 1 318 ? -3.536 6.606 -15.488 1.00 98.00 318 HIS A C 1
ATOM 2495 O O . HIS A 1 318 ? -2.337 6.607 -15.194 1.00 98.00 318 HIS A O 1
ATOM 2501 N N . LEU A 1 319 ? -4.155 7.676 -15.989 1.00 97.44 319 LEU A N 1
ATOM 2502 C CA . LEU A 1 319 ? -3.559 9.007 -16.046 1.00 97.44 319 LEU A CA 1
ATOM 2503 C C . LEU A 1 319 ? -3.863 9.742 -14.733 1.00 97.44 319 LEU A C 1
ATOM 2505 O O . LEU A 1 319 ? -5.018 10.047 -14.434 1.00 97.44 319 LEU A O 1
ATOM 2509 N N . VAL A 1 320 ? -2.839 9.989 -13.917 1.00 97.44 320 VAL A N 1
ATOM 2510 C CA . VAL A 1 320 ? -2.999 10.606 -12.593 1.00 97.44 320 VAL A CA 1
ATOM 2511 C C . VAL A 1 320 ? -2.374 11.990 -12.595 1.00 97.44 320 VAL A C 1
ATOM 2513 O O . VAL A 1 320 ? -1.152 12.127 -12.651 1.00 97.44 320 VAL A O 1
ATOM 2516 N N . ASN A 1 321 ? -3.218 13.013 -12.467 1.00 95.25 321 ASN A N 1
ATOM 2517 C CA . ASN A 1 321 ? -2.764 14.375 -12.227 1.00 95.25 321 ASN A CA 1
ATOM 2518 C C . ASN A 1 321 ? -2.149 14.474 -10.823 1.00 95.25 321 ASN A C 1
ATOM 2520 O O . ASN A 1 321 ? -2.842 14.378 -9.811 1.00 95.25 321 ASN A O 1
ATOM 2524 N N . ASN A 1 322 ? -0.840 14.695 -10.766 1.00 95.88 322 ASN A N 1
ATOM 2525 C CA . ASN A 1 322 ? -0.091 14.868 -9.530 1.00 95.88 322 ASN A CA 1
ATOM 2526 C C . ASN A 1 322 ? 0.344 16.335 -9.328 1.00 95.88 322 ASN A C 1
ATOM 2528 O O . ASN A 1 322 ? 1.386 16.609 -8.735 1.00 95.88 322 ASN A O 1
ATOM 2532 N N . SER A 1 323 ? -0.417 17.318 -9.819 1.00 94.38 323 SER A N 1
ATOM 2533 C CA . SER A 1 323 ? -0.167 18.738 -9.525 1.00 94.38 323 SER A CA 1
ATOM 2534 C C . SER A 1 323 ? -0.656 19.165 -8.131 1.00 94.38 323 SER A C 1
ATOM 2536 O O . SER A 1 323 ? -0.109 20.114 -7.567 1.00 94.38 323 SER A O 1
ATOM 2538 N N . GLY A 1 324 ? -1.626 18.433 -7.567 1.00 91.81 324 GLY A N 1
ATOM 2539 C CA . GLY A 1 324 ? -2.267 18.706 -6.277 1.00 91.81 324 GLY A CA 1
ATOM 2540 C C . GLY A 1 324 ? -1.482 18.242 -5.043 1.00 91.81 324 GLY A C 1
ATOM 2541 O O . GLY A 1 324 ? -0.246 18.225 -5.022 1.00 91.81 324 GLY A O 1
ATOM 2542 N N . THR A 1 325 ? -2.218 17.885 -3.986 1.00 92.88 325 THR A N 1
ATOM 2543 C CA . THR A 1 325 ? -1.651 17.482 -2.691 1.00 92.88 325 THR A CA 1
ATOM 2544 C C . THR A 1 325 ? -1.161 16.035 -2.701 1.00 92.88 325 THR A C 1
ATOM 2546 O O . THR A 1 325 ? -1.698 15.167 -3.392 1.00 92.88 325 THR A O 1
ATOM 2549 N N . VAL A 1 326 ? -0.162 15.742 -1.861 1.00 92.62 326 VAL A N 1
ATOM 2550 C CA . VAL A 1 326 ? 0.323 14.365 -1.667 1.00 92.62 326 VAL A CA 1
ATOM 2551 C C . VAL A 1 326 ? -0.765 13.447 -1.102 1.00 92.62 326 VAL A C 1
ATOM 2553 O O . VAL A 1 326 ? -0.772 12.258 -1.403 1.00 92.62 326 VAL A O 1
ATOM 2556 N N . HIS A 1 327 ? -1.699 13.994 -0.318 1.00 92.50 327 HIS A N 1
ATOM 2557 C CA . HIS A 1 327 ? -2.826 13.249 0.235 1.00 92.50 327 HIS A CA 1
ATOM 2558 C C . HIS A 1 327 ? -3.740 12.719 -0.880 1.00 92.50 327 HIS A C 1
ATOM 2560 O O . HIS A 1 327 ? -3.987 11.517 -0.941 1.00 92.50 327 HIS A O 1
ATOM 2566 N N . SER A 1 328 ? -4.137 13.582 -1.824 1.00 93.94 328 SER A N 1
ATOM 2567 C CA . SER A 1 328 ? -4.956 13.190 -2.980 1.00 93.94 328 SER A CA 1
ATOM 2568 C C . SER A 1 328 ? -4.256 12.143 -3.855 1.00 93.94 328 SER A C 1
ATOM 2570 O O . SER A 1 328 ? -4.861 11.128 -4.208 1.00 93.94 328 SER A O 1
ATOM 2572 N N . LEU A 1 329 ? -2.955 12.325 -4.130 1.00 95.81 329 LEU A N 1
ATOM 2573 C CA . LEU A 1 329 ? -2.166 11.335 -4.867 1.00 95.81 329 LEU A CA 1
ATOM 2574 C C . LEU A 1 329 ? -2.174 9.976 -4.157 1.00 95.81 329 LEU A C 1
ATOM 2576 O O . LEU A 1 329 ? -2.470 8.959 -4.776 1.00 95.81 329 LEU A O 1
ATOM 2580 N N . ARG A 1 330 ? -1.851 9.948 -2.860 1.00 95.88 330 ARG A N 1
ATOM 2581 C CA . ARG A 1 330 ? -1.772 8.713 -2.068 1.00 95.88 330 ARG A CA 1
ATOM 2582 C C . ARG A 1 330 ? -3.115 7.987 -2.004 1.00 95.88 330 ARG A C 1
ATOM 2584 O O . ARG A 1 330 ? -3.144 6.779 -2.227 1.00 95.88 330 ARG A O 1
ATOM 2591 N N . ALA A 1 331 ? -4.210 8.718 -1.797 1.00 94.31 331 ALA A N 1
ATOM 2592 C CA . ALA A 1 331 ? -5.562 8.167 -1.845 1.00 94.31 331 ALA A CA 1
ATOM 2593 C C . ALA A 1 331 ? -5.861 7.532 -3.213 1.00 94.31 331 ALA A C 1
ATOM 2595 O O . ALA A 1 331 ? -6.299 6.385 -3.290 1.00 94.31 331 ALA A O 1
ATOM 2596 N N . ARG A 1 332 ? -5.531 8.219 -4.316 1.00 95.94 332 ARG A N 1
ATOM 2597 C CA . ARG A 1 332 ? -5.722 7.673 -5.667 1.00 95.94 332 ARG A CA 1
ATOM 2598 C C . ARG A 1 332 ? -4.877 6.424 -5.915 1.00 95.94 332 ARG A C 1
ATOM 2600 O O . ARG A 1 332 ? -5.377 5.463 -6.491 1.00 95.94 332 ARG A O 1
ATOM 2607 N N . LEU A 1 333 ? -3.621 6.413 -5.468 1.00 96.62 333 LEU A N 1
ATOM 2608 C CA . LEU A 1 333 ? -2.733 5.254 -5.592 1.00 96.62 333 LEU A CA 1
ATOM 2609 C C . LEU A 1 333 ? -3.238 4.050 -4.791 1.00 96.62 333 LEU A C 1
ATOM 2611 O O . LEU A 1 333 ? -3.130 2.929 -5.277 1.00 96.62 333 LEU A O 1
ATOM 2615 N N . ARG A 1 334 ? -3.832 4.267 -3.611 1.00 93.75 334 ARG A N 1
ATOM 2616 C CA . ARG A 1 334 ? -4.488 3.206 -2.830 1.00 93.75 334 ARG A CA 1
ATOM 2617 C C . ARG A 1 334 ? -5.631 2.557 -3.590 1.00 93.75 334 ARG A C 1
ATOM 2619 O O . ARG A 1 334 ? -5.672 1.334 -3.678 1.00 93.75 334 A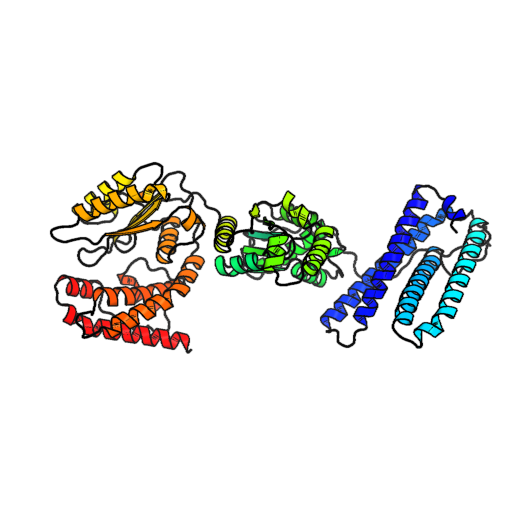RG A O 1
ATOM 2626 N N . VAL A 1 335 ? -6.498 3.368 -4.193 1.00 94.12 335 VAL A N 1
ATOM 2627 C CA . VAL A 1 335 ? -7.607 2.873 -5.021 1.00 94.12 335 VAL A CA 1
ATOM 2628 C C . VAL A 1 335 ? -7.087 2.120 -6.248 1.00 94.12 335 VAL A C 1
ATOM 2630 O O . VAL A 1 335 ? -7.625 1.076 -6.600 1.00 94.12 335 VAL A O 1
ATOM 2633 N N . ILE A 1 336 ? -6.015 2.604 -6.881 1.00 95.00 336 ILE A N 1
ATOM 2634 C CA . ILE A 1 336 ? -5.388 1.913 -8.017 1.00 95.00 336 ILE A CA 1
ATOM 2635 C C . ILE A 1 336 ? -4.760 0.584 -7.591 1.00 95.00 336 ILE A C 1
ATOM 2637 O O . ILE A 1 336 ? -4.828 -0.374 -8.354 1.00 95.00 336 ILE A O 1
ATOM 2641 N N . ALA A 1 337 ? -4.141 0.500 -6.414 1.00 93.31 337 ALA A N 1
ATOM 2642 C CA . ALA A 1 337 ? -3.526 -0.736 -5.939 1.00 93.31 337 ALA A CA 1
ATOM 2643 C C . ALA A 1 337 ? -4.582 -1.780 -5.552 1.00 93.31 337 ALA A C 1
ATOM 2645 O O . ALA A 1 337 ? -4.548 -2.915 -6.030 1.00 93.31 337 ALA A O 1
ATOM 2646 N N . ALA A 1 338 ? -5.580 -1.368 -4.774 1.00 89.88 338 ALA A N 1
ATOM 2647 C CA . ALA A 1 338 ? -6.635 -2.231 -4.263 1.00 89.88 338 ALA A CA 1
ATOM 2648 C C . ALA A 1 338 ? -8.018 -1.619 -4.562 1.00 89.88 338 ALA A C 1
ATOM 2650 O O . ALA A 1 338 ? -8.607 -0.972 -3.683 1.00 89.88 338 ALA A O 1
ATOM 2651 N N . PRO A 1 339 ? -8.524 -1.785 -5.802 1.00 86.81 339 PRO A N 1
ATOM 2652 C CA . PRO A 1 339 ? -9.787 -1.206 -6.238 1.00 86.81 339 PRO A CA 1
ATOM 2653 C C . PRO A 1 339 ? -10.955 -1.808 -5.467 1.00 86.81 339 PRO A C 1
ATOM 2655 O O . PRO A 1 339 ? -10.900 -2.956 -5.025 1.00 86.81 339 PRO A O 1
ATOM 2658 N N . ALA A 1 340 ? -12.018 -1.022 -5.332 1.00 87.69 340 ALA A N 1
ATOM 2659 C CA . ALA A 1 340 ? -13.239 -1.457 -4.677 1.00 87.69 340 ALA A CA 1
ATOM 2660 C C . ALA A 1 340 ? -13.906 -2.598 -5.462 1.00 87.69 340 ALA A C 1
ATOM 2662 O O . ALA A 1 340 ? -14.021 -2.542 -6.690 1.00 87.69 340 ALA A O 1
ATOM 2663 N N . GLN A 1 341 ? -14.348 -3.628 -4.747 1.00 86.31 341 GLN A N 1
ATOM 2664 C CA . GLN A 1 341 ? -15.007 -4.805 -5.307 1.00 86.31 341 GLN A CA 1
ATOM 2665 C C . GLN A 1 341 ? -16.361 -5.003 -4.614 1.00 86.31 341 GLN A C 1
ATOM 2667 O O . GLN A 1 341 ? -16.558 -4.476 -3.518 1.00 86.31 341 GLN A O 1
ATOM 2672 N N . PRO A 1 342 ? -17.317 -5.714 -5.236 1.00 85.12 342 PRO A N 1
ATOM 2673 C CA . PRO A 1 342 ? -18.496 -6.180 -4.517 1.00 85.12 342 PRO A CA 1
ATOM 2674 C C . PRO A 1 342 ? -18.047 -7.036 -3.333 1.00 85.12 342 PRO A C 1
ATOM 2676 O O . PRO A 1 342 ? -17.179 -7.895 -3.495 1.00 85.12 342 PRO A O 1
ATOM 2679 N N . ILE A 1 343 ? -18.613 -6.793 -2.155 1.00 72.88 343 ILE A N 1
ATOM 2680 C CA . ILE A 1 343 ? -18.302 -7.583 -0.965 1.00 72.88 343 ILE A CA 1
ATOM 2681 C C . ILE A 1 343 ? -19.451 -8.556 -0.723 1.00 72.88 343 ILE A C 1
ATOM 2683 O O . ILE A 1 343 ? -20.605 -8.123 -0.729 1.00 72.88 343 ILE A O 1
ATOM 2687 N N . PRO A 1 344 ? -19.168 -9.849 -0.488 1.00 72.50 344 PRO A N 1
ATOM 2688 C CA . PRO A 1 344 ? -20.176 -10.792 -0.029 1.00 72.50 344 PRO A CA 1
ATOM 2689 C C . PRO A 1 344 ? -20.533 -10.472 1.431 1.00 72.50 344 PRO A C 1
ATOM 2691 O O . PRO A 1 344 ? -20.013 -11.078 2.362 1.00 72.50 344 PRO A O 1
ATOM 2694 N N . VAL A 1 345 ? -21.386 -9.469 1.637 1.00 79.81 345 VAL A N 1
ATOM 2695 C CA . VAL A 1 345 ? -21.859 -9.074 2.966 1.00 79.81 345 VAL A CA 1
ATOM 2696 C C . VAL A 1 345 ? -23.130 -9.845 3.294 1.00 79.81 345 VAL A C 1
ATOM 2698 O O . VAL A 1 345 ? -24.104 -9.798 2.545 1.00 79.81 345 VAL A O 1
ATOM 2701 N N . ARG A 1 346 ? -23.141 -10.522 4.444 1.00 77.56 346 ARG A N 1
ATOM 2702 C CA . ARG A 1 346 ? -24.353 -11.125 4.998 1.00 77.56 346 ARG A CA 1
ATOM 2703 C C . ARG A 1 346 ? -25.020 -10.131 5.942 1.00 77.56 346 ARG A C 1
ATOM 2705 O O . ARG A 1 346 ? -24.456 -9.793 6.983 1.00 77.56 346 ARG A O 1
ATOM 2712 N N . THR A 1 347 ? -26.222 -9.685 5.595 1.00 87.88 347 THR A N 1
ATOM 2713 C CA . THR A 1 347 ? -27.038 -8.911 6.530 1.00 87.88 347 THR A CA 1
ATOM 2714 C C . THR A 1 347 ? -27.559 -9.815 7.641 1.00 87.88 347 THR A C 1
ATOM 2716 O O . THR A 1 347 ? -27.869 -10.988 7.421 1.00 87.88 347 THR A O 1
ATOM 2719 N N . SER A 1 348 ? -27.600 -9.286 8.859 1.00 88.69 348 SER A N 1
ATOM 2720 C CA . SER A 1 348 ? -28.119 -9.972 10.040 1.00 88.69 348 SER A CA 1
ATOM 2721 C C . SER A 1 348 ? -29.195 -9.103 10.681 1.00 88.69 348 SER A C 1
ATOM 2723 O O . SER A 1 348 ? -28.968 -7.903 10.852 1.00 88.69 348 SER A O 1
ATOM 2725 N N . PRO A 1 349 ? -30.359 -9.672 11.032 1.00 89.81 349 PRO A N 1
ATOM 2726 C CA . PRO A 1 349 ? -31.381 -8.922 11.744 1.00 89.81 349 PRO A CA 1
ATOM 2727 C C . PRO A 1 349 ? -30.860 -8.575 13.146 1.00 89.81 349 PRO A C 1
ATOM 2729 O O . PRO A 1 349 ? -30.142 -9.370 13.755 1.00 89.81 349 PRO A O 1
ATOM 2732 N N . VAL A 1 350 ? -31.222 -7.402 13.668 1.00 89.38 350 VAL A N 1
ATOM 2733 C CA . VAL A 1 350 ? -30.737 -6.918 14.974 1.00 89.38 350 VAL A CA 1
ATOM 2734 C C . VAL A 1 350 ? -31.017 -7.909 16.121 1.00 89.38 350 VAL A C 1
ATOM 2736 O O . VAL A 1 350 ? -30.106 -8.123 16.920 1.00 89.38 350 VAL A O 1
ATOM 2739 N N . PRO A 1 351 ? -32.176 -8.606 16.192 1.00 91.06 351 PRO A N 1
ATOM 2740 C CA . PRO A 1 351 ? -32.438 -9.599 17.236 1.00 91.06 351 PRO A CA 1
ATOM 2741 C C . PRO A 1 351 ? -31.426 -10.753 17.281 1.00 91.06 351 PRO A C 1
ATOM 2743 O O . PRO A 1 351 ? -31.214 -11.341 18.338 1.00 91.06 351 PRO A O 1
ATOM 2746 N N . ALA A 1 352 ? -30.761 -11.071 16.163 1.00 90.31 352 ALA A N 1
ATOM 2747 C CA . ALA A 1 352 ? -29.735 -12.115 16.128 1.00 90.31 352 ALA A CA 1
ATOM 2748 C C . ALA A 1 352 ? -28.455 -11.731 16.893 1.00 90.31 352 ALA A C 1
ATOM 2750 O O . ALA A 1 352 ? -27.603 -12.589 17.110 1.00 90.31 352 ALA A O 1
ATOM 2751 N N . LEU A 1 353 ? -28.314 -10.465 17.304 1.00 88.00 353 LEU A N 1
ATOM 2752 C CA . LEU A 1 353 ? -27.174 -9.971 18.078 1.00 88.00 353 LEU A CA 1
ATOM 2753 C C . LEU A 1 353 ? -27.298 -10.223 19.587 1.00 88.00 353 LEU A C 1
ATOM 2755 O O . LEU A 1 353 ? -26.347 -9.961 20.317 1.00 88.00 353 LEU A O 1
ATOM 2759 N N . GLY A 1 354 ? -28.453 -10.698 20.069 1.00 90.56 354 GLY A N 1
ATOM 2760 C CA . GLY A 1 354 ? -28.657 -10.985 21.493 1.00 90.56 354 GLY A CA 1
ATOM 2761 C C . GLY A 1 354 ? -28.674 -9.741 22.393 1.00 90.56 354 GLY A C 1
ATOM 2762 O O . GLY A 1 354 ? -28.408 -9.844 23.587 1.00 90.56 354 GLY A O 1
ATOM 2763 N N . LEU A 1 355 ? -28.969 -8.563 21.834 1.00 92.38 355 LEU A N 1
ATOM 2764 C CA . LEU A 1 355 ? -29.131 -7.326 22.602 1.00 92.38 355 LEU A CA 1
ATOM 2765 C C . LEU A 1 355 ? -30.472 -7.331 23.363 1.00 92.38 355 LEU A C 1
ATOM 2767 O O . LEU A 1 355 ? -31.422 -7.982 22.920 1.00 92.38 355 LEU A O 1
ATOM 2771 N N . PRO A 1 356 ? -30.608 -6.576 24.474 1.00 93.19 356 PRO A N 1
ATOM 2772 C CA . PRO A 1 356 ? -31.897 -6.408 25.144 1.00 93.19 356 PRO A CA 1
ATOM 2773 C C . PRO A 1 356 ? -32.988 -5.903 24.194 1.00 93.19 356 PRO A C 1
ATOM 2775 O O . PRO A 1 356 ? -32.696 -5.210 23.217 1.00 93.19 356 PRO A O 1
ATOM 2778 N N . ALA A 1 357 ? -34.247 -6.238 24.481 1.00 93.19 357 ALA A N 1
ATOM 2779 C CA . ALA A 1 357 ? -35.369 -5.954 23.584 1.00 93.19 357 ALA A CA 1
ATOM 2780 C C . ALA A 1 357 ? -35.528 -4.454 23.279 1.00 93.19 357 ALA A C 1
ATOM 2782 O O . ALA A 1 357 ? -35.723 -4.081 22.125 1.00 93.19 357 ALA A O 1
ATOM 2783 N N . ASP A 1 358 ? -35.368 -3.595 24.286 1.00 92.56 358 ASP A N 1
ATOM 2784 C CA . ASP A 1 358 ? -35.470 -2.142 24.135 1.00 92.56 358 ASP A CA 1
ATOM 2785 C C . ASP A 1 358 ? -34.325 -1.564 23.281 1.00 92.56 358 ASP A C 1
ATOM 2787 O O . ASP A 1 358 ? -34.550 -0.710 22.422 1.00 92.56 358 ASP A O 1
ATOM 2791 N N . VAL A 1 359 ? -33.102 -2.083 23.448 1.00 94.19 359 VAL A N 1
ATOM 2792 C CA . VAL A 1 359 ? -31.942 -1.722 22.614 1.00 94.19 359 VAL A CA 1
ATOM 2793 C C . VAL A 1 359 ? -32.142 -2.198 21.181 1.00 94.19 359 VAL A C 1
ATOM 2795 O O . VAL A 1 359 ? -31.886 -1.447 20.242 1.00 94.19 359 VAL A O 1
ATOM 2798 N N . THR A 1 360 ? -32.617 -3.432 21.015 1.00 95.00 360 THR A N 1
ATOM 2799 C CA . THR A 1 360 ? -32.903 -4.041 19.713 1.00 95.00 360 THR A CA 1
ATOM 2800 C C . THR A 1 360 ? -33.904 -3.194 18.937 1.00 95.00 360 THR A C 1
ATOM 2802 O O . THR A 1 360 ? -33.598 -2.765 17.826 1.00 95.00 360 THR A O 1
ATOM 2805 N N . GLU A 1 361 ? -35.045 -2.863 19.546 1.00 95.19 361 GLU A N 1
ATOM 2806 C CA . GLU A 1 361 ? -36.087 -2.052 18.912 1.00 95.19 361 GLU A CA 1
ATOM 2807 C C . GLU A 1 361 ? -35.574 -0.648 18.548 1.00 95.19 361 GLU A C 1
ATOM 2809 O O . GLU A 1 361 ? -35.814 -0.146 17.445 1.00 95.19 361 GLU A O 1
ATOM 2814 N N . ALA A 1 362 ? -34.824 -0.008 19.452 1.00 94.94 362 ALA A N 1
ATOM 2815 C CA . ALA A 1 362 ? -34.262 1.315 19.203 1.00 94.94 362 ALA A CA 1
ATOM 2816 C C . ALA A 1 362 ? -33.268 1.305 18.028 1.00 94.94 362 ALA A C 1
ATOM 2818 O O . ALA A 1 362 ? -33.295 2.209 17.184 1.00 94.94 362 ALA A O 1
ATOM 2819 N N . VAL A 1 363 ? -32.413 0.280 17.942 1.00 95.06 363 VAL A N 1
ATOM 2820 C CA . VAL A 1 363 ? -31.463 0.103 16.836 1.00 95.06 363 VAL A CA 1
ATOM 2821 C C . VAL A 1 363 ? -32.198 -0.168 15.527 1.00 95.06 363 VAL A C 1
ATOM 2823 O O . VAL A 1 363 ? -31.896 0.501 14.543 1.00 95.06 363 VAL A O 1
ATOM 2826 N N . GLU A 1 364 ? -33.178 -1.073 15.496 1.00 94.88 364 GLU A N 1
ATOM 2827 C CA . GLU A 1 364 ? -33.973 -1.356 14.290 1.00 94.88 364 GLU A CA 1
ATOM 2828 C C . GLU A 1 364 ? -34.648 -0.095 13.753 1.00 94.88 364 GLU A C 1
ATOM 2830 O O . GLU A 1 364 ? -34.538 0.214 12.564 1.00 94.88 364 GLU A O 1
ATOM 2835 N N . ARG A 1 365 ? -35.269 0.693 14.638 1.00 94.38 365 ARG A N 1
ATOM 2836 C CA . ARG A 1 365 ? -35.899 1.967 14.277 1.00 94.38 365 ARG A CA 1
ATOM 2837 C C . ARG A 1 365 ? -34.886 2.959 13.706 1.00 94.38 365 ARG A C 1
ATOM 2839 O O . ARG A 1 365 ? -35.165 3.623 12.709 1.00 94.38 365 ARG A O 1
ATOM 2846 N N . SER A 1 366 ? -33.703 3.050 14.315 1.00 94.19 366 SER A N 1
ATOM 2847 C CA . SER A 1 366 ? -32.634 3.929 13.835 1.00 94.19 366 SER A CA 1
ATOM 2848 C C . SER A 1 366 ? -32.063 3.473 12.492 1.00 94.19 366 SER A C 1
ATOM 2850 O O . SER A 1 366 ? -31.763 4.320 11.657 1.00 94.19 366 SER A O 1
ATOM 2852 N N . VAL A 1 367 ? -31.908 2.166 12.263 1.00 93.12 367 VAL A N 1
ATOM 2853 C CA . VAL A 1 367 ? -31.434 1.608 10.985 1.00 93.12 367 VAL A CA 1
ATOM 2854 C C . VAL A 1 367 ? -32.475 1.823 9.890 1.00 93.12 367 VAL A C 1
ATOM 2856 O O . VAL A 1 367 ? -32.118 2.240 8.792 1.00 93.12 367 VAL A O 1
ATOM 2859 N N . ALA A 1 368 ? -33.762 1.632 10.190 1.00 91.31 368 ALA A N 1
ATOM 2860 C CA . ALA A 1 368 ? -34.847 1.905 9.252 1.00 91.31 368 ALA A CA 1
ATOM 2861 C C . ALA A 1 368 ? -34.879 3.383 8.823 1.00 91.31 368 ALA A C 1
ATOM 2863 O O . ALA A 1 368 ? -35.051 3.677 7.642 1.00 91.31 368 ALA A O 1
ATOM 2864 N N . ALA A 1 369 ? -34.624 4.315 9.750 1.00 90.50 369 ALA A N 1
ATOM 2865 C CA . ALA A 1 369 ? -34.510 5.743 9.441 1.00 90.50 369 ALA A CA 1
ATOM 2866 C C . ALA A 1 369 ? -33.313 6.083 8.526 1.00 90.50 369 ALA A C 1
ATOM 2868 O O . ALA A 1 369 ? -33.319 7.120 7.865 1.00 90.50 369 ALA A O 1
ATOM 2869 N N . LEU A 1 370 ? -32.301 5.211 8.468 1.00 88.81 370 LEU A N 1
ATOM 2870 C CA . LEU A 1 370 ? -31.131 5.332 7.594 1.00 88.81 370 LEU A CA 1
ATOM 2871 C C . LEU A 1 370 ? -31.318 4.632 6.231 1.00 88.81 370 LEU A C 1
ATOM 2873 O O . LEU A 1 370 ? -30.447 4.751 5.380 1.00 88.81 370 LEU A O 1
ATOM 2877 N N . GLY A 1 371 ? -32.412 3.905 5.989 1.00 67.56 371 GLY A N 1
ATOM 2878 C CA . GLY A 1 371 ? -32.564 2.944 4.880 1.00 67.56 371 GLY A CA 1
ATOM 2879 C C . GLY A 1 371 ? -32.667 3.491 3.441 1.00 67.56 371 GLY A C 1
ATOM 2880 O O . GLY A 1 371 ? -33.313 2.856 2.614 1.00 67.56 371 GLY A O 1
ATOM 2881 N N . GLY A 1 372 ? -32.075 4.645 3.119 1.00 72.69 372 GLY A N 1
ATOM 2882 C CA . GLY A 1 372 ? -32.091 5.244 1.776 1.00 72.69 372 GLY A CA 1
ATOM 2883 C C . GLY A 1 372 ? -30.923 4.834 0.866 1.00 72.69 372 GLY A C 1
ATOM 2884 O O . GLY A 1 372 ? -29.905 4.313 1.324 1.00 72.69 372 GLY A O 1
ATOM 2885 N N . ASP A 1 373 ? -31.037 5.158 -0.428 1.00 72.38 373 ASP A N 1
ATOM 2886 C CA . ASP A 1 373 ? -30.051 4.828 -1.479 1.00 72.38 373 ASP A CA 1
ATOM 2887 C C . ASP A 1 373 ? -28.648 5.423 -1.247 1.00 72.38 373 ASP A C 1
ATOM 2889 O O . ASP A 1 373 ? -27.661 4.968 -1.827 1.00 72.38 373 ASP A O 1
ATOM 2893 N N . ASP A 1 374 ? -28.516 6.433 -0.389 1.00 80.88 374 ASP A N 1
ATOM 2894 C CA . ASP A 1 374 ? -27.231 7.079 -0.113 1.00 80.88 374 ASP A CA 1
ATOM 2895 C C . ASP A 1 374 ? -26.478 6.500 1.105 1.00 80.88 374 ASP A C 1
ATOM 2897 O O . ASP A 1 374 ? -25.302 6.826 1.313 1.00 80.88 374 ASP A O 1
ATOM 2901 N N . ILE A 1 375 ? -27.108 5.616 1.892 1.00 92.56 375 ILE A N 1
ATOM 2902 C CA . ILE A 1 375 ? -26.444 4.907 2.993 1.00 92.56 375 ILE A CA 1
ATOM 2903 C C . ILE A 1 375 ? -25.891 3.584 2.472 1.00 92.56 375 ILE A C 1
ATOM 2905 O O . ILE A 1 375 ? -26.624 2.650 2.148 1.00 92.56 375 ILE A O 1
ATOM 2909 N N . GLY A 1 376 ? -24.563 3.514 2.398 1.00 92.44 376 GLY A N 1
ATOM 2910 C CA . GLY A 1 376 ? -23.842 2.365 1.873 1.00 92.44 376 GLY A CA 1
ATOM 2911 C C . GLY A 1 376 ? -23.864 1.175 2.824 1.00 92.44 376 GLY A C 1
ATOM 2912 O O . GLY A 1 376 ? -24.206 0.073 2.412 1.00 92.44 376 GLY A O 1
ATOM 2913 N N . LEU A 1 377 ? -23.487 1.377 4.086 1.00 94.25 377 LEU A N 1
ATOM 2914 C CA . LEU A 1 377 ? -23.394 0.303 5.078 1.00 94.25 377 LEU A CA 1
ATOM 2915 C C . LEU A 1 377 ? -23.716 0.822 6.476 1.00 94.25 377 LEU A C 1
ATOM 2917 O O . LEU A 1 377 ? -23.264 1.903 6.845 1.00 94.25 377 LEU A O 1
ATOM 2921 N N . VAL A 1 378 ? -24.438 0.025 7.262 1.00 95.44 378 VAL A N 1
ATOM 2922 C CA . VAL A 1 378 ? -24.642 0.234 8.700 1.00 95.44 378 VAL A CA 1
ATOM 2923 C C . VAL A 1 378 ? -24.311 -1.057 9.434 1.00 95.44 378 VAL A C 1
ATOM 2925 O O . VAL A 1 378 ? -24.858 -2.113 9.117 1.00 95.44 378 VAL A O 1
ATOM 2928 N N . ALA A 1 379 ? -23.433 -0.980 10.428 1.00 94.81 379 ALA A N 1
ATOM 2929 C CA . ALA A 1 379 ? -23.084 -2.101 11.290 1.00 94.81 379 ALA A CA 1
ATOM 2930 C C . ALA A 1 379 ? -22.937 -1.632 12.739 1.00 94.81 379 ALA A C 1
ATOM 2932 O O . ALA A 1 379 ? -22.518 -0.504 12.996 1.00 94.81 379 ALA A O 1
ATOM 2933 N N . LEU A 1 380 ? -23.252 -2.513 13.684 1.00 94.00 380 LEU A N 1
ATOM 2934 C CA . LEU A 1 380 ? -22.735 -2.381 15.042 1.00 94.00 380 LEU A CA 1
ATOM 2935 C C . LEU A 1 380 ? -21.342 -2.994 15.083 1.00 94.00 380 LEU A C 1
ATOM 2937 O O . LEU A 1 380 ? -21.082 -3.957 14.374 1.00 94.00 380 LEU A O 1
ATOM 2941 N N . THR A 1 381 ? -20.456 -2.432 15.894 1.00 92.06 381 THR A N 1
ATOM 2942 C CA . THR A 1 381 ? -19.071 -2.889 16.058 1.00 92.06 381 THR A CA 1
ATOM 2943 C C . THR A 1 381 ? -18.755 -3.121 17.538 1.00 92.06 381 THR A C 1
ATOM 2945 O O . THR A 1 381 ? -19.572 -2.835 18.417 1.00 92.06 381 THR A O 1
ATOM 2948 N N . GLY A 1 382 ? -17.584 -3.696 17.825 1.00 88.38 382 GLY A N 1
ATOM 2949 C CA . GLY A 1 382 ? -17.172 -4.034 19.189 1.00 88.38 382 GLY A CA 1
ATOM 2950 C C . GLY A 1 382 ? -18.103 -5.050 19.859 1.00 88.38 382 GLY A C 1
ATOM 2951 O O . GLY A 1 382 ? -18.678 -5.915 19.199 1.00 88.38 382 GLY A O 1
ATOM 2952 N N . SER A 1 383 ? -18.282 -4.915 21.178 1.00 88.81 383 SER A N 1
ATOM 2953 C CA . SER A 1 383 ? -18.994 -5.910 22.002 1.00 88.81 383 SER A CA 1
ATOM 2954 C C . SER A 1 383 ? -20.435 -6.202 21.552 1.00 88.81 383 SER A C 1
ATOM 2956 O O . SER A 1 383 ? -20.895 -7.329 21.713 1.00 88.81 383 SER A O 1
ATOM 2958 N N . ALA A 1 384 ? -21.123 -5.230 20.936 1.00 89.62 384 ALA A N 1
ATOM 2959 C CA . ALA A 1 384 ? -22.486 -5.394 20.412 1.00 89.62 384 ALA A CA 1
ATOM 2960 C C . ALA A 1 384 ? -22.568 -6.343 19.211 1.00 89.62 384 ALA A C 1
ATOM 2962 O O . ALA A 1 384 ? -23.598 -6.968 18.993 1.00 89.62 384 ALA A O 1
ATOM 2963 N N . ALA A 1 385 ? -21.488 -6.465 18.443 1.00 87.75 385 ALA A N 1
ATOM 2964 C CA . ALA A 1 385 ? -21.402 -7.387 17.315 1.00 87.75 385 ALA A CA 1
ATOM 2965 C C . ALA A 1 385 ? -20.659 -8.690 17.651 1.00 87.75 385 ALA A C 1
ATOM 2967 O O . ALA A 1 385 ? -20.700 -9.638 16.871 1.00 87.75 385 ALA A O 1
ATOM 2968 N N . GLU A 1 386 ? -19.957 -8.726 18.785 1.00 85.62 386 GLU A N 1
ATOM 2969 C CA . GLU A 1 386 ? -19.179 -9.876 19.268 1.00 85.62 386 GLU A CA 1
ATOM 2970 C C . GLU A 1 386 ? -19.968 -10.768 20.241 1.00 85.62 386 GLU A C 1
ATOM 2972 O O . GLU A 1 386 ? -19.517 -11.866 20.539 1.00 85.62 386 GLU A O 1
ATOM 2977 N N . GLY A 1 387 ? -21.147 -10.332 20.705 1.00 81.06 387 GLY A N 1
ATOM 2978 C CA . GLY A 1 387 ? -22.007 -11.106 21.614 1.00 81.06 387 GLY A CA 1
ATOM 2979 C C . GLY A 1 387 ? -21.718 -10.902 23.108 1.00 81.06 387 GLY A C 1
ATOM 2980 O O . GLY A 1 387 ? -22.288 -11.601 23.935 1.00 81.06 387 GLY A O 1
ATOM 2981 N N . GLY A 1 388 ? -20.870 -9.930 23.462 1.00 83.69 388 GLY A N 1
ATOM 2982 C CA . GLY A 1 388 ? -20.463 -9.625 24.844 1.00 83.69 388 GLY A CA 1
ATOM 2983 C C . GLY A 1 388 ? -20.943 -8.262 25.355 1.00 83.69 388 GLY A C 1
ATOM 2984 O O . GLY A 1 388 ? -20.320 -7.672 26.238 1.00 83.69 388 GLY A O 1
ATOM 2985 N N . TRP A 1 389 ? -21.985 -7.684 24.751 1.00 91.88 389 TRP A N 1
ATOM 2986 C CA . TRP A 1 389 ? -22.475 -6.360 25.138 1.00 91.88 389 TRP A CA 1
ATOM 2987 C C . TRP A 1 389 ? -23.215 -6.399 26.474 1.00 91.88 389 TRP A C 1
ATOM 2989 O O . TRP A 1 389 ? -24.088 -7.234 26.688 1.00 91.88 389 TRP A O 1
ATOM 2999 N N . SER A 1 390 ? -22.902 -5.449 27.354 1.00 89.38 390 SER A N 1
ATOM 3000 C CA . SER A 1 390 ? -23.594 -5.274 28.630 1.00 89.38 390 SER A CA 1
ATOM 3001 C C . SER A 1 390 ? -23.943 -3.815 28.866 1.00 89.38 390 SER A C 1
ATOM 3003 O O . SER A 1 390 ? -23.100 -2.932 28.689 1.00 89.38 390 SER A O 1
ATOM 3005 N N . ARG A 1 391 ? -25.155 -3.560 29.362 1.00 88.88 391 ARG A N 1
ATOM 3006 C CA . ARG A 1 391 ? -25.569 -2.226 29.813 1.00 88.88 391 ARG A CA 1
ATOM 3007 C C . ARG A 1 391 ? -24.670 -1.741 30.962 1.00 88.88 391 ARG A C 1
ATOM 3009 O O . ARG A 1 391 ? -24.075 -2.559 31.664 1.00 88.88 391 ARG A O 1
ATOM 3016 N N . GLY A 1 392 ? -24.467 -0.427 31.067 1.00 87.62 392 GLY A N 1
ATOM 3017 C CA . GLY A 1 392 ? -23.545 0.208 32.022 1.00 87.62 392 GLY A CA 1
ATOM 3018 C C . GLY A 1 392 ? -22.051 0.060 31.687 1.00 87.62 392 GLY A C 1
ATOM 3019 O O . GLY A 1 392 ? -21.246 0.911 32.054 1.00 87.62 392 GLY A O 1
ATOM 3020 N N . TRP A 1 393 ? -21.657 -0.967 30.924 1.00 90.06 393 TRP A N 1
ATOM 3021 C CA . TRP A 1 393 ? -20.252 -1.244 30.605 1.00 90.06 393 TRP A CA 1
ATOM 3022 C C . TRP A 1 393 ? -19.890 -1.048 29.136 1.00 90.06 393 TRP A C 1
ATOM 3024 O O . TRP A 1 393 ? -18.839 -0.477 28.816 1.00 90.06 393 TRP A O 1
ATOM 3034 N N . SER A 1 394 ? -20.731 -1.505 28.221 1.00 91.56 394 SER A N 1
ATOM 3035 C CA . SER A 1 394 ? -20.480 -1.460 26.786 1.00 91.56 394 SER A CA 1
ATOM 3036 C C . SER A 1 394 ? -21.065 -0.202 26.159 1.00 91.56 394 SER A C 1
ATOM 3038 O O . SER A 1 394 ? -22.191 0.192 26.449 1.00 91.56 394 SER A O 1
ATOM 3040 N N . ASP A 1 395 ? -20.289 0.414 25.269 1.00 92.75 395 ASP A N 1
ATOM 3041 C CA . ASP A 1 395 ? -20.830 1.424 24.362 1.00 92.75 395 ASP A CA 1
ATOM 3042 C C . ASP A 1 395 ? -21.528 0.690 23.202 1.00 92.75 395 ASP A C 1
ATOM 3044 O O . ASP A 1 395 ? -21.186 -0.447 22.862 1.00 92.75 395 ASP A O 1
ATOM 3048 N N . LEU A 1 396 ? -22.528 1.331 22.606 1.00 94.31 396 LEU A N 1
ATOM 3049 C CA . LEU A 1 396 ? -23.137 0.901 21.356 1.00 94.31 396 LEU A CA 1
ATOM 3050 C C . LEU A 1 396 ? -22.413 1.610 20.202 1.00 94.31 396 LEU A C 1
ATOM 3052 O O . LEU A 1 396 ? -22.710 2.766 19.890 1.00 94.31 396 LEU A O 1
ATOM 3056 N N . ASP A 1 397 ? -21.419 0.939 19.619 1.00 94.19 397 ASP A N 1
ATOM 3057 C CA . ASP A 1 397 ? -20.564 1.488 18.562 1.00 94.19 397 ASP A CA 1
ATOM 3058 C C . ASP A 1 397 ? -21.185 1.280 17.172 1.00 94.19 397 ASP A C 1
ATOM 3060 O O . ASP A 1 397 ? -21.102 0.195 16.595 1.00 94.19 397 ASP A O 1
ATOM 3064 N N . LEU A 1 398 ? -21.777 2.331 16.606 1.00 95.62 398 LEU A N 1
ATOM 3065 C CA . LEU A 1 398 ? -22.380 2.323 15.274 1.00 95.62 398 LEU A CA 1
ATOM 3066 C C . LEU A 1 398 ? -21.366 2.763 14.207 1.00 95.62 398 LEU A C 1
ATOM 3068 O O . LEU A 1 398 ? -20.871 3.891 14.237 1.00 95.62 398 LEU A O 1
ATOM 3072 N N . LEU A 1 399 ? -21.094 1.898 13.232 1.00 96.38 399 LEU A N 1
ATOM 3073 C CA . LEU A 1 399 ? -20.340 2.208 12.019 1.00 96.38 399 LEU A CA 1
ATOM 3074 C C . LEU A 1 399 ? -21.310 2.486 10.869 1.00 96.38 399 LEU A C 1
ATOM 3076 O O . LEU A 1 399 ? -22.114 1.627 10.509 1.00 96.38 399 LEU A O 1
ATOM 3080 N N . VAL A 1 400 ? -21.188 3.664 10.260 1.00 96.25 400 VAL A N 1
ATOM 3081 C CA . VAL A 1 400 ? -21.960 4.065 9.081 1.00 96.25 400 VAL A CA 1
ATOM 3082 C C . VAL A 1 400 ? -21.007 4.446 7.954 1.00 96.25 400 VAL A C 1
ATOM 3084 O O . VAL A 1 400 ? -20.166 5.332 8.117 1.00 96.25 400 VAL A O 1
ATOM 3087 N N . VAL A 1 401 ? -21.154 3.791 6.801 1.00 95.38 401 VAL A N 1
ATOM 3088 C CA . VAL A 1 401 ? -20.495 4.179 5.549 1.00 95.38 401 VAL A CA 1
ATOM 3089 C C . VAL A 1 401 ? -21.513 4.894 4.672 1.00 95.38 401 VAL A C 1
ATOM 3091 O O . VAL A 1 401 ? -22.428 4.260 4.147 1.00 95.38 401 VAL A O 1
ATOM 3094 N N . ALA A 1 402 ? -21.364 6.205 4.509 1.00 95.25 402 ALA A N 1
ATOM 3095 C CA . ALA A 1 402 ? -22.304 7.028 3.753 1.00 95.25 402 ALA A CA 1
ATOM 3096 C C . ALA A 1 402 ? -21.618 8.234 3.109 1.00 95.25 402 ALA A C 1
ATOM 3098 O O . ALA A 1 402 ? -20.579 8.700 3.568 1.00 95.25 402 ALA A O 1
ATOM 3099 N N . GLU A 1 403 ? -22.202 8.754 2.033 1.00 92.62 403 GLU A N 1
ATOM 3100 C CA . GLU A 1 403 ? -21.717 9.988 1.413 1.00 92.62 403 GLU A CA 1
ATOM 3101 C C . GLU A 1 403 ? -21.807 11.172 2.386 1.00 92.62 403 GLU A C 1
ATOM 3103 O O . GLU A 1 403 ? -22.759 11.272 3.160 1.00 92.62 403 GLU A O 1
ATOM 3108 N N . GLN A 1 404 ? -20.870 12.125 2.302 1.00 94.19 404 GLN A N 1
ATOM 3109 C CA . GLN A 1 404 ? -20.798 13.260 3.241 1.00 94.19 404 GLN A CA 1
ATOM 3110 C C . GLN A 1 404 ? -22.102 14.073 3.309 1.00 94.19 404 GLN A C 1
ATOM 3112 O O . GLN A 1 404 ? -22.465 14.588 4.364 1.00 94.19 404 GLN A O 1
ATOM 3117 N N . ARG A 1 405 ? -22.841 14.160 2.195 1.00 93.81 405 ARG A N 1
ATOM 3118 C CA . ARG A 1 405 ? -24.153 14.828 2.132 1.00 93.81 405 ARG A CA 1
ATOM 3119 C C . ARG A 1 405 ? -25.202 14.220 3.076 1.00 93.81 405 ARG A C 1
ATOM 3121 O O . ARG A 1 405 ? -26.153 14.907 3.424 1.00 93.81 405 ARG A O 1
ATOM 3128 N N . CYS A 1 406 ? -25.024 12.967 3.498 1.00 93.75 406 CYS A N 1
ATOM 3129 C CA . CYS A 1 406 ? -25.940 12.259 4.393 1.00 93.75 406 CYS A CA 1
ATOM 3130 C C . CYS A 1 406 ? -25.650 12.490 5.871 1.00 93.75 406 CYS A C 1
ATOM 3132 O O . CYS A 1 406 ? -26.451 12.065 6.700 1.00 93.75 406 CYS A O 1
ATOM 3134 N N . ALA A 1 407 ? -24.539 13.149 6.218 1.00 94.62 407 ALA A N 1
ATOM 3135 C CA . ALA A 1 407 ? -24.154 13.360 7.610 1.00 94.62 407 ALA A CA 1
ATOM 3136 C C . ALA A 1 407 ? -25.297 13.932 8.478 1.00 94.62 407 ALA A C 1
ATOM 3138 O O . ALA A 1 407 ? -25.547 13.352 9.532 1.00 94.62 407 ALA A O 1
ATOM 3139 N N . PRO A 1 408 ? -26.086 14.939 8.038 1.00 95.06 408 PRO A N 1
ATOM 3140 C CA . PRO A 1 408 ? -27.203 15.445 8.840 1.00 95.06 408 PRO A CA 1
ATOM 3141 C C . PRO A 1 408 ? -28.291 14.398 9.126 1.00 95.06 408 PRO A C 1
ATOM 3143 O O . PRO A 1 408 ? -28.811 14.336 10.239 1.00 95.06 408 PRO A O 1
ATOM 3146 N N . ALA A 1 409 ? -28.621 13.553 8.144 1.00 93.75 409 ALA A N 1
ATOM 3147 C CA . ALA A 1 409 ? -29.605 12.483 8.313 1.00 93.75 409 ALA A CA 1
ATOM 3148 C C . ALA A 1 409 ? -29.081 11.389 9.256 1.00 93.75 409 ALA A C 1
ATOM 3150 O O . ALA A 1 409 ? -29.810 10.917 10.128 1.00 93.75 409 ALA A O 1
ATOM 3151 N N . VAL A 1 410 ? -27.794 11.039 9.130 1.00 95.94 410 VAL A N 1
ATOM 3152 C CA . VAL A 1 410 ? -27.132 10.089 10.032 1.00 95.94 410 VAL A CA 1
ATOM 3153 C C . VAL A 1 410 ? -27.117 10.613 11.466 1.00 95.94 410 VAL A C 1
ATOM 3155 O O . VAL A 1 410 ? -27.451 9.885 12.400 1.00 95.94 410 VAL A O 1
ATOM 3158 N N . GLU A 1 411 ? -26.774 11.884 11.650 1.00 95.25 411 GLU A N 1
ATOM 3159 C CA . GLU A 1 411 ? -26.767 12.531 12.958 1.00 95.25 411 GLU A CA 1
ATOM 3160 C C . GLU A 1 411 ? -28.157 12.579 13.593 1.00 95.25 411 GLU A C 1
ATOM 3162 O O . GLU A 1 411 ? -28.273 12.335 14.795 1.00 95.25 411 GLU A O 1
ATOM 3167 N N . GLU A 1 412 ? -29.210 12.863 12.821 1.00 95.31 412 GLU A N 1
ATOM 3168 C CA . GLU A 1 412 ? -30.580 12.859 13.340 1.00 95.31 412 GLU A CA 1
ATOM 3169 C C . GLU A 1 412 ? -31.031 11.456 13.756 1.00 95.31 412 GLU A C 1
ATOM 3171 O O . GLU A 1 412 ? -31.563 11.295 14.857 1.00 95.31 412 GLU A O 1
ATOM 3176 N N . ALA A 1 413 ? -30.741 10.428 12.952 1.00 95.31 413 ALA A N 1
ATOM 3177 C CA . ALA A 1 413 ? -31.037 9.042 13.313 1.00 95.31 413 ALA A CA 1
ATOM 3178 C C . ALA A 1 413 ? -30.324 8.637 14.617 1.00 95.31 413 ALA A C 1
ATOM 3180 O O . ALA A 1 413 ? -30.958 8.149 15.554 1.00 95.31 413 ALA A O 1
ATOM 3181 N N . VAL A 1 414 ? -29.027 8.941 14.741 1.00 95.69 414 VAL A N 1
ATOM 3182 C CA . VAL A 1 414 ? -28.247 8.661 15.959 1.00 95.69 414 VAL A CA 1
ATOM 3183 C C . VAL A 1 414 ? -28.733 9.486 17.156 1.00 95.69 414 VAL A C 1
ATOM 3185 O O . VAL A 1 414 ? -28.729 8.997 18.286 1.00 95.69 414 VAL A O 1
ATOM 3188 N N . ARG A 1 415 ? -29.191 10.726 16.949 1.00 95.62 415 ARG A N 1
ATOM 3189 C CA . ARG A 1 415 ? -29.817 11.544 18.000 1.00 95.62 415 ARG A CA 1
ATOM 3190 C C . ARG A 1 415 ? -31.143 10.935 18.460 1.00 95.62 415 ARG A C 1
ATOM 3192 O O . ARG A 1 415 ? -31.442 10.976 19.652 1.00 95.62 415 ARG A O 1
ATOM 3199 N N . GLY A 1 416 ? -31.932 10.371 17.548 1.00 95.00 416 GLY A N 1
ATOM 3200 C CA . GLY A 1 416 ? -33.135 9.596 17.863 1.00 95.00 416 GLY A CA 1
ATOM 3201 C C . GLY A 1 416 ? -32.825 8.327 18.664 1.00 95.00 416 GLY A C 1
ATOM 3202 O O . GLY A 1 416 ? -33.473 8.070 19.680 1.00 95.00 416 GLY A O 1
ATOM 3203 N N . LEU A 1 417 ? -31.782 7.591 18.268 1.00 95.25 417 LEU A N 1
ATOM 3204 C CA . LEU A 1 417 ? -31.294 6.411 18.986 1.00 95.25 417 LEU A CA 1
ATOM 3205 C C . LEU A 1 417 ? -30.853 6.760 20.413 1.00 95.25 417 LEU A C 1
ATOM 3207 O O . LEU A 1 417 ? -31.307 6.137 21.366 1.00 95.25 417 LEU A O 1
ATOM 3211 N N . ARG A 1 418 ? -30.043 7.814 20.580 1.00 95.62 418 ARG A N 1
ATOM 3212 C CA . ARG A 1 418 ? -29.610 8.306 21.901 1.00 95.62 418 ARG A CA 1
ATOM 3213 C C . ARG A 1 418 ? -30.785 8.694 22.793 1.00 95.62 418 ARG A C 1
ATOM 3215 O O . ARG A 1 418 ? -30.787 8.333 23.959 1.00 95.62 418 ARG A O 1
ATOM 3222 N N . ARG A 1 419 ? -31.787 9.397 22.250 1.00 94.56 419 ARG A N 1
ATOM 3223 C CA . ARG A 1 419 ? -33.005 9.765 22.996 1.00 94.56 419 ARG A CA 1
ATOM 3224 C C . ARG A 1 419 ? -33.799 8.541 23.444 1.00 94.56 419 ARG A C 1
ATOM 3226 O O . ARG A 1 419 ? -34.277 8.517 24.568 1.00 94.56 419 ARG A O 1
ATOM 3233 N N . SER A 1 420 ? -33.909 7.531 22.581 1.00 93.81 420 SER A N 1
ATOM 3234 C CA . SER A 1 420 ? -34.639 6.292 22.886 1.00 93.81 420 SER A CA 1
ATOM 3235 C C . SER A 1 420 ? -33.954 5.449 23.967 1.00 93.81 420 SER A C 1
ATOM 3237 O O . SER A 1 420 ? -34.602 4.604 24.569 1.00 93.81 420 SER A O 1
ATOM 3239 N N . LEU A 1 421 ? -32.661 5.683 24.212 1.00 93.56 421 LEU A N 1
ATOM 3240 C CA . LEU A 1 421 ? -31.840 4.937 25.164 1.00 93.56 421 LEU A CA 1
ATOM 3241 C C . LEU A 1 421 ? -31.314 5.811 26.316 1.00 93.56 421 LEU A C 1
ATOM 3243 O O . LEU A 1 421 ? -30.296 5.472 26.915 1.00 93.56 421 LEU A O 1
ATOM 3247 N N . ALA A 1 422 ? -31.954 6.954 26.589 1.00 87.38 422 ALA A N 1
ATOM 3248 C CA . ALA A 1 422 ? -31.473 7.931 27.568 1.00 87.38 422 ALA A CA 1
ATOM 3249 C C . ALA A 1 422 ? -31.876 7.614 29.017 1.00 87.38 422 ALA A C 1
ATOM 3251 O O . ALA A 1 422 ? -31.157 8.000 29.932 1.00 87.38 422 ALA A O 1
ATOM 3252 N N . GLU A 1 423 ? -32.999 6.928 29.238 1.00 83.25 423 GLU A N 1
ATOM 3253 C CA . GLU A 1 423 ? -33.549 6.685 30.576 1.00 83.25 423 GLU A CA 1
ATOM 3254 C C . GLU A 1 423 ? -34.233 5.312 30.677 1.00 83.25 423 GLU A C 1
ATOM 3256 O O . GLU A 1 423 ? -34.710 4.797 29.661 1.00 83.25 423 GLU A O 1
ATOM 3261 N N . PRO A 1 424 ? -34.324 4.717 31.885 1.00 73.12 424 PRO A N 1
ATOM 3262 C CA . PRO A 1 424 ? -33.736 5.176 33.155 1.00 73.12 424 PRO A CA 1
ATOM 3263 C C . PRO A 1 424 ? -32.242 4.833 33.318 1.00 73.12 424 PRO A C 1
ATOM 3265 O O . PRO A 1 424 ? -31.574 5.435 34.150 1.00 73.12 424 PRO A O 1
ATOM 3268 N N . ASP A 1 425 ? -31.711 3.902 32.518 1.00 80.62 425 ASP A N 1
ATOM 3269 C CA . ASP A 1 425 ? -30.301 3.486 32.535 1.00 80.62 425 ASP A CA 1
ATOM 3270 C C . ASP A 1 425 ? -29.651 3.768 31.162 1.00 80.62 425 ASP A C 1
ATOM 3272 O O . ASP A 1 425 ? -29.870 2.997 30.212 1.00 80.62 425 ASP A O 1
ATOM 3276 N N . PRO A 1 426 ? -28.936 4.902 31.013 1.00 86.50 426 PRO A N 1
ATOM 3277 C CA . PRO A 1 426 ? -28.515 5.423 29.720 1.00 86.50 426 PRO A CA 1
ATOM 3278 C C . PRO A 1 426 ? -27.501 4.524 29.005 1.00 86.50 426 PRO A C 1
ATOM 3280 O O . PRO A 1 426 ? -26.431 4.207 29.525 1.00 86.50 426 PRO A O 1
ATOM 3283 N N . VAL A 1 427 ? -27.772 4.206 27.736 1.00 91.69 427 VAL A N 1
ATOM 3284 C CA . VAL A 1 427 ? -26.797 3.540 26.858 1.00 91.69 427 VAL A CA 1
ATOM 3285 C C . VAL A 1 427 ? -25.981 4.580 26.104 1.00 91.69 427 VAL A C 1
ATOM 3287 O O . VAL A 1 427 ? -26.503 5.389 25.333 1.00 91.69 427 VAL A O 1
ATOM 3290 N N . LYS A 1 428 ? -24.657 4.522 26.257 1.00 92.56 428 LYS A N 1
ATOM 3291 C CA . LYS A 1 428 ? -23.752 5.371 25.484 1.00 92.56 428 LYS A CA 1
ATOM 3292 C C . LYS A 1 428 ? -23.674 4.891 24.035 1.00 92.56 428 LYS A C 1
ATOM 3294 O O . LYS A 1 428 ? -23.228 3.781 23.767 1.00 92.56 428 LYS A O 1
ATOM 3299 N N . VAL A 1 429 ? -24.051 5.758 23.095 1.00 94.81 429 VAL A N 1
ATOM 3300 C CA . VAL A 1 429 ? -24.002 5.483 21.648 1.00 94.81 429 VAL A CA 1
ATOM 3301 C C . VAL A 1 429 ? -22.864 6.262 20.994 1.00 94.81 429 VAL A C 1
ATOM 3303 O O . VAL A 1 429 ? -22.883 7.503 20.949 1.00 94.81 429 VAL A O 1
ATOM 3306 N N . ALA A 1 430 ? -21.895 5.537 20.443 1.00 94.44 430 ALA A N 1
ATOM 3307 C CA . ALA A 1 430 ? -20.786 6.090 19.679 1.00 94.44 430 ALA A CA 1
ATOM 3308 C C . ALA A 1 430 ? -21.059 5.951 18.175 1.00 94.44 430 ALA A C 1
ATOM 3310 O O . ALA A 1 430 ? -21.536 4.921 17.715 1.00 94.44 430 ALA A O 1
ATOM 3311 N N . LEU A 1 431 ? -20.754 6.997 17.403 1.00 95.62 431 LEU A N 1
ATOM 3312 C CA . LEU A 1 431 ? -20.892 6.998 15.947 1.00 95.62 431 LEU A CA 1
ATOM 3313 C C . LEU A 1 431 ? -19.508 7.073 15.308 1.00 95.62 431 LEU A C 1
ATOM 3315 O O . LEU A 1 431 ? -18.732 7.983 15.598 1.00 95.62 431 LEU A O 1
ATOM 3319 N N . THR A 1 432 ? -19.244 6.152 14.390 1.00 97.06 432 THR A N 1
ATOM 3320 C CA . THR A 1 432 ? -18.175 6.249 13.402 1.00 97.06 432 THR A CA 1
ATOM 3321 C C . THR A 1 432 ? -18.815 6.430 12.031 1.00 97.06 432 THR A C 1
ATOM 3323 O O . THR A 1 432 ? -19.302 5.470 11.441 1.00 97.06 432 THR A O 1
ATOM 3326 N N . LEU A 1 433 ? -18.835 7.668 11.537 1.00 96.38 433 LEU A N 1
ATOM 3327 C CA . LEU A 1 433 ? -19.293 8.000 10.189 1.00 96.38 433 LEU A CA 1
ATOM 3328 C C . LEU A 1 433 ? -18.076 8.162 9.275 1.00 96.38 433 LEU A C 1
ATOM 3330 O O . LEU A 1 433 ? -17.204 8.980 9.559 1.00 96.38 433 LEU A O 1
ATOM 3334 N N . VAL A 1 434 ? -18.023 7.382 8.197 1.00 96.69 434 VAL A N 1
ATOM 3335 C CA . VAL A 1 434 ? -16.973 7.457 7.172 1.00 96.69 434 VAL A CA 1
ATOM 3336 C C . VAL A 1 434 ? -17.582 7.440 5.777 1.00 96.69 434 VAL A C 1
ATOM 3338 O O . VAL A 1 434 ? -18.641 6.863 5.540 1.00 96.69 434 VAL A O 1
ATOM 3341 N N . THR A 1 435 ? -16.890 8.042 4.823 1.00 94.38 435 THR A N 1
ATOM 3342 C CA . THR A 1 435 ? -17.302 8.058 3.420 1.00 94.38 435 THR A CA 1
ATOM 3343 C C . THR A 1 435 ? -16.782 6.839 2.655 1.00 94.38 435 THR A C 1
ATOM 3345 O O . THR A 1 435 ? -15.719 6.297 2.983 1.00 94.38 435 THR A O 1
ATOM 3348 N N . PRO A 1 436 ? -17.452 6.427 1.560 1.00 92.06 436 PRO A N 1
ATOM 3349 C CA . PRO A 1 436 ? -16.909 5.415 0.654 1.00 92.06 436 PRO A CA 1
ATOM 3350 C C . PRO A 1 436 ? -15.507 5.772 0.137 1.00 92.06 436 PRO A C 1
ATOM 3352 O O . PRO A 1 436 ? -14.671 4.888 -0.043 1.00 92.06 436 PRO A O 1
ATOM 3355 N N . ALA A 1 437 ? -15.220 7.064 -0.062 1.00 92.00 437 ALA A N 1
ATOM 3356 C CA . ALA A 1 437 ? -13.914 7.545 -0.502 1.00 92.00 437 ALA A CA 1
ATOM 3357 C C . ALA A 1 437 ? -12.816 7.342 0.559 1.00 92.00 437 ALA A C 1
ATOM 3359 O O . ALA A 1 437 ? -11.719 6.891 0.220 1.00 92.00 437 ALA A O 1
ATOM 3360 N N . GLU A 1 438 ? -13.104 7.622 1.833 1.00 95.06 438 GLU A N 1
ATOM 3361 C CA . GLU A 1 438 ? -12.174 7.376 2.943 1.00 95.06 438 GLU A CA 1
ATOM 3362 C C . GLU A 1 438 ? -11.886 5.883 3.103 1.00 95.06 438 GLU A C 1
ATOM 3364 O O . GLU A 1 438 ? -10.722 5.484 3.211 1.00 95.06 438 GLU A O 1
ATOM 3369 N N . VAL A 1 439 ? -12.926 5.048 3.017 1.00 94.44 439 VAL A N 1
ATOM 3370 C CA . VAL A 1 439 ? -12.786 3.586 3.048 1.00 94.44 439 VAL A CA 1
ATOM 3371 C C . VAL A 1 439 ? -11.954 3.093 1.860 1.00 94.44 439 VAL A C 1
ATOM 3373 O O . VAL A 1 439 ? -10.986 2.352 2.044 1.00 94.44 439 VAL A O 1
ATOM 3376 N N . ALA A 1 440 ? -12.247 3.559 0.642 1.00 92.19 440 ALA A N 1
ATOM 3377 C CA . ALA A 1 440 ? -11.496 3.207 -0.563 1.00 92.19 440 ALA A CA 1
ATOM 3378 C C . ALA A 1 440 ? -10.002 3.573 -0.449 1.00 92.19 440 ALA A C 1
ATOM 3380 O O . ALA A 1 440 ? -9.128 2.807 -0.870 1.00 92.19 440 ALA A O 1
ATOM 3381 N N . ALA A 1 441 ? -9.700 4.717 0.167 1.00 92.62 441 ALA A N 1
ATOM 3382 C CA . ALA A 1 441 ? -8.345 5.218 0.373 1.00 92.62 441 ALA A CA 1
ATOM 3383 C C . ALA A 1 441 ? -7.615 4.617 1.591 1.00 92.62 441 ALA A C 1
ATOM 3385 O O . ALA A 1 441 ? -6.421 4.882 1.750 1.00 92.62 441 ALA A O 1
ATOM 3386 N N . ARG A 1 442 ? -8.290 3.820 2.435 1.00 92.12 442 ARG A N 1
ATOM 3387 C CA . ARG A 1 442 ? -7.795 3.364 3.757 1.00 92.12 442 ARG A CA 1
ATOM 3388 C C . ARG A 1 442 ? -7.433 4.542 4.666 1.00 92.12 442 ARG A C 1
ATOM 3390 O O . ARG A 1 442 ? -6.494 4.476 5.454 1.00 92.12 442 ARG A O 1
ATOM 3397 N N . ALA A 1 443 ? -8.168 5.639 4.532 1.00 91.94 443 ALA A N 1
ATOM 3398 C CA . ALA A 1 443 ? -8.034 6.827 5.361 1.00 91.94 443 ALA A CA 1
ATOM 3399 C C . ALA A 1 443 ? -8.977 6.730 6.570 1.00 91.94 443 ALA A C 1
ATOM 3401 O O . ALA A 1 443 ? -9.785 7.618 6.807 1.00 91.94 443 ALA A O 1
ATOM 3402 N N . VAL A 1 444 ? -8.906 5.617 7.302 1.00 93.19 444 VAL A N 1
ATOM 3403 C CA . VAL A 1 444 ? -9.779 5.326 8.447 1.00 93.19 444 VAL A CA 1
ATOM 3404 C C . VAL A 1 444 ? -8.951 4.828 9.632 1.00 93.19 444 VAL A C 1
ATOM 3406 O O . VAL A 1 444 ? -7.795 4.435 9.472 1.00 93.19 444 VAL A O 1
ATOM 3409 N N . GLN A 1 445 ? -9.536 4.860 10.829 1.00 90.12 445 GLN A N 1
ATOM 3410 C CA . GLN A 1 445 ? -8.879 4.371 12.044 1.00 90.12 445 GLN A CA 1
ATOM 3411 C C . GLN A 1 445 ? -8.643 2.846 11.978 1.00 90.12 445 GLN A C 1
ATOM 3413 O O . GLN A 1 445 ? -9.445 2.140 11.358 1.00 90.12 445 GLN A O 1
ATOM 3418 N N . PRO A 1 446 ? -7.612 2.305 12.652 1.00 89.00 446 PRO A N 1
ATOM 3419 C CA . PRO A 1 446 ? -7.314 0.868 12.657 1.00 89.00 446 PRO A CA 1
ATOM 3420 C C . PRO A 1 446 ? -8.497 -0.010 13.084 1.00 89.00 446 PRO A C 1
ATOM 3422 O O . PRO A 1 446 ? -8.791 -1.002 12.421 1.00 89.00 446 PRO A O 1
ATOM 3425 N N . ARG A 1 447 ? -9.270 0.402 14.100 1.00 88.62 447 ARG A N 1
ATOM 3426 C CA . ARG A 1 447 ? -10.510 -0.294 14.499 1.00 88.62 447 ARG A CA 1
ATOM 3427 C C . ARG A 1 447 ? -11.550 -0.414 13.374 1.00 88.62 447 ARG A C 1
ATOM 3429 O O . ARG A 1 447 ? -12.271 -1.408 13.293 1.00 88.62 447 ARG A O 1
ATOM 3436 N N . VAL A 1 448 ? -11.612 0.579 12.481 1.00 93.12 448 VAL A N 1
ATOM 3437 C CA . VAL A 1 448 ? -12.503 0.562 11.310 1.00 93.12 448 VAL A CA 1
ATOM 3438 C C . VAL A 1 448 ? -11.946 -0.380 10.250 1.00 93.12 448 VAL A C 1
ATOM 3440 O O . VAL A 1 448 ? -12.709 -1.157 9.691 1.00 93.12 448 VAL A O 1
ATOM 3443 N N . LEU A 1 449 ? -10.626 -0.379 10.013 1.00 92.94 449 LEU A N 1
ATOM 3444 C CA . LEU A 1 449 ? -9.980 -1.362 9.131 1.00 92.94 449 LEU A CA 1
ATOM 3445 C C . LEU A 1 449 ? -10.236 -2.798 9.602 1.00 92.94 449 LEU A C 1
ATOM 3447 O O . LEU A 1 449 ? -10.618 -3.634 8.789 1.00 92.94 449 LEU A O 1
ATOM 3451 N N . TYR A 1 450 ? -10.095 -3.066 10.902 1.00 91.44 450 TYR A N 1
ATOM 3452 C CA . TYR A 1 450 ? -10.392 -4.372 11.491 1.00 91.44 450 TYR A CA 1
ATOM 3453 C C . TYR A 1 450 ? -11.858 -4.777 11.287 1.00 91.44 450 TYR A C 1
ATOM 3455 O O . TYR A 1 450 ? -12.142 -5.888 10.839 1.00 91.44 450 TYR A O 1
ATOM 3463 N N . SER A 1 451 ? -12.792 -3.854 11.534 1.00 92.06 451 SER A N 1
ATOM 3464 C CA . SER A 1 451 ? -14.224 -4.097 11.313 1.00 92.06 451 SER A CA 1
ATOM 3465 C C . SER A 1 451 ? -14.522 -4.392 9.838 1.00 92.06 451 SER A C 1
ATOM 3467 O O . SER A 1 451 ? -15.220 -5.351 9.527 1.00 92.06 451 SER A O 1
ATOM 3469 N N . LEU A 1 452 ? -13.936 -3.628 8.910 1.00 92.44 452 LEU A N 1
ATOM 3470 C CA . LEU A 1 452 ? -14.081 -3.841 7.466 1.00 92.44 452 LEU A CA 1
ATOM 3471 C C . LEU A 1 452 ? -13.489 -5.177 7.000 1.00 92.44 452 LEU A C 1
ATOM 3473 O O . LEU A 1 452 ? -14.076 -5.828 6.138 1.00 92.44 452 LEU A O 1
ATOM 3477 N N . TRP A 1 453 ? -12.359 -5.602 7.572 1.00 92.25 453 TRP A N 1
ATOM 3478 C CA . TRP A 1 453 ? -11.785 -6.923 7.317 1.00 92.25 453 TRP A CA 1
ATOM 3479 C C . TRP A 1 453 ? -12.743 -8.039 7.747 1.00 92.25 453 TRP A C 1
ATOM 3481 O O . TRP A 1 453 ? -13.044 -8.915 6.936 1.00 92.25 453 TRP A O 1
ATOM 3491 N N . ARG A 1 454 ? -13.303 -7.965 8.964 1.00 89.75 454 ARG A N 1
ATOM 3492 C CA . ARG A 1 454 ? -14.267 -8.963 9.454 1.00 89.75 454 ARG A CA 1
ATOM 3493 C C . ARG A 1 454 ? -15.583 -8.967 8.674 1.00 89.75 454 ARG A C 1
ATOM 3495 O O . ARG A 1 454 ? -16.152 -10.029 8.436 1.00 89.75 454 ARG A O 1
ATOM 3502 N N . ILE A 1 455 ? -16.069 -7.796 8.258 1.00 90.06 455 ILE A N 1
ATOM 3503 C CA . ILE A 1 455 ? -17.231 -7.687 7.363 1.00 90.06 455 ILE A CA 1
ATOM 3504 C C . ILE A 1 455 ? -16.922 -8.389 6.036 1.00 90.06 455 ILE A C 1
ATOM 3506 O O . ILE A 1 455 ? -17.716 -9.199 5.564 1.00 90.06 455 ILE A O 1
ATOM 3510 N N . GLY A 1 456 ? -15.747 -8.122 5.457 1.00 88.38 456 GLY A N 1
ATOM 3511 C CA . GLY A 1 456 ? -15.309 -8.722 4.197 1.00 88.38 456 GLY A CA 1
ATOM 3512 C C . GLY A 1 456 ? -15.081 -10.236 4.257 1.00 88.38 456 GLY A C 1
ATOM 3513 O O . GLY A 1 456 ? -15.203 -10.899 3.229 1.00 88.38 456 GLY A O 1
ATOM 3514 N N . SER A 1 457 ? -14.778 -10.786 5.436 1.00 85.81 457 SER A N 1
ATOM 3515 C CA . SER A 1 457 ? -14.646 -12.230 5.672 1.00 85.81 457 SER A CA 1
ATOM 3516 C C . SER A 1 457 ? -15.959 -12.916 6.073 1.00 85.81 457 SER A C 1
ATOM 3518 O O . SER A 1 457 ? -15.970 -14.127 6.282 1.00 85.81 457 SER A O 1
ATOM 3520 N N . GLY A 1 458 ? -17.067 -12.172 6.187 1.00 85.50 458 GLY A N 1
ATOM 3521 C CA . GLY A 1 458 ? -18.361 -12.702 6.631 1.00 85.50 458 GLY A CA 1
ATOM 3522 C C . GLY A 1 458 ? -18.424 -13.040 8.127 1.00 85.50 458 GLY A C 1
ATOM 3523 O O . GLY A 1 458 ? -19.350 -13.721 8.560 1.00 85.50 458 GLY A O 1
ATOM 3524 N N . GLN A 1 459 ? -17.457 -12.570 8.920 1.00 82.69 459 GLN A N 1
ATOM 3525 C CA . GLN A 1 459 ? -17.328 -12.818 10.364 1.00 82.69 459 GLN A CA 1
ATOM 3526 C C . GLN A 1 459 ? -17.910 -11.688 11.228 1.00 82.69 459 GLN A C 1
ATOM 3528 O O . GLN A 1 459 ? -17.720 -11.673 12.450 1.00 82.69 459 GLN A O 1
ATOM 3533 N N . HIS A 1 460 ? -18.557 -10.700 10.607 1.00 86.62 460 HIS A N 1
ATOM 3534 C CA . HIS A 1 460 ? -19.159 -9.565 11.294 1.00 86.62 460 HIS A CA 1
ATOM 3535 C C . HIS A 1 460 ? -20.576 -9.311 10.779 1.00 86.62 460 HIS A C 1
ATOM 3537 O O . HIS A 1 460 ? -20.757 -9.196 9.561 1.00 86.62 460 HIS A O 1
ATOM 3543 N N . PRO A 1 461 ? -21.574 -9.215 11.670 1.00 86.31 461 PRO A N 1
ATOM 3544 C CA . PRO A 1 461 ? -22.937 -8.925 11.266 1.00 86.31 461 PRO A CA 1
ATOM 3545 C C . PRO A 1 461 ? -23.046 -7.492 10.736 1.00 86.31 461 PRO A C 1
ATOM 3547 O O . PRO A 1 461 ? -22.534 -6.544 11.329 1.00 86.31 461 PRO A O 1
ATOM 3550 N N . VAL A 1 462 ? -23.747 -7.333 9.617 1.00 92.69 462 VAL A N 1
ATOM 3551 C CA . VAL A 1 462 ? -24.085 -6.027 9.044 1.00 92.69 462 VAL A CA 1
ATOM 3552 C C . VAL A 1 462 ? -25.592 -5.836 9.122 1.00 92.69 462 VAL A C 1
ATOM 3554 O O . VAL A 1 462 ? -26.347 -6.748 8.799 1.00 92.69 462 VAL A O 1
ATOM 3557 N N . LEU A 1 463 ? -26.035 -4.661 9.559 1.00 93.69 463 LEU A N 1
ATOM 3558 C CA . LEU A 1 463 ? -27.457 -4.363 9.746 1.00 93.69 463 LEU A CA 1
ATOM 3559 C C . LEU A 1 463 ? -28.112 -3.904 8.444 1.00 93.69 463 LEU A C 1
ATOM 3561 O O . LEU A 1 463 ? -29.240 -4.275 8.145 1.00 93.69 463 LEU A O 1
ATOM 3565 N N . HIS A 1 464 ? -27.378 -3.126 7.651 1.00 92.75 464 HIS A N 1
ATOM 3566 C CA . HIS A 1 464 ? -27.805 -2.653 6.338 1.00 92.75 464 HIS A CA 1
ATOM 3567 C C . HIS A 1 464 ? -26.611 -2.591 5.395 1.00 92.75 464 HIS A C 1
ATOM 3569 O O . HIS A 1 464 ? -25.531 -2.146 5.785 1.00 92.75 464 HIS A O 1
ATOM 3575 N N . VAL A 1 465 ? -26.803 -3.006 4.147 1.00 91.81 465 VAL A N 1
ATOM 3576 C CA . VAL A 1 465 ? -25.817 -2.829 3.080 1.00 91.81 465 VAL A CA 1
ATOM 3577 C C . VAL A 1 465 ? -26.534 -2.533 1.774 1.00 91.81 465 VAL A C 1
ATOM 3579 O O . VAL A 1 465 ? -27.485 -3.218 1.396 1.00 91.81 465 VAL A O 1
ATOM 3582 N N . ARG A 1 466 ? -26.062 -1.511 1.069 1.00 90.31 466 ARG A N 1
ATOM 3583 C CA . ARG A 1 466 ? -26.557 -1.163 -0.254 1.00 90.31 466 ARG A CA 1
ATOM 3584 C C . ARG A 1 466 ? -26.054 -2.194 -1.277 1.00 90.31 466 ARG A C 1
ATOM 3586 O O . ARG A 1 466 ? -24.849 -2.456 -1.297 1.00 90.31 466 ARG A O 1
ATOM 3593 N N . PRO A 1 467 ? -26.912 -2.769 -2.140 1.00 86.31 467 PRO A N 1
ATOM 3594 C CA . PRO A 1 467 ? -26.520 -3.876 -3.023 1.00 86.31 467 PRO A CA 1
ATOM 3595 C C . PRO A 1 467 ? -25.361 -3.578 -3.989 1.00 86.31 467 PRO A C 1
ATOM 3597 O O . PRO A 1 467 ? -24.590 -4.470 -4.333 1.00 86.31 467 PRO A O 1
ATOM 3600 N N . ASP A 1 468 ? -25.221 -2.333 -4.440 1.00 87.88 468 ASP A N 1
ATOM 3601 C CA . ASP A 1 468 ? -24.159 -1.875 -5.343 1.00 87.88 468 ASP A CA 1
ATOM 3602 C C . ASP A 1 468 ? -22.913 -1.361 -4.601 1.00 87.88 468 ASP A C 1
ATOM 3604 O O . ASP A 1 468 ? -21.962 -0.913 -5.251 1.00 87.88 468 ASP A O 1
ATOM 3608 N N . LEU A 1 469 ? -22.894 -1.405 -3.261 1.00 88.88 469 LEU A N 1
ATOM 3609 C CA . LEU A 1 469 ? -21.757 -0.935 -2.484 1.00 88.88 469 LEU A CA 1
ATOM 3610 C C . LEU A 1 469 ? -20.507 -1.731 -2.856 1.00 88.88 469 LEU A C 1
ATOM 3612 O O . LEU A 1 469 ? -20.443 -2.957 -2.755 1.00 88.88 469 LEU A O 1
ATOM 3616 N N . ARG A 1 470 ? -19.465 -0.996 -3.234 1.00 89.56 470 ARG A N 1
ATOM 3617 C CA . ARG A 1 470 ? -18.135 -1.551 -3.446 1.00 89.56 470 ARG A CA 1
ATOM 3618 C C . ARG A 1 470 ? -17.224 -0.991 -2.378 1.00 89.56 470 ARG A C 1
ATOM 3620 O O . ARG A 1 470 ? -16.975 0.213 -2.364 1.00 89.56 470 ARG A O 1
ATOM 3627 N N . LEU A 1 471 ? -16.685 -1.858 -1.532 1.00 86.94 471 LEU A N 1
ATOM 3628 C CA . LEU A 1 471 ? -15.569 -1.496 -0.665 1.00 86.94 471 LEU A CA 1
ATOM 3629 C C . LEU A 1 471 ? -14.367 -2.336 -1.072 1.00 86.94 471 LEU A C 1
ATOM 3631 O O . LEU A 1 471 ? -14.490 -3.361 -1.749 1.00 86.94 471 LEU A O 1
ATOM 3635 N N . PRO A 1 472 ? -13.164 -1.870 -0.767 1.00 89.19 472 PRO A N 1
ATOM 3636 C CA . PRO A 1 472 ? -12.001 -2.595 -1.186 1.00 89.19 472 PRO A CA 1
ATOM 3637 C C . PRO A 1 472 ? -11.698 -3.697 -0.163 1.00 89.19 472 PRO A C 1
ATOM 3639 O O . PRO A 1 472 ? -11.972 -3.549 1.028 1.00 89.19 472 PRO A O 1
ATOM 3642 N N . ARG A 1 473 ? -11.129 -4.813 -0.624 1.00 88.38 473 ARG A N 1
ATOM 3643 C CA . ARG A 1 473 ? -10.735 -5.897 0.280 1.00 88.38 473 ARG A CA 1
ATOM 3644 C C . ARG A 1 473 ? -9.636 -5.395 1.218 1.00 88.38 473 ARG A C 1
ATOM 3646 O O . ARG A 1 473 ? -8.634 -4.854 0.746 1.00 88.38 473 ARG A O 1
ATOM 3653 N N . VAL A 1 474 ? -9.869 -5.527 2.520 1.00 90.50 474 VAL A N 1
ATOM 3654 C CA . VAL A 1 474 ? -8.856 -5.314 3.556 1.00 90.50 474 VAL A CA 1
ATOM 3655 C C . VAL A 1 474 ? -8.186 -6.657 3.799 1.00 90.50 474 VAL A C 1
ATOM 3657 O O . VAL A 1 474 ? -8.880 -7.663 3.941 1.00 90.50 474 VAL A O 1
ATOM 3660 N N . GLU A 1 475 ? -6.859 -6.688 3.796 1.00 87.50 475 GLU A N 1
ATOM 3661 C CA . GLU A 1 475 ? -6.091 -7.905 4.082 1.00 87.50 475 GLU A CA 1
ATOM 3662 C C . GLU A 1 475 ? -5.636 -7.950 5.553 1.00 87.50 475 GLU A C 1
ATOM 3664 O O . GLU A 1 475 ? -5.439 -6.887 6.149 1.00 87.50 475 GLU A O 1
ATOM 3669 N N . PRO A 1 476 ? -5.414 -9.145 6.137 1.00 88.62 476 PRO A N 1
ATOM 3670 C CA . PRO A 1 476 ? -4.901 -9.286 7.505 1.00 88.62 476 PRO A CA 1
ATOM 3671 C C . PRO A 1 476 ? -3.631 -8.461 7.772 1.00 88.62 476 PRO A C 1
ATOM 3673 O O . PRO A 1 476 ? -3.564 -7.746 8.769 1.00 88.62 476 PRO A O 1
ATOM 3676 N N . ASP A 1 477 ? -2.675 -8.456 6.838 1.00 87.00 477 ASP A N 1
ATOM 3677 C CA . ASP A 1 477 ? -1.425 -7.690 6.961 1.00 87.00 477 ASP A CA 1
ATOM 3678 C C . ASP A 1 477 ? -1.660 -6.172 7.045 1.00 87.00 477 ASP A C 1
ATOM 3680 O O . ASP A 1 477 ? -0.903 -5.447 7.692 1.00 87.00 477 ASP A O 1
ATOM 3684 N N . GLU A 1 478 ? -2.718 -5.659 6.400 1.00 88.69 478 GLU A N 1
ATOM 3685 C CA . GLU A 1 478 ? -3.074 -4.240 6.504 1.00 88.69 478 GLU A CA 1
ATOM 3686 C C . GLU A 1 478 ? -3.577 -3.897 7.908 1.00 88.69 478 GLU A C 1
ATOM 3688 O O . GLU A 1 478 ? -3.315 -2.798 8.400 1.00 88.69 478 GLU A O 1
ATOM 3693 N N . VAL A 1 479 ? -4.283 -4.829 8.551 1.00 91.44 479 VAL A N 1
ATOM 3694 C CA . VAL A 1 479 ? -4.764 -4.673 9.924 1.00 91.44 479 VAL A CA 1
ATOM 3695 C C . VAL A 1 479 ? -3.607 -4.794 10.917 1.00 91.44 479 VAL A C 1
ATOM 3697 O O . VAL A 1 479 ? -3.505 -3.949 11.804 1.00 91.44 479 VAL A O 1
ATOM 3700 N N . ALA A 1 480 ? -2.709 -5.768 10.743 1.00 91.81 480 ALA A N 1
ATOM 3701 C CA . ALA A 1 480 ? -1.525 -5.940 11.589 1.00 91.81 480 ALA A CA 1
ATOM 3702 C C . ALA A 1 480 ? -0.634 -4.685 11.573 1.00 91.81 480 ALA A C 1
ATOM 3704 O O . ALA A 1 480 ? -0.304 -4.131 12.620 1.00 91.81 480 ALA A O 1
ATOM 3705 N N . LEU A 1 481 ? -0.352 -4.141 10.382 1.00 89.94 481 LEU A N 1
ATOM 3706 C CA . LEU A 1 481 ? 0.404 -2.893 10.229 1.00 89.94 481 LEU A CA 1
ATOM 3707 C C . LEU A 1 481 ? -0.319 -1.678 10.835 1.00 89.94 481 LEU A C 1
ATOM 3709 O O . LEU A 1 481 ? 0.314 -0.728 11.301 1.00 89.94 481 LEU A O 1
ATOM 3713 N N . ALA A 1 482 ? -1.654 -1.653 10.788 1.00 91.50 482 ALA A N 1
ATOM 3714 C CA . ALA A 1 482 ? -2.429 -0.600 11.433 1.00 91.50 482 ALA A CA 1
ATOM 3715 C C . ALA A 1 482 ? -2.354 -0.708 12.965 1.00 91.50 482 ALA A C 1
ATOM 3717 O O . ALA A 1 482 ? -2.214 0.323 13.624 1.00 91.50 482 ALA A O 1
ATOM 3718 N N . ALA A 1 483 ? -2.375 -1.929 13.510 1.00 93.69 483 ALA A N 1
ATOM 3719 C CA . ALA A 1 483 ? -2.214 -2.196 14.935 1.00 93.69 483 ALA A CA 1
ATOM 3720 C C . ALA A 1 483 ? -0.819 -1.797 15.441 1.00 93.69 483 ALA A C 1
ATOM 3722 O O . ALA A 1 483 ? -0.722 -1.106 16.452 1.00 93.69 483 ALA A O 1
ATOM 3723 N N . GLU A 1 484 ? 0.240 -2.111 14.688 1.00 93.44 484 GLU A N 1
ATOM 3724 C CA . GLU A 1 484 ? 1.621 -1.699 14.989 1.00 93.44 484 GLU A CA 1
ATOM 3725 C C . GLU A 1 484 ? 1.746 -0.176 15.160 1.00 93.44 484 GLU A C 1
ATOM 3727 O O . GLU A 1 484 ? 2.424 0.319 16.058 1.00 93.44 484 GLU A O 1
ATOM 3732 N N . ARG A 1 485 ? 1.041 0.595 14.324 1.00 92.06 485 ARG A N 1
ATOM 3733 C CA . ARG A 1 485 ? 1.049 2.066 14.388 1.00 92.06 485 ARG A CA 1
ATOM 3734 C C . ARG A 1 485 ? 0.196 2.636 15.518 1.00 92.06 485 ARG A C 1
ATOM 3736 O O . ARG A 1 485 ? 0.438 3.768 15.933 1.00 92.06 485 ARG A O 1
ATOM 3743 N N . GLU A 1 486 ? -0.818 1.906 15.968 1.00 95.38 486 GLU A N 1
ATOM 3744 C CA . GLU A 1 486 ? -1.745 2.349 17.014 1.00 95.38 486 GLU A CA 1
ATOM 3745 C C . GLU A 1 486 ? -1.250 2.005 18.418 1.00 95.38 486 GLU A C 1
ATOM 3747 O O . GLU A 1 486 ? -1.436 2.798 19.343 1.00 95.38 486 GLU A O 1
ATOM 3752 N N . LEU A 1 487 ? -0.581 0.858 18.566 1.00 96.62 487 LEU A N 1
ATOM 3753 C CA . LEU A 1 487 ? -0.126 0.326 19.846 1.00 96.62 487 LEU A CA 1
ATOM 3754 C C . LEU A 1 487 ? 0.636 1.363 20.696 1.00 96.62 487 LEU A C 1
ATOM 3756 O O . LEU A 1 487 ? 0.248 1.549 21.851 1.00 96.62 487 LEU A O 1
ATOM 3760 N N . PRO A 1 488 ? 1.607 2.144 20.169 1.00 97.12 488 PRO A N 1
ATOM 3761 C CA . PRO A 1 488 ? 2.306 3.147 20.975 1.00 97.12 488 PRO A CA 1
ATOM 3762 C C . PRO A 1 488 ? 1.378 4.226 21.553 1.00 97.12 488 PRO A C 1
ATOM 3764 O O . PRO A 1 488 ? 1.568 4.675 22.682 1.00 97.12 488 PRO A O 1
ATOM 3767 N N . VAL A 1 489 ? 0.349 4.638 20.803 1.00 97.00 489 VAL A N 1
ATOM 3768 C CA . VAL A 1 489 ? -0.624 5.649 21.253 1.00 97.00 489 VAL A CA 1
ATOM 3769 C C . VAL A 1 489 ? -1.499 5.090 22.375 1.00 97.00 489 VAL A C 1
ATOM 3771 O O . VAL A 1 489 ? -1.794 5.789 23.351 1.00 97.00 489 VAL A O 1
ATOM 3774 N N . VAL A 1 490 ? -1.889 3.820 22.262 1.00 97.88 490 VAL A N 1
ATOM 3775 C CA . VAL A 1 490 ? -2.708 3.131 23.266 1.00 97.88 490 VAL A CA 1
ATOM 3776 C C . VAL A 1 490 ? -1.906 2.900 24.545 1.00 97.88 490 VAL A C 1
ATOM 3778 O O . VAL A 1 490 ? -2.409 3.208 25.622 1.00 97.88 490 VAL A O 1
ATOM 3781 N N . VAL A 1 491 ? -0.645 2.471 24.442 1.00 98.31 491 VAL A N 1
ATOM 3782 C CA . VAL A 1 491 ? 0.266 2.311 25.590 1.00 98.31 491 VAL A CA 1
ATOM 3783 C C . VAL A 1 491 ? 0.466 3.638 26.327 1.00 98.31 491 VAL A C 1
ATOM 3785 O O . VAL A 1 491 ? 0.354 3.694 27.550 1.00 98.31 491 VAL A O 1
ATOM 3788 N N . VAL A 1 492 ? 0.701 4.745 25.610 1.00 98.31 492 VAL A N 1
ATOM 3789 C CA . VAL A 1 492 ? 0.809 6.081 26.232 1.00 98.31 492 VAL A CA 1
ATOM 3790 C C . VAL A 1 492 ? -0.495 6.479 26.930 1.00 98.31 492 VAL A C 1
ATOM 3792 O O . VAL A 1 492 ? -0.472 7.074 28.009 1.00 98.31 492 VAL A O 1
ATOM 3795 N N . THR A 1 493 ? -1.640 6.128 26.346 1.00 98.31 493 THR A N 1
ATOM 3796 C CA . THR A 1 493 ? -2.946 6.377 26.966 1.00 98.31 493 THR A CA 1
ATOM 3797 C C . THR A 1 493 ? -3.135 5.543 28.232 1.00 98.31 493 THR A C 1
ATOM 3799 O O . THR A 1 493 ? -3.599 6.085 29.235 1.00 98.31 493 THR A O 1
ATOM 3802 N N . LEU A 1 494 ? -2.714 4.274 28.228 1.00 98.50 494 LEU A N 1
ATOM 3803 C CA . LEU A 1 494 ? -2.724 3.410 29.409 1.00 98.50 494 LEU A CA 1
ATOM 3804 C C . LEU A 1 494 ? -1.839 3.984 30.523 1.00 98.50 494 LEU A C 1
ATOM 3806 O O . LEU A 1 494 ? -2.311 4.109 31.648 1.00 98.50 494 LEU A O 1
ATOM 3810 N N . ARG A 1 495 ? -0.623 4.457 30.209 1.00 98.44 495 ARG A N 1
ATOM 3811 C CA . ARG A 1 495 ? 0.247 5.166 31.172 1.00 98.44 495 ARG A CA 1
ATOM 3812 C C . ARG A 1 495 ? -0.447 6.379 31.790 1.00 98.44 495 ARG A C 1
ATOM 3814 O O . ARG A 1 495 ? -0.380 6.582 32.998 1.00 98.44 495 ARG A O 1
ATOM 3821 N N . ARG A 1 496 ? -1.144 7.181 30.977 1.00 98.25 496 ARG A N 1
ATOM 3822 C CA . ARG A 1 496 ? -1.891 8.352 31.464 1.00 98.25 496 ARG A CA 1
ATOM 3823 C C . ARG A 1 496 ? -3.025 7.952 32.406 1.00 98.25 496 ARG A C 1
ATOM 3825 O O . ARG A 1 496 ? -3.198 8.599 33.430 1.00 98.25 496 ARG A O 1
ATOM 3832 N N . LEU A 1 497 ? -3.797 6.923 32.058 1.00 98.00 497 LEU A N 1
ATOM 3833 C CA . LEU A 1 497 ? -4.882 6.413 32.903 1.00 98.00 497 LEU A CA 1
ATOM 3834 C C . LEU A 1 497 ? -4.332 5.855 34.221 1.00 98.00 497 LEU A C 1
ATOM 3836 O O . LEU A 1 497 ? -4.820 6.203 35.292 1.00 98.00 497 LEU A O 1
ATOM 3840 N N . ARG A 1 498 ? -3.241 5.089 34.142 1.00 97.12 498 ARG A N 1
ATOM 3841 C CA . ARG A 1 498 ? -2.524 4.535 35.291 1.00 97.12 498 ARG A CA 1
ATOM 3842 C C . ARG A 1 498 ? -1.969 5.611 36.231 1.00 97.12 498 ARG A C 1
ATOM 3844 O O . ARG A 1 498 ? -1.985 5.420 37.444 1.00 97.12 498 ARG A O 1
ATOM 3851 N N . ALA A 1 499 ? -1.522 6.748 35.696 1.00 97.31 499 ALA A N 1
ATOM 3852 C CA . ALA A 1 499 ? -1.025 7.884 36.479 1.00 97.31 499 ALA A CA 1
ATOM 3853 C C . ALA A 1 499 ? -2.125 8.650 37.238 1.00 97.31 499 ALA A C 1
ATOM 3855 O O . ALA A 1 499 ? -1.814 9.444 38.121 1.00 97.31 499 ALA A O 1
ATOM 3856 N N . LEU A 1 500 ? -3.401 8.432 36.901 1.00 97.19 500 LEU A N 1
ATOM 3857 C CA . LEU A 1 500 ? -4.541 9.013 37.618 1.00 97.19 500 LEU A CA 1
ATOM 3858 C C . LEU A 1 500 ? -4.992 8.153 38.804 1.00 97.19 500 LEU A C 1
ATOM 3860 O O . LEU A 1 500 ? -5.903 8.568 39.519 1.00 97.19 500 LEU A O 1
ATOM 3864 N N . ALA A 1 501 ? -4.384 6.981 39.022 1.00 95.00 501 ALA A N 1
ATOM 3865 C CA . ALA A 1 501 ? -4.694 6.116 40.155 1.00 95.00 501 ALA A CA 1
ATOM 3866 C C . ALA A 1 501 ? -4.610 6.884 41.487 1.00 95.00 501 ALA A C 1
ATOM 3868 O O . ALA A 1 501 ? -3.682 7.661 41.710 1.00 95.00 501 ALA A O 1
ATOM 3869 N N . GLY A 1 502 ? -5.603 6.683 42.358 1.00 91.56 502 GLY A N 1
ATOM 3870 C CA . GLY A 1 502 ? -5.715 7.389 43.640 1.00 91.56 502 GLY A CA 1
ATOM 3871 C C . GLY A 1 502 ? -6.232 8.832 43.549 1.00 91.56 502 GLY A C 1
ATOM 3872 O O . GLY A 1 502 ? -6.281 9.518 44.567 1.00 91.56 502 GLY A O 1
ATOM 3873 N N . THR A 1 503 ? -6.626 9.305 42.361 1.00 95.06 503 THR A N 1
ATOM 3874 C CA . THR A 1 503 ? -7.272 10.616 42.174 1.00 95.06 503 THR A CA 1
ATOM 3875 C C . THR A 1 503 ? -8.763 10.467 41.878 1.00 95.06 503 THR A C 1
ATOM 3877 O O . THR A 1 503 ? -9.212 9.430 41.396 1.00 95.06 503 THR A O 1
ATOM 3880 N N . ASP A 1 504 ? -9.522 11.542 42.081 1.00 92.62 504 ASP A N 1
ATOM 3881 C CA . ASP A 1 504 ? -10.939 11.672 41.706 1.00 92.62 504 ASP A CA 1
ATOM 3882 C C . ASP A 1 504 ? -11.199 11.530 40.193 1.00 92.62 504 ASP A C 1
ATOM 3884 O O . ASP A 1 504 ? -12.333 11.337 39.763 1.00 92.62 504 ASP A O 1
ATOM 3888 N N . ARG A 1 505 ? -10.145 11.617 39.375 1.00 93.38 505 ARG A N 1
ATOM 3889 C CA . ARG A 1 505 ? -10.191 11.466 37.915 1.00 93.38 505 ARG A CA 1
ATOM 3890 C C . ARG A 1 505 ? -9.832 10.059 37.434 1.00 93.38 505 ARG A C 1
ATOM 3892 O O . ARG A 1 505 ? -9.721 9.858 36.223 1.00 93.38 505 ARG A O 1
ATOM 3899 N N . PHE A 1 506 ? -9.590 9.111 38.339 1.00 96.12 506 PHE A N 1
ATOM 3900 C CA . PHE A 1 506 ? -9.336 7.725 37.962 1.00 96.12 506 PHE A CA 1
ATOM 3901 C C . PHE A 1 506 ? -10.578 7.099 37.316 1.00 96.12 506 PHE A C 1
ATOM 3903 O O . PHE A 1 506 ? -11.687 7.225 37.826 1.00 96.12 506 PHE A O 1
ATOM 3910 N N . ASP A 1 507 ? -10.383 6.393 36.203 1.00 95.25 507 ASP A N 1
ATOM 3911 C CA . ASP A 1 507 ? -11.445 5.669 35.505 1.00 95.25 507 ASP A CA 1
ATOM 3912 C C . ASP A 1 507 ? -11.020 4.204 35.340 1.00 95.25 507 ASP A C 1
ATOM 3914 O O . ASP A 1 507 ? -10.220 3.859 34.457 1.00 95.25 507 ASP A O 1
ATOM 3918 N N . LEU A 1 508 ? -11.548 3.337 36.213 1.00 95.81 508 LEU A N 1
ATOM 3919 C CA . LEU A 1 508 ? -11.284 1.896 36.195 1.00 95.81 508 LEU A CA 1
ATOM 3920 C C . LEU A 1 508 ? -11.694 1.274 34.855 1.00 95.81 508 LEU A C 1
ATOM 3922 O O . LEU A 1 508 ? -10.937 0.501 34.265 1.00 95.81 508 LEU A O 1
ATOM 3926 N N . ARG A 1 509 ? -12.877 1.634 34.347 1.00 94.81 509 ARG A N 1
ATOM 3927 C CA . ARG A 1 509 ? -13.428 1.096 33.099 1.00 94.81 509 ARG A CA 1
ATOM 3928 C C . ARG A 1 509 ? -12.553 1.475 31.911 1.00 94.81 509 ARG A C 1
ATOM 3930 O O . ARG A 1 509 ? -12.262 0.621 31.072 1.00 94.81 509 ARG A O 1
ATOM 3937 N N . ALA A 1 510 ? -12.119 2.730 31.822 1.00 95.69 510 ALA A N 1
ATOM 3938 C CA . ALA A 1 510 ? -11.202 3.156 30.772 1.00 95.69 510 ALA A CA 1
ATOM 3939 C C . ALA A 1 510 ? -9.851 2.442 30.888 1.00 95.69 510 ALA A C 1
ATOM 3941 O O . ALA A 1 510 ? -9.343 1.970 29.870 1.00 95.69 510 ALA A O 1
ATOM 3942 N N . THR A 1 511 ? -9.295 2.326 32.098 1.00 97.81 511 THR A N 1
ATOM 3943 C CA . THR A 1 511 ? -8.012 1.646 32.351 1.00 97.81 511 THR A CA 1
ATOM 3944 C C . THR A 1 511 ? -8.065 0.190 31.892 1.00 97.81 511 THR A C 1
ATOM 3946 O O . THR A 1 511 ? -7.253 -0.222 31.064 1.00 97.81 511 THR A O 1
ATOM 3949 N N . TYR A 1 512 ? -9.084 -0.556 32.323 1.00 97.31 512 TYR A N 1
ATOM 3950 C CA . TYR A 1 512 ? -9.268 -1.958 31.955 1.00 97.31 512 TYR A CA 1
ATOM 3951 C C . TYR A 1 512 ? -9.459 -2.152 30.444 1.00 97.31 512 TYR A C 1
ATOM 3953 O O . TYR A 1 512 ? -8.827 -3.009 29.828 1.00 97.31 512 TYR A O 1
ATOM 3961 N N . LYS A 1 513 ? -10.280 -1.311 29.799 1.00 95.00 513 LYS A N 1
ATOM 3962 C CA . LYS A 1 513 ? -10.479 -1.376 28.341 1.00 95.00 513 LYS A CA 1
ATOM 3963 C C . LYS A 1 513 ? -9.197 -1.101 27.555 1.00 95.00 513 LYS A C 1
ATOM 3965 O O . LYS A 1 513 ? -8.992 -1.724 26.516 1.00 95.00 513 LYS A O 1
ATOM 3970 N N . HIS A 1 514 ? -8.344 -0.184 28.019 1.00 97.44 514 HIS A N 1
ATOM 3971 C CA . HIS A 1 514 ? -7.067 0.093 27.356 1.00 97.44 514 HIS A CA 1
ATOM 3972 C C . HIS A 1 514 ? -6.050 -1.024 27.581 1.00 97.44 514 HIS A C 1
ATOM 3974 O O . HIS A 1 514 ? -5.328 -1.345 26.645 1.00 97.44 514 HIS A O 1
ATOM 3980 N N . LEU A 1 515 ? -6.043 -1.657 28.757 1.00 97.38 515 LEU A N 1
ATOM 3981 C CA . LEU A 1 515 ? -5.253 -2.863 29.016 1.00 97.38 515 LEU A CA 1
ATOM 3982 C C . LEU A 1 515 ? -5.611 -3.969 28.010 1.00 97.38 515 LEU A C 1
ATOM 3984 O O . LEU A 1 515 ? -4.739 -4.445 27.286 1.00 97.38 515 LEU A O 1
ATOM 3988 N N . LEU A 1 516 ? -6.902 -4.292 27.864 1.00 95.62 516 LEU A N 1
ATOM 3989 C CA . LEU A 1 516 ? -7.351 -5.273 26.867 1.00 95.62 516 LEU A CA 1
ATOM 3990 C C . LEU A 1 516 ? -7.011 -4.855 25.430 1.00 95.62 516 LEU A C 1
ATOM 3992 O O . LEU A 1 516 ? -6.674 -5.699 24.600 1.00 95.62 516 LEU A O 1
ATOM 3996 N N . LEU A 1 517 ? -7.097 -3.559 25.116 1.00 95.56 517 LEU A N 1
ATOM 3997 C CA . LEU A 1 517 ? -6.758 -3.050 23.789 1.00 95.56 517 LEU A CA 1
ATOM 3998 C C . LEU A 1 517 ? -5.263 -3.205 23.481 1.00 95.56 517 LEU A C 1
ATOM 4000 O O . LEU A 1 517 ? -4.934 -3.564 22.355 1.00 95.56 517 LEU A O 1
ATOM 4004 N N . VAL A 1 518 ? -4.370 -2.994 24.455 1.00 97.38 518 VAL A N 1
ATOM 4005 C CA . VAL A 1 518 ? -2.929 -3.261 24.296 1.00 97.38 518 VAL A CA 1
ATOM 4006 C C . VAL A 1 518 ? -2.700 -4.737 23.962 1.00 97.38 518 VAL A C 1
ATOM 4008 O O . VAL A 1 518 ? -2.076 -5.023 22.941 1.00 97.38 518 VAL A O 1
ATOM 4011 N N . CYS A 1 519 ? -3.271 -5.665 24.742 1.00 97.00 519 CYS A N 1
ATOM 4012 C CA . CYS A 1 519 ? -3.166 -7.104 24.473 1.00 97.00 519 CYS A CA 1
ATOM 4013 C C . CYS A 1 519 ? -3.687 -7.465 23.074 1.00 97.00 519 CYS A C 1
ATOM 4015 O O . CYS A 1 519 ? -3.020 -8.161 22.312 1.00 97.00 519 CYS A O 1
ATOM 4017 N N . ARG A 1 520 ? -4.861 -6.943 22.697 1.00 95.19 520 ARG A N 1
ATOM 4018 C CA . ARG A 1 520 ? -5.469 -7.195 21.385 1.00 95.19 520 ARG A CA 1
ATOM 4019 C C . ARG A 1 520 ? -4.603 -6.686 20.235 1.00 95.19 520 ARG A C 1
ATOM 4021 O O . ARG A 1 520 ? -4.438 -7.388 19.243 1.00 95.19 520 ARG A O 1
ATOM 4028 N N . LEU A 1 521 ? -4.065 -5.472 20.342 1.00 95.88 521 LEU A N 1
ATOM 4029 C CA . LEU A 1 521 ? -3.212 -4.906 19.297 1.00 95.88 521 LEU A CA 1
ATOM 4030 C C . LEU A 1 521 ? -1.888 -5.669 19.179 1.00 95.88 521 LEU A C 1
ATOM 4032 O O . LEU A 1 521 ? -1.457 -5.922 18.059 1.00 95.88 521 LEU A O 1
ATOM 4036 N N . ALA A 1 522 ? -1.290 -6.092 20.296 1.00 96.19 522 ALA A N 1
ATOM 4037 C CA . ALA A 1 522 ? -0.099 -6.940 20.290 1.00 96.19 522 ALA A CA 1
ATOM 4038 C C . ALA A 1 522 ? -0.350 -8.288 19.585 1.00 96.19 522 ALA A C 1
ATOM 4040 O O . ALA A 1 522 ? 0.419 -8.673 18.707 1.00 96.19 522 ALA A O 1
ATOM 4041 N N . LEU A 1 523 ? -1.476 -8.947 19.877 1.00 95.69 523 LEU A N 1
ATOM 4042 C CA . LEU A 1 523 ? -1.897 -10.176 19.191 1.00 95.69 523 LEU A CA 1
ATOM 4043 C C . LEU A 1 523 ? -2.113 -9.956 17.684 1.00 95.69 523 LEU A C 1
ATOM 4045 O O . LEU A 1 523 ? -1.640 -10.743 16.865 1.00 95.69 523 LEU A O 1
ATOM 4049 N N . HIS A 1 524 ? -2.775 -8.859 17.300 1.00 94.06 524 HIS A N 1
ATOM 4050 C CA . HIS A 1 524 ? -3.004 -8.519 15.891 1.00 94.06 524 HIS A CA 1
ATOM 4051 C C . HIS A 1 524 ? -1.699 -8.312 15.110 1.00 94.06 524 HIS A C 1
ATOM 4053 O O . HIS A 1 524 ? -1.633 -8.687 13.941 1.00 94.06 524 HIS A O 1
ATOM 4059 N N . ILE A 1 525 ? -0.664 -7.734 15.731 1.00 93.75 525 ILE A N 1
ATOM 4060 C CA . ILE A 1 525 ? 0.657 -7.545 15.104 1.00 93.75 525 ILE A CA 1
ATOM 4061 C C . ILE A 1 525 ? 1.294 -8.895 14.749 1.00 93.75 525 ILE A C 1
ATOM 4063 O O . ILE A 1 525 ? 1.920 -9.017 13.699 1.00 93.75 525 ILE A O 1
ATOM 4067 N N . GLN A 1 526 ? 1.080 -9.919 15.576 1.00 92.12 526 GLN A N 1
ATOM 4068 C CA . GLN A 1 526 ? 1.535 -11.290 15.331 1.00 92.12 526 GLN A CA 1
ATOM 4069 C C . GLN A 1 526 ? 0.570 -12.116 14.456 1.00 92.12 526 GLN A C 1
ATOM 4071 O O . GLN A 1 526 ? 0.828 -13.281 14.169 1.00 92.12 526 GLN A O 1
ATOM 4076 N N . GLY A 1 527 ? -0.544 -11.529 14.003 1.00 91.44 527 GLY A N 1
ATOM 4077 C CA . GLY A 1 527 ? -1.534 -12.206 13.162 1.00 91.44 527 GLY A CA 1
ATOM 4078 C C . GLY A 1 527 ? -2.524 -13.098 13.920 1.00 91.44 527 GLY A C 1
ATOM 4079 O O . GLY A 1 527 ? -3.256 -13.859 13.283 1.00 91.44 527 GLY A O 1
ATOM 4080 N N . HIS A 1 528 ? -2.594 -12.992 15.250 1.00 92.69 528 HIS A N 1
ATOM 4081 C CA . HIS A 1 528 ? -3.591 -13.681 16.070 1.00 92.69 528 HIS A CA 1
ATOM 4082 C C . HIS A 1 528 ? -4.854 -12.823 16.206 1.00 92.69 528 HIS A C 1
ATOM 4084 O O . HIS A 1 528 ? -4.821 -11.717 16.741 1.00 92.69 528 HIS A O 1
ATOM 4090 N N . TRP A 1 529 ? -5.992 -13.338 15.734 1.00 89.44 529 TRP A N 1
ATOM 4091 C CA . TRP A 1 529 ? -7.267 -12.615 15.711 1.00 89.44 529 TRP A CA 1
ATOM 4092 C C . TRP A 1 529 ? -8.226 -13.186 16.750 1.00 89.44 529 TRP A C 1
ATOM 4094 O O . TRP A 1 529 ? -8.685 -14.317 16.605 1.00 89.44 529 TRP A O 1
ATOM 4104 N N . VAL A 1 530 ? -8.559 -12.391 17.769 1.00 87.94 530 VAL A N 1
ATOM 4105 C CA . VAL A 1 530 ? -9.388 -12.831 18.901 1.00 87.94 530 VAL A CA 1
ATOM 4106 C C . VAL A 1 530 ? -10.650 -11.963 18.989 1.00 87.94 530 VAL A C 1
ATOM 4108 O O . VAL A 1 530 ? -10.576 -10.835 19.484 1.00 87.94 530 VAL A O 1
ATOM 4111 N N . PRO A 1 531 ? -11.799 -12.433 18.457 1.00 80.19 531 PRO A N 1
ATOM 4112 C CA . PRO A 1 531 ? -13.048 -11.669 18.464 1.00 80.19 531 PRO A CA 1
ATOM 4113 C C . PRO A 1 531 ? -13.690 -11.564 19.848 1.00 80.19 531 PRO A C 1
ATOM 4115 O O . PRO A 1 531 ? -14.305 -10.548 20.155 1.00 80.19 531 PRO A O 1
ATOM 4118 N N . ASP A 1 532 ? -13.579 -12.616 20.658 1.00 85.00 532 ASP A N 1
ATOM 4119 C CA . ASP A 1 532 ? -14.147 -12.653 22.002 1.00 85.00 532 ASP A CA 1
ATOM 4120 C C . ASP A 1 532 ? -13.279 -11.833 22.963 1.00 85.00 532 ASP A C 1
ATOM 4122 O O . ASP A 1 532 ? -12.058 -11.976 22.993 1.00 85.00 532 ASP A O 1
ATOM 4126 N N . GLN A 1 533 ? -13.905 -10.955 23.746 1.00 85.75 533 GLN A N 1
ATOM 4127 C CA . GLN A 1 533 ? -13.201 -10.109 24.705 1.00 85.75 533 GLN A CA 1
ATOM 4128 C C . GLN A 1 533 ? -12.635 -10.909 25.876 1.00 85.75 533 GLN A C 1
ATOM 4130 O O . GLN A 1 533 ? -11.583 -10.532 26.391 1.00 85.75 533 GLN A O 1
ATOM 4135 N N . GLU A 1 534 ? -13.293 -12.000 26.274 1.00 88.25 534 GLU A N 1
ATOM 4136 C CA . GLU A 1 534 ? -12.834 -12.836 27.387 1.00 88.25 534 GLU A CA 1
ATOM 4137 C C . GLU A 1 534 ? -11.614 -13.686 27.009 1.00 88.25 534 GLU A C 1
ATOM 4139 O O . GLU A 1 534 ? -10.765 -13.941 27.859 1.00 88.25 534 GLU A O 1
ATOM 4144 N N . GLU A 1 535 ? -11.454 -14.027 25.725 1.00 91.62 535 GLU A N 1
ATOM 4145 C CA . GLU A 1 535 ? -10.312 -14.804 25.218 1.00 91.62 535 GLU A CA 1
ATOM 4146 C C . GLU A 1 535 ? -9.064 -13.937 24.954 1.00 91.62 535 GLU A C 1
ATOM 4148 O O . GLU A 1 535 ? -7.975 -14.472 24.756 1.00 91.62 535 GLU A O 1
ATOM 4153 N N . VAL A 1 536 ? -9.162 -12.598 24.987 1.00 93.50 536 VAL A N 1
ATOM 4154 C CA . VAL A 1 536 ? -8.016 -11.708 24.695 1.00 93.50 536 VAL A CA 1
ATOM 4155 C C . VAL A 1 536 ? -6.847 -11.942 25.654 1.00 93.50 536 VAL A C 1
ATOM 4157 O O . VAL A 1 536 ? -5.710 -12.059 25.201 1.00 93.50 536 VAL A O 1
ATOM 4160 N N . VAL A 1 537 ? -7.100 -12.006 26.965 1.00 95.25 537 VAL A N 1
ATOM 4161 C CA . VAL A 1 537 ? -6.042 -12.220 27.970 1.00 95.25 537 VAL A CA 1
ATOM 4162 C C . VAL A 1 537 ? -5.504 -13.659 27.924 1.00 95.25 537 VAL A C 1
ATOM 4164 O O . VAL A 1 537 ? -4.284 -13.812 27.854 1.00 95.25 537 VAL A O 1
ATOM 4167 N N . PRO A 1 538 ? -6.341 -14.718 27.886 1.00 95.19 538 PRO A N 1
ATOM 4168 C CA . PRO A 1 538 ? -5.869 -16.086 27.655 1.00 95.19 538 PRO A CA 1
ATOM 4169 C C . PRO A 1 538 ? -5.001 -16.238 26.400 1.00 95.19 538 PRO A C 1
ATOM 4171 O O . PRO A 1 538 ? -3.941 -16.862 26.457 1.00 95.19 538 PRO A O 1
ATOM 4174 N N . ALA A 1 539 ? -5.400 -15.627 25.282 1.00 95.94 539 ALA A N 1
ATOM 4175 C CA . ALA A 1 539 ? -4.606 -15.630 24.060 1.00 95.94 539 ALA A CA 1
ATOM 4176 C C . ALA A 1 539 ? -3.298 -14.846 24.227 1.00 95.94 539 ALA A C 1
ATOM 4178 O O . ALA A 1 539 ? -2.253 -15.328 23.809 1.00 95.94 539 ALA A O 1
ATOM 4179 N N . ALA A 1 540 ? -3.320 -13.683 24.886 1.00 96.31 540 ALA A N 1
ATOM 4180 C CA . ALA A 1 540 ? -2.109 -12.912 25.171 1.00 96.31 540 ALA A CA 1
ATOM 4181 C C . ALA A 1 540 ? -1.085 -13.740 25.960 1.00 96.31 540 ALA A C 1
ATOM 4183 O O . ALA A 1 540 ? 0.079 -13.782 25.585 1.00 96.31 540 ALA A O 1
ATOM 4184 N N . ARG A 1 541 ? -1.523 -14.476 26.988 1.00 95.81 541 ARG A N 1
ATOM 4185 C CA . ARG A 1 541 ? -0.650 -15.362 27.777 1.00 95.81 541 ARG A CA 1
ATOM 4186 C C . ARG A 1 541 ? -0.040 -16.501 26.963 1.00 95.81 541 ARG A C 1
ATOM 4188 O O . ARG A 1 541 ? 1.044 -16.973 27.292 1.00 95.81 541 ARG A O 1
ATOM 4195 N N . ARG A 1 542 ? -0.778 -16.992 25.964 1.00 95.62 542 ARG A N 1
ATOM 4196 C CA . ARG A 1 542 ? -0.388 -18.141 25.141 1.00 95.62 542 ARG A CA 1
ATOM 4197 C C . ARG A 1 542 ? 0.547 -17.750 24.000 1.00 95.62 542 ARG A C 1
ATOM 4199 O O . ARG A 1 542 ? 1.468 -18.505 23.718 1.00 95.62 542 ARG A O 1
ATOM 4206 N N . GLU A 1 543 ? 0.290 -16.615 23.352 1.00 96.25 543 GLU A N 1
ATOM 4207 C CA . GLU A 1 543 ? 0.958 -16.227 22.102 1.00 96.25 543 GLU A CA 1
ATOM 4208 C C . GLU A 1 543 ? 2.017 -15.120 22.291 1.00 96.25 543 GLU A C 1
ATOM 4210 O O . GLU A 1 543 ? 2.934 -15.009 21.480 1.00 96.25 543 GLU A O 1
ATOM 4215 N N . LEU A 1 544 ? 1.927 -14.288 23.342 1.00 94.88 544 LEU A N 1
ATOM 4216 C CA . LEU A 1 544 ? 2.889 -13.203 23.579 1.00 94.88 544 LEU A CA 1
ATOM 4217 C C . LEU A 1 544 ? 4.009 -13.653 24.524 1.00 94.88 544 LEU A C 1
ATOM 4219 O O . LEU A 1 544 ? 3.816 -13.801 25.735 1.00 94.88 544 LEU A O 1
ATOM 4223 N N . ASP A 1 545 ? 5.210 -13.804 23.966 1.00 92.38 545 ASP A N 1
ATOM 4224 C CA . ASP A 1 545 ? 6.414 -14.145 24.721 1.00 92.38 545 ASP A CA 1
ATOM 4225 C C . ASP A 1 545 ? 6.650 -13.161 25.878 1.00 92.38 545 ASP A C 1
ATOM 4227 O O . ASP A 1 545 ? 6.657 -11.938 25.709 1.00 92.38 545 ASP A O 1
ATOM 4231 N N . GLY A 1 546 ? 6.851 -13.704 27.080 1.00 90.62 546 GLY A N 1
ATOM 4232 C CA . GLY A 1 546 ? 7.061 -12.921 28.301 1.00 90.62 546 GLY A CA 1
ATOM 4233 C C . GLY A 1 546 ? 5.790 -12.517 29.061 1.00 90.62 546 GLY A C 1
ATOM 4234 O O . GLY A 1 546 ? 5.927 -11.885 30.101 1.00 90.62 546 GLY A O 1
ATOM 4235 N N . LEU A 1 547 ? 4.585 -12.906 28.609 1.00 92.94 547 LEU A N 1
ATOM 4236 C CA . LEU A 1 547 ? 3.309 -12.671 29.319 1.00 92.94 547 LEU A CA 1
ATOM 4237 C C . LEU A 1 547 ? 2.630 -13.948 29.848 1.00 92.94 547 LEU A C 1
ATOM 4239 O O . LEU A 1 547 ? 1.458 -13.926 30.213 1.00 92.94 547 LEU A O 1
ATOM 4243 N N . SER A 1 548 ? 3.322 -15.086 29.937 1.00 88.19 548 SER A N 1
ATOM 4244 C CA . SER A 1 548 ? 2.699 -16.350 30.379 1.00 88.19 548 SER A CA 1
ATOM 4245 C C . SER A 1 548 ? 2.096 -16.288 31.796 1.00 88.19 548 SER A C 1
ATOM 4247 O O . SER A 1 548 ? 1.104 -16.965 32.087 1.00 88.19 548 SER A O 1
ATOM 4249 N N . GLY A 1 549 ? 2.704 -15.480 32.673 1.00 88.44 549 GLY A N 1
ATOM 4250 C CA . GLY A 1 549 ? 2.268 -15.233 34.052 1.00 88.44 549 GLY A CA 1
ATOM 4251 C C . GLY A 1 549 ? 1.271 -14.084 34.216 1.00 88.44 549 GLY A C 1
ATOM 4252 O O . GLY A 1 549 ? 0.888 -13.810 35.346 1.00 88.44 549 GLY A O 1
ATOM 4253 N N . PHE A 1 550 ? 0.852 -13.446 33.119 1.00 93.12 550 PHE A N 1
ATOM 4254 C CA . PHE A 1 550 ? 0.002 -12.262 33.150 1.00 93.12 550 PHE A CA 1
ATOM 4255 C C . PHE A 1 550 ? -1.386 -12.590 33.702 1.00 93.12 550 PHE A C 1
ATOM 4257 O O . PHE A 1 550 ? -2.167 -13.310 33.070 1.00 93.12 550 PHE A O 1
ATOM 4264 N N . GLU A 1 551 ? -1.694 -12.060 34.885 1.00 92.81 551 GLU A N 1
ATOM 4265 C CA . GLU A 1 551 ? -2.966 -12.274 35.574 1.00 92.81 551 GLU A CA 1
ATOM 4266 C C . GLU A 1 551 ? -3.785 -10.982 35.596 1.00 92.81 551 GLU A C 1
ATOM 4268 O O . GLU A 1 551 ? -3.345 -9.930 36.056 1.00 92.81 551 GLU A O 1
ATOM 4273 N N . VAL A 1 552 ? -5.021 -11.071 35.109 1.00 94.31 552 VAL A N 1
ATOM 4274 C CA . VAL A 1 552 ? -5.959 -9.948 35.041 1.00 94.31 552 VAL A CA 1
ATOM 4275 C C . VAL A 1 552 ? -7.292 -10.421 35.605 1.00 94.31 552 VAL A C 1
ATOM 4277 O O . VAL A 1 552 ? -7.749 -11.502 35.221 1.00 94.31 552 VAL A O 1
ATOM 4280 N N . PRO A 1 553 ? -7.966 -9.638 36.468 1.00 95.19 553 PRO A N 1
ATOM 4281 C CA . PRO A 1 553 ? -9.316 -9.978 36.891 1.00 95.19 553 PRO A CA 1
ATOM 4282 C C . PRO A 1 553 ? -10.235 -10.207 35.673 1.00 95.19 553 PRO A C 1
ATOM 4284 O O . PRO A 1 553 ? -10.178 -9.415 34.721 1.00 95.19 553 PRO A O 1
ATOM 4287 N N . PRO A 1 554 ? -11.085 -11.253 35.678 1.00 93.62 554 PRO A N 1
ATOM 4288 C CA . PRO A 1 554 ? -11.978 -11.542 34.560 1.00 93.62 554 PRO A CA 1
ATOM 4289 C C . PRO A 1 554 ? -12.863 -10.347 34.203 1.00 93.62 554 PRO A C 1
ATOM 4291 O O . PRO A 1 554 ? -13.291 -9.593 35.083 1.00 93.62 554 PRO A O 1
ATOM 4294 N N . LEU A 1 555 ? -13.182 -10.198 32.913 1.00 92.06 555 LEU A N 1
ATOM 4295 C CA . LEU A 1 555 ? -14.005 -9.092 32.412 1.00 92.06 555 LEU A CA 1
ATOM 4296 C C . LEU A 1 555 ? -15.338 -9.000 33.160 1.00 92.06 555 LEU A C 1
ATOM 4298 O O . LEU A 1 555 ? -15.752 -7.909 33.542 1.00 92.06 555 LEU A O 1
ATOM 4302 N N . THR A 1 556 ? -15.982 -10.142 33.399 1.00 91.81 556 THR A N 1
ATOM 4303 C CA . THR A 1 556 ? -17.222 -10.254 34.177 1.00 91.81 556 THR A CA 1
ATOM 4304 C C . THR A 1 556 ? -17.060 -9.682 35.580 1.00 91.81 556 THR A C 1
ATOM 4306 O O . THR A 1 556 ? -17.848 -8.834 35.983 1.00 91.81 556 THR A O 1
ATOM 4309 N N . THR A 1 557 ? -15.994 -10.049 36.293 1.00 94.56 557 THR A N 1
ATOM 4310 C CA . THR A 1 557 ? -15.707 -9.553 37.645 1.00 94.56 557 THR A CA 1
ATOM 4311 C C . THR A 1 557 ? -15.495 -8.040 37.677 1.00 94.56 557 THR A C 1
ATOM 4313 O O . THR A 1 557 ? -16.074 -7.360 38.522 1.00 94.56 557 THR A O 1
ATOM 4316 N N . VAL A 1 558 ? -14.698 -7.490 36.754 1.00 95.38 558 VAL A N 1
ATOM 4317 C CA . VAL A 1 558 ? -14.435 -6.038 36.712 1.00 95.38 558 VAL A CA 1
ATOM 4318 C C . VAL A 1 558 ? -15.680 -5.260 36.308 1.00 95.38 558 VAL A C 1
ATOM 4320 O O . VAL A 1 558 ? -15.980 -4.220 36.892 1.00 95.38 558 VAL A O 1
ATOM 4323 N N . ARG A 1 559 ? -16.428 -5.777 35.332 1.00 93.62 559 ARG A N 1
ATOM 4324 C CA . ARG A 1 559 ? -17.698 -5.204 34.897 1.00 93.62 559 ARG A CA 1
ATOM 4325 C C . ARG A 1 559 ? -18.701 -5.146 36.040 1.00 93.62 559 ARG A C 1
ATOM 4327 O O . ARG A 1 559 ? -19.288 -4.094 36.265 1.00 93.62 559 ARG A O 1
ATOM 4334 N N . ASP A 1 560 ? -18.902 -6.255 36.742 1.00 93.38 560 ASP A N 1
ATOM 4335 C CA . ASP A 1 560 ? -19.892 -6.342 37.811 1.00 93.38 560 ASP A CA 1
ATOM 4336 C C . ASP A 1 560 ? -19.493 -5.427 38.981 1.00 93.38 560 ASP A C 1
ATOM 4338 O O . ASP A 1 560 ? -20.349 -4.737 39.535 1.00 93.38 560 ASP A O 1
ATOM 4342 N N . ALA A 1 561 ? -18.194 -5.317 39.288 1.00 94.38 561 ALA A N 1
ATOM 4343 C CA . ALA A 1 561 ? -17.688 -4.358 40.270 1.00 94.38 561 ALA A CA 1
ATOM 4344 C C . ALA A 1 561 ? -17.965 -2.903 39.850 1.00 94.38 561 ALA A C 1
ATOM 4346 O O . ALA A 1 561 ? -18.449 -2.119 40.660 1.00 94.38 561 ALA A O 1
ATOM 4347 N N . TYR A 1 562 ? -17.739 -2.560 38.579 1.00 93.56 562 TYR A N 1
ATOM 4348 C CA . TYR A 1 562 ? -18.020 -1.226 38.036 1.00 93.56 562 TYR A CA 1
ATOM 4349 C C . TYR A 1 562 ? -19.514 -0.880 38.048 1.00 93.56 562 TYR A C 1
ATOM 4351 O O . TYR A 1 562 ? -19.904 0.199 38.473 1.00 93.56 562 TYR A O 1
ATOM 4359 N N . VAL A 1 563 ? -20.377 -1.804 37.619 1.00 89.75 563 VAL A N 1
ATOM 4360 C CA . VAL A 1 563 ? -21.830 -1.568 37.571 1.00 89.75 563 VAL A CA 1
ATOM 4361 C C . VAL A 1 563 ? -22.434 -1.451 38.974 1.00 89.75 563 VAL A C 1
ATOM 4363 O O . VAL A 1 563 ? -23.398 -0.715 39.169 1.00 89.75 563 VAL A O 1
ATOM 4366 N N . THR A 1 564 ? -21.873 -2.153 39.960 1.00 91.50 564 THR A N 1
ATOM 4367 C CA . THR A 1 564 ? -22.361 -2.126 41.349 1.00 91.50 564 THR A CA 1
ATOM 4368 C C . THR A 1 564 ? -21.699 -1.061 42.228 1.00 91.50 564 THR A C 1
ATOM 4370 O O . THR A 1 564 ? -22.057 -0.962 43.401 1.00 91.50 564 THR A O 1
ATOM 4373 N N . GLY A 1 565 ? -20.755 -0.271 41.701 1.00 91.69 565 GLY A N 1
ATOM 4374 C CA . GLY A 1 565 ? -20.027 0.745 42.472 1.00 91.69 565 GLY A CA 1
ATOM 4375 C C . GLY A 1 565 ? -19.099 0.153 43.541 1.00 91.69 565 GLY A C 1
ATOM 4376 O O . GLY A 1 565 ? -18.982 0.692 44.639 1.00 91.69 565 GLY A O 1
ATOM 4377 N N . THR A 1 566 ? -18.515 -1.018 43.267 1.00 95.19 566 THR A N 1
ATOM 4378 C CA . THR A 1 566 ? -17.570 -1.721 44.151 1.00 95.19 566 THR A CA 1
ATOM 4379 C C . THR A 1 566 ? -16.178 -1.844 43.521 1.00 95.19 566 THR A C 1
ATOM 4381 O O . THR A 1 566 ? -15.451 -2.812 43.766 1.00 95.19 566 THR A O 1
ATOM 4384 N N . GLU A 1 567 ? -15.790 -0.851 42.712 1.00 94.44 567 GLU A N 1
ATOM 4385 C CA . GLU A 1 567 ? -14.540 -0.803 41.939 1.00 94.44 567 GLU A CA 1
ATOM 4386 C C . GLU A 1 567 ? -13.288 -1.023 42.791 1.00 94.44 567 GLU A C 1
ATOM 4388 O O . GLU A 1 567 ? -12.314 -1.628 42.335 1.00 94.44 567 GLU A O 1
ATOM 4393 N N . GLU A 1 568 ? -13.316 -0.567 44.040 1.00 93.56 568 GLU A N 1
ATOM 4394 C CA . GLU A 1 568 ? -12.226 -0.688 45.012 1.00 93.56 568 GLU A CA 1
ATOM 4395 C C . GLU A 1 568 ? -11.743 -2.141 45.165 1.00 93.56 568 GLU A C 1
ATOM 4397 O O . GLU A 1 568 ? -10.552 -2.381 45.337 1.00 93.56 568 GLU A O 1
ATOM 4402 N N . ARG A 1 569 ? -12.637 -3.130 45.008 1.00 94.94 569 ARG A N 1
ATOM 4403 C CA . ARG A 1 569 ? -12.316 -4.563 45.158 1.00 94.94 569 ARG A CA 1
ATOM 4404 C C . ARG A 1 569 ? -11.409 -5.123 44.067 1.00 94.94 569 ARG A C 1
ATOM 4406 O O . ARG A 1 569 ? -10.788 -6.161 44.272 1.00 94.94 569 ARG A O 1
ATOM 4413 N N . VAL A 1 570 ? -11.391 -4.490 42.897 1.00 97.12 570 VAL A N 1
ATOM 4414 C CA . VAL A 1 570 ? -10.653 -4.967 41.715 1.00 97.12 570 VAL A CA 1
ATOM 4415 C C . VAL A 1 570 ? -9.591 -3.977 41.250 1.00 97.12 570 VAL A C 1
ATOM 4417 O O . VAL A 1 570 ? -8.740 -4.340 40.442 1.00 97.12 570 VAL A O 1
ATOM 4420 N N . THR A 1 571 ? -9.626 -2.739 41.751 1.00 96.88 571 THR A N 1
ATOM 4421 C CA . THR A 1 571 ? -8.769 -1.646 41.279 1.00 96.88 571 THR A CA 1
ATOM 4422 C C . THR A 1 571 ? -7.289 -1.983 41.413 1.00 96.88 571 THR A C 1
ATOM 4424 O O . THR A 1 571 ? -6.577 -1.899 40.417 1.00 96.88 571 THR A O 1
ATOM 4427 N N . ASP A 1 572 ? -6.833 -2.446 42.579 1.00 96.81 572 ASP A N 1
ATOM 4428 C CA . ASP A 1 572 ? -5.415 -2.767 42.797 1.00 96.81 572 ASP A CA 1
ATOM 4429 C C . ASP A 1 572 ? -4.915 -3.870 41.858 1.00 96.81 572 ASP A C 1
ATOM 4431 O O . ASP A 1 572 ? -3.832 -3.760 41.286 1.00 96.81 572 ASP A O 1
ATOM 4435 N N . ALA A 1 573 ? -5.732 -4.900 41.626 1.00 97.56 573 ALA A N 1
ATOM 4436 C CA . ALA A 1 573 ? -5.391 -5.985 40.710 1.00 97.56 573 ALA A CA 1
ATOM 4437 C C . ALA A 1 573 ? -5.323 -5.509 39.247 1.00 97.56 573 ALA A C 1
ATOM 4439 O O . ALA A 1 573 ? -4.427 -5.907 38.507 1.00 97.56 573 ALA A O 1
ATOM 4440 N N . VAL A 1 574 ? -6.231 -4.620 38.824 1.00 97.81 574 VAL A N 1
ATOM 4441 C CA . VAL A 1 574 ? -6.192 -4.022 37.477 1.00 97.81 574 VAL A CA 1
ATOM 4442 C C . VAL A 1 574 ? -4.988 -3.092 37.312 1.00 97.81 574 VAL A C 1
ATOM 4444 O O . VAL A 1 574 ? -4.379 -3.072 36.244 1.00 97.81 574 VAL A O 1
ATOM 4447 N N . LEU A 1 575 ? -4.628 -2.330 38.348 1.00 98.06 575 LEU A N 1
ATOM 4448 C CA . LEU A 1 575 ? -3.453 -1.458 38.332 1.00 98.06 575 LEU A CA 1
ATOM 4449 C C . LEU A 1 575 ? -2.153 -2.265 38.265 1.00 98.06 575 LEU A C 1
ATOM 4451 O O . LEU A 1 575 ? -1.292 -1.923 37.460 1.00 98.06 575 LEU A O 1
ATOM 4455 N N . ALA A 1 576 ? -2.046 -3.351 39.036 1.00 97.69 576 ALA A N 1
ATOM 4456 C CA . ALA A 1 576 ? -0.903 -4.261 38.991 1.00 97.69 576 ALA A CA 1
ATOM 4457 C C . ALA A 1 576 ? -0.735 -4.892 37.600 1.00 97.69 576 ALA A C 1
ATOM 4459 O O . ALA A 1 576 ? 0.361 -4.882 37.046 1.00 97.69 576 ALA A O 1
ATOM 4460 N N . ALA A 1 577 ? -1.831 -5.352 36.990 1.00 97.88 577 ALA A N 1
ATOM 4461 C CA . ALA A 1 577 ? -1.801 -5.868 35.625 1.00 97.88 577 ALA A CA 1
ATOM 4462 C C . ALA A 1 577 ? -1.428 -4.785 34.595 1.00 97.88 577 ALA A C 1
ATOM 4464 O O . ALA A 1 577 ? -0.712 -5.046 33.631 1.00 97.88 577 ALA A O 1
ATOM 4465 N N . ALA A 1 578 ? -1.890 -3.545 34.776 1.00 97.94 578 ALA A N 1
ATOM 4466 C CA . ALA A 1 578 ? -1.478 -2.449 33.906 1.00 97.94 578 ALA A CA 1
ATOM 4467 C C . ALA A 1 578 ? 0.033 -2.188 34.005 1.00 97.94 578 ALA A C 1
ATOM 4469 O O . ALA A 1 578 ? 0.659 -1.965 32.973 1.00 97.94 578 ALA A O 1
ATOM 4470 N N . ASP A 1 579 ? 0.612 -2.243 35.207 1.00 98.06 579 ASP A N 1
ATOM 4471 C CA . ASP A 1 579 ? 2.056 -2.087 35.411 1.00 98.06 579 ASP A CA 1
ATOM 4472 C C . ASP A 1 579 ? 2.841 -3.230 34.757 1.00 98.06 579 ASP A C 1
ATOM 4474 O O . ASP A 1 579 ? 3.731 -2.963 33.955 1.00 98.06 579 ASP A O 1
ATOM 4478 N N . GLU A 1 580 ? 2.444 -4.487 34.986 1.00 97.62 580 GLU A N 1
ATOM 4479 C CA . GLU A 1 580 ? 3.081 -5.658 34.367 1.00 97.62 580 GLU A CA 1
ATOM 4480 C C . GLU A 1 580 ? 3.068 -5.576 32.832 1.00 97.62 580 GLU A C 1
ATOM 4482 O O . GLU A 1 580 ? 4.076 -5.834 32.175 1.00 97.62 580 GLU A O 1
ATOM 4487 N N . LEU A 1 581 ? 1.944 -5.160 32.239 1.00 97.88 581 LEU A N 1
ATOM 4488 C CA . LEU A 1 581 ? 1.823 -5.029 30.787 1.00 97.88 581 LEU A CA 1
ATOM 4489 C C . LEU A 1 581 ? 2.676 -3.880 30.226 1.00 97.88 581 LEU A C 1
ATOM 4491 O O . LEU A 1 581 ? 3.201 -3.977 29.113 1.00 97.88 581 LEU A O 1
ATOM 4495 N N . LEU A 1 582 ? 2.804 -2.780 30.973 1.00 97.94 582 LEU A N 1
ATOM 4496 C CA . LEU A 1 582 ? 3.656 -1.651 30.601 1.00 97.94 582 LEU A CA 1
ATOM 4497 C C . LEU A 1 582 ? 5.141 -2.014 30.696 1.00 97.94 582 LEU A C 1
ATOM 4499 O O . LEU A 1 582 ? 5.892 -1.655 29.784 1.00 97.94 582 LEU A O 1
ATOM 4503 N N . ASP A 1 583 ? 5.529 -2.748 31.740 1.00 96.88 583 ASP A N 1
ATOM 4504 C CA . ASP A 1 583 ? 6.879 -3.279 31.921 1.00 96.88 583 ASP A CA 1
ATOM 4505 C C . ASP A 1 583 ? 7.207 -4.275 30.810 1.00 96.88 583 ASP A C 1
ATOM 4507 O O . ASP A 1 583 ? 8.248 -4.155 30.163 1.00 96.88 583 ASP A O 1
ATOM 4511 N N . TRP A 1 584 ? 6.305 -5.216 30.511 1.00 96.81 584 TRP A N 1
ATOM 4512 C CA . TRP A 1 584 ? 6.466 -6.143 29.391 1.00 96.81 584 TRP A CA 1
ATOM 4513 C C . TRP A 1 584 ? 6.710 -5.396 28.078 1.00 96.81 584 TRP A C 1
ATOM 4515 O O . TRP A 1 584 ? 7.675 -5.691 27.374 1.00 96.81 584 TRP A O 1
ATOM 4525 N N . TYR A 1 585 ? 5.883 -4.394 27.764 1.00 96.75 585 TYR A N 1
ATOM 4526 C CA . TYR A 1 585 ? 6.027 -3.630 26.525 1.00 96.75 585 TYR A CA 1
ATOM 4527 C C . TYR A 1 585 ? 7.368 -2.887 26.452 1.00 96.75 585 TYR A C 1
ATOM 4529 O O . TYR A 1 585 ? 7.969 -2.816 25.383 1.00 96.75 585 TYR A O 1
ATOM 4537 N N . GLU A 1 586 ? 7.863 -2.348 27.570 1.00 96.44 586 GLU A N 1
ATOM 4538 C CA . GLU A 1 586 ? 9.199 -1.749 27.629 1.00 96.44 586 GLU A CA 1
ATOM 4539 C C . GLU A 1 586 ? 10.301 -2.779 27.349 1.00 96.44 586 GLU A C 1
ATOM 4541 O O . GLU A 1 586 ? 11.176 -2.515 26.522 1.00 96.44 586 GLU A O 1
ATOM 4546 N N . HIS A 1 587 ? 10.223 -3.970 27.949 1.00 95.44 587 HIS A N 1
ATOM 4547 C CA . HIS A 1 587 ? 11.189 -5.044 27.703 1.00 95.44 587 HIS A CA 1
ATOM 4548 C C . HIS A 1 587 ? 11.231 -5.455 26.224 1.00 95.44 587 HIS A C 1
ATOM 4550 O O . HIS A 1 587 ? 12.323 -5.629 25.686 1.00 95.44 587 HIS A O 1
ATOM 4556 N N . GLN A 1 588 ? 10.080 -5.524 25.542 1.00 92.50 588 GLN A N 1
ATOM 4557 C CA . GLN A 1 588 ? 10.017 -5.840 24.105 1.00 92.50 588 GLN A CA 1
ATOM 4558 C C . GLN A 1 588 ? 10.705 -4.798 23.206 1.00 92.50 588 GLN A C 1
ATOM 4560 O O . GLN A 1 588 ? 11.047 -5.104 22.069 1.00 92.50 588 GLN A O 1
ATOM 4565 N N . LEU A 1 589 ? 10.876 -3.556 23.672 1.00 92.38 589 LEU A N 1
ATOM 4566 C CA . LEU A 1 589 ? 11.545 -2.497 22.906 1.00 92.38 589 LEU A CA 1
ATOM 4567 C C . LEU A 1 589 ? 13.055 -2.426 23.163 1.00 92.38 589 LEU A C 1
ATOM 4569 O O . LEU A 1 589 ? 13.770 -1.794 22.383 1.00 92.38 589 LEU A O 1
ATOM 4573 N N . ILE A 1 590 ? 13.519 -2.997 24.278 1.00 91.56 590 ILE A N 1
ATOM 4574 C CA . ILE A 1 590 ? 14.926 -2.979 24.699 1.00 91.56 590 ILE A CA 1
ATOM 4575 C C . ILE A 1 590 ? 15.662 -4.246 24.245 1.00 91.56 590 ILE A C 1
ATOM 4577 O O . ILE A 1 590 ? 16.847 -4.158 23.915 1.00 91.56 590 ILE A O 1
ATOM 4581 N N . ALA A 1 591 ? 14.980 -5.395 24.276 1.00 70.44 591 ALA A N 1
ATOM 4582 C CA . ALA A 1 591 ? 15.496 -6.689 23.825 1.00 70.44 591 ALA A CA 1
ATOM 4583 C C . ALA A 1 591 ? 15.725 -6.715 22.307 1.00 70.44 591 ALA A C 1
ATOM 4585 O O . ALA A 1 591 ? 16.737 -7.331 21.892 1.00 70.44 591 ALA A O 1
#

Radius of gyration: 37.08 Å; chains: 1; bounding box: 88×46×109 Å

Secondary structure (DSSP, 8-state):
-HHHHTTS-HHHHHHHHHHHHHHHHHHHHHHHHHHHHT-TT--HHHHHHHHHHHHHHHHHHHHHHHHHHHHTGGG-----TTSPBPSS-HHHHHHHHHHHHHHHHHHHHHHHH-SSHHHHHHHHHHHHHHHHHHHHHHHHHHHHTTS-BPPP-------S-----PPP-PPPTT--EEEEEE-STTSSHHHHHHHHHHHH--EEEEHHHHHHHHHHHHT-S-GGGS-HHHHHHHHHHHHHHHHHH-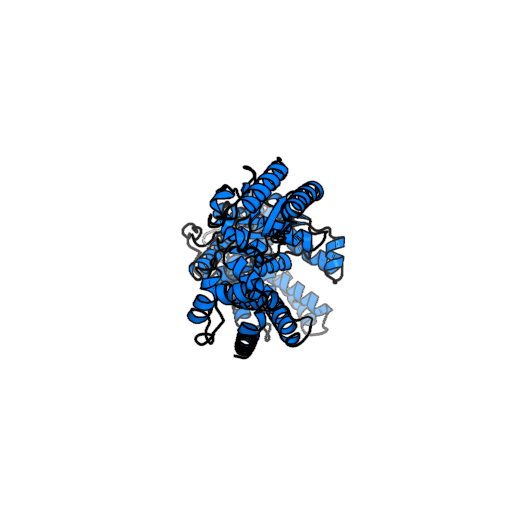TT--EEEEEEE--HHHHHHHHHHHGGGEEEEEEE--HHHHHHHHTS-HHHHHHHHHHHHHTTGGGGGGG-SEEEE-SS-HHHHHHHHHHHHS--EE----B--GGGG---HHHHHHHHHHHHHT-STTEEEEEEETHHHHT---TTT--EEEEEEE-GGGHHHHHHHHHHHHHHT-SSSPPPEEEEEE-HHHHHHT-S-HHHHHHHHHHHTT-S-BSEE-TT-EEPPPPHHHHHHHHHHHHHHHHHHHHHHHTTTTSTT--HHHHHHHHHHHHHHHHHHTT----STTTHHHHHHHHSTT-TT-----HHHHHHHHHTT-THHHHHHHHHHHHHHHHHHHHHHH-

Organism: NCBI:txid1469144

Foldseek 3Di:
DVVLLVPADPVLNVLLVVLLVVLLVLLLVLVVLVVVLPPPPDDPVVNVLSVLVNLVSVVSNLVSLLSNQVSCVVLADPQDPPAAEDPAGLSVLSSVLSNLVVLLVVLVVVVVVDPDPSVVCNVVSVVVNVVSVVVSVVVSVCRNVSNYHYDDSDDPDDRDDDQPDDDQQAAAPLAQAEEEEFEAPQLCRVVLQVLCCLQPVAAEEELLVQQVVLCVVSVHNDLVPDDLLVSLRSSSVSVNVVSVVPSPNHHYYYDDPQAQSNVVNNCVRCPPRYAYEYRDEDLVLSCVSVPDDSVVSVVRRVVSVVRPRVVSCVVGPHYHHPSDDPLVSLLVSLCVRFPFDQFPFDADQLVVLVDDPLLSVLVLQLVVLVADLFWAFKFWDACSFLNNDDAPQDAGEIETEGDPVCVVSNVVSVVSSQVSQVDDRHHHYHYDYHYLSCQSSVVDALSVLVQQQCRRVNNTHTNDHNRPDTGTHRDLQSSLSNLVVCLVVLLVVLVVLLVCPPHPPRDLSSNLVSLLSNLQSVCSNVVHHDSDSQCSLVVSLVPPPPCVVQDAPGPVVCSVCSVVVNNVVRVVRSSVSSVSSSVSVVVVVVD

pLDDT: mean 88.83, std 9.75, range [38.25, 98.5]

Sequence (591 aa):
MAAAVLRLSEKDRRRFSEALGQLHAVNAQLWEAEDLARDSALPLPQLGRYKRRIDLLNQERNRLIERIDLSLTGLGHDAANDAPLHTETLGSALDRLSVLTLRLFHTARAARDSVGISRSRLPALRTQLDQLRTGLDALVAEVTAGTRRLPSGQRFKLYGREATVREPVRVSPNIDQVIAFGGLSECGKSSSAQYLRYATGTYRFKIGYLLDSAVVRAGLADPYLLPSEQQAELLLAELNRFADAHAEARRFTIESVHDDRLIAALKRHLGGRLRIVYLDVPFPVRVRRARVPEAAVRAKDQVKTDRGAHRVANIADHLVNNSGTVHSLRARLRVIAAPAQPIPVRTSPVPALGLPADVTEAVERSVAALGGDDIGLVALTGSAAEGGWSRGWSDLDLLVVAEQRCAPAVEEAVRGLRRSLAEPDPVKVALTLVTPAEVAARAVQPRVLYSLWRIGSGQHPVLHVRPDLRLPRVEPDEVALAAERELPVVVVTLRRLRALAGTDRFDLRATYKHLLLVCRLALHIQGHWVPDQEEVVPAARRELDGLSGFEVPPLTTVRDAYVTGTEERVTDAVLAAADELLDWYEHQLIA